Protein AF-0000000070388920 (afdb_homodimer)

Organism: Cryptococcus deneoformans (strain JEC21 / ATCC MYA-565) (NCBI:txid214684)

Sequence (692 aa):
MSTTITIDLLIIGGGPAGLSAAITFSRLRRSCFIYDSGDYRNAPASHSHTILGFEGQDPVDYRAKVRSELVRDYNATTTFRKGQIISLVKDGEYFEAKDAEGNTLKARKVILATGLKDHLPDIAGVSEQWGKRIIHCIFCHGTETANQPFAFLFTPNNAKMNPFLVAGMLKLWGAMNHQPIYILTHGSDVSTEEGRREAGLETYWKIIQNKGYQVISSPIQSIKEDDSKSSLIIKFADHPSISVPYMLLFPEKFTPSDHGAPIVNEKLLGGPLGPMGTIPAPTESSGAPKMPPRMGDDPRTPVDGLFWAGNSGSMPANVTISAAQGCAAAIVAADELGTEDLVKLAMSTTITIDLLIIGGGPAGLSAAITFSRLRRSCFIYDSGDYRNAPASHSHTILGFEGQDPVDYRAKVRSELVRDYNATTTFRKGQIISLVKDGEYFEAKDAEGNTLKARKVILATGLKDHLPDIAGVSEQWGKRIIHCIFCHGTETANQPFAFLFTPNNAKMNPFLVAGMLKLWGAMNHQPIYILTHGSDVSTEEGRREAGLETYWKIIQNKGYQVISSPIQSIKEDDSKSSLIIKFADHPSISVPYMLLFPEKFTPSDHGAPIVNEKLLGGPLGPMGTIPAPTESSGAPKMPPRMGDDPRTPVDGLFWAGNSGSMPANVTISAAQGCAAAIVAADELGTEDLVKLA

Foldseek 3Di:
DQDAAEFAEEEEALALLSLLLLVLLLVVVGAYEYEHQPDDQLVLAQFWAPPPPRHGHGSVVVSVVSVVCSCVPRVNHYHYHYFFFQEWADDVQWIWTATPVGHIYTYNFYAYAQAKHFAADPAAACVVCESPQADADCRICVLVQAPEAEEEEQELLCLVVQLVVVVVCVPPNVRSHHPAYEYEYQQQDCVDCRSCSSNSNNVPVVVCVVVPHHYDNFHWRHWDQDPVSQWIWTHGDPDHIDITRHYYDGGSAMAGDPSCNSYLQCVRQVDHDDPRHAADDADCVVPAQPDHPPPDDPQDGVDPSYGYFDCNHPVVDDSVRRSVRSSSRSVSSVVVSVVVVVVVVD/DQDAAEFAEEEEALALLSLLLLVLLLVVVGAYEYEHQPDDQLVLAQFWAPPPPRHGHGSVVVSVVSVVCSCVPRVNHYHYHYFFFQEWADDVQWIWTATPVGHIYIYNFYAYAQAKHFAADPAAPCVVCESPQADADCRICVLVQAPEAEEEEQELLCLVVQLVVVVCCVPPNVRSHHPAYEYEYQQQDCVDCRSCSSNSNNVPVVVCVVVPYHYDNFHWRHWDQDPVSQWIWTHGDPDHIDITRHYYDGGSAMAGDPSCNSYLQCVRQVDHDDPRHAADDADCVVPAQPPHCPPDDPQDGVDPSYGYFDCNHPVVDDSVNRSSRSSSRSVSSVVVSVVVVVVVVD

Structure (mmCIF, N/CA/C/O backbone):
data_AF-0000000070388920-model_v1
#
loop_
_entity.id
_entity.type
_entity.pdbx_description
1 polymer 'FAD/NAD(P)-binding domain-containing protein'
#
loop_
_atom_site.group_PDB
_atom_site.id
_atom_site.type_symbol
_atom_site.label_atom_id
_atom_site.label_alt_id
_atom_site.label_comp_id
_atom_site.label_asym_id
_atom_site.label_entity_id
_atom_site.label_seq_id
_atom_site.pdbx_PDB_ins_code
_atom_site.Cartn_x
_atom_site.Cartn_y
_atom_site.Cartn_z
_atom_site.occupancy
_atom_site.B_iso_or_equiv
_atom_site.auth_seq_id
_atom_site.auth_comp_id
_atom_site.auth_asym_id
_atom_site.auth_atom_id
_atom_site.pdbx_PDB_model_num
ATOM 1 N N . MET A 1 1 ? 37.594 20.328 -5.742 1 40.75 1 MET A N 1
ATOM 2 C CA . MET A 1 1 ? 37.094 20.031 -4.402 1 40.75 1 MET A CA 1
ATOM 3 C C . MET A 1 1 ? 35.688 19.438 -4.469 1 40.75 1 MET A C 1
ATOM 5 O O . MET A 1 1 ? 34.781 20.078 -5.004 1 40.75 1 MET A O 1
ATOM 9 N N . SER A 1 2 ? 35.438 18.109 -4.535 1 56.69 2 SER A N 1
ATOM 10 C CA . SER A 1 2 ? 34.156 17.484 -4.906 1 56.69 2 SER A CA 1
ATOM 11 C C . SER A 1 2 ? 33.031 17.922 -3.986 1 56.69 2 SER A C 1
ATOM 13 O O . SER A 1 2 ? 33.156 17.859 -2.762 1 56.69 2 SER A O 1
ATOM 15 N N . THR A 1 3 ? 32.219 18.906 -4.312 1 70.31 3 THR A N 1
ATOM 16 C CA . THR A 1 3 ? 31.156 19.547 -3.541 1 70.31 3 THR A CA 1
ATOM 17 C C . THR A 1 3 ? 30.203 18.516 -2.961 1 70.31 3 THR A C 1
ATOM 19 O O . THR A 1 3 ? 29.703 17.641 -3.682 1 70.31 3 THR A O 1
ATOM 22 N N . THR A 1 4 ? 30.359 18.344 -1.601 1 87.25 4 THR A N 1
ATOM 23 C CA . THR A 1 4 ? 29.453 17.484 -0.851 1 87.25 4 THR A CA 1
ATOM 24 C C . THR A 1 4 ? 28.109 18.188 -0.611 1 87.25 4 THR A C 1
ATOM 26 O O . THR A 1 4 ? 28.078 19.312 -0.106 1 87.25 4 THR A O 1
ATOM 29 N N . ILE A 1 5 ? 27.125 17.641 -1.179 1 92.88 5 ILE A N 1
ATOM 30 C CA . ILE A 1 5 ? 25.781 18.172 -1.013 1 92.88 5 ILE A CA 1
ATOM 31 C C . ILE A 1 5 ? 25.109 17.516 0.191 1 92.88 5 ILE A C 1
ATOM 33 O O . ILE A 1 5 ? 25.125 16.281 0.328 1 92.88 5 ILE A O 1
ATOM 37 N N . THR A 1 6 ? 24.609 18.297 1.169 1 96.62 6 THR A N 1
ATOM 38 C CA . THR A 1 6 ? 23.875 17.797 2.316 1 96.62 6 THR A CA 1
ATOM 39 C C . THR A 1 6 ? 22.375 17.891 2.076 1 96.62 6 THR A C 1
ATOM 41 O O . THR A 1 6 ? 21.859 18.938 1.671 1 96.62 6 THR A O 1
ATOM 44 N N . ILE A 1 7 ? 21.656 16.797 2.266 1 98.25 7 ILE A N 1
ATOM 45 C CA . ILE A 1 7 ? 20.219 16.766 1.987 1 98.25 7 ILE A CA 1
ATOM 46 C C . ILE A 1 7 ? 19.484 16.078 3.131 1 98.25 7 ILE A C 1
ATOM 48 O O . ILE A 1 7 ? 20.109 15.414 3.963 1 98.25 7 ILE A O 1
ATOM 52 N N . ASP A 1 8 ? 18.188 16.266 3.158 1 98.75 8 ASP A N 1
ATOM 53 C CA . ASP A 1 8 ? 17.375 15.641 4.199 1 98.75 8 ASP A CA 1
ATOM 54 C C . ASP A 1 8 ? 17.156 14.156 3.92 1 98.75 8 ASP A C 1
ATOM 56 O O . ASP A 1 8 ? 17.281 13.328 4.82 1 98.75 8 ASP A O 1
ATOM 60 N N . LEU A 1 9 ? 16.875 13.773 2.652 1 98.94 9 LEU A N 1
ATOM 61 C CA . LEU A 1 9 ? 16.531 12.391 2.359 1 98.94 9 LEU A CA 1
ATOM 62 C C . LEU A 1 9 ? 17.172 11.938 1.05 1 98.94 9 LEU A C 1
ATOM 64 O O . LEU A 1 9 ? 17.062 12.617 0.029 1 98.94 9 LEU A O 1
ATOM 68 N N . LEU A 1 10 ? 17.859 10.852 1.082 1 98.94 10 LEU A N 1
ATOM 69 C CA . LEU A 1 10 ? 18.344 10.141 -0.1 1 98.94 10 LEU A CA 1
ATOM 70 C C . LEU A 1 10 ? 17.531 8.867 -0.332 1 98.94 10 LEU A C 1
ATOM 72 O O . LEU A 1 10 ? 17.344 8.07 0.587 1 98.94 10 LEU A O 1
ATOM 76 N N . ILE A 1 11 ? 17.016 8.75 -1.494 1 98.94 11 ILE A N 1
ATOM 77 C CA . ILE A 1 11 ? 16.312 7.535 -1.899 1 98.94 11 ILE A CA 1
ATOM 78 C C . ILE A 1 11 ? 17.156 6.789 -2.941 1 98.94 11 ILE A C 1
ATOM 80 O O . ILE A 1 11 ? 17.547 7.363 -3.959 1 98.94 11 ILE A O 1
ATOM 84 N N . ILE A 1 12 ? 17.453 5.539 -2.67 1 98.94 12 ILE A N 1
ATOM 85 C CA . ILE A 1 12 ? 18.234 4.723 -3.586 1 98.94 12 ILE A CA 1
ATOM 86 C C . ILE A 1 12 ? 17.344 3.689 -4.262 1 98.94 12 ILE A C 1
ATOM 88 O O . ILE A 1 12 ? 16.953 2.699 -3.639 1 98.94 12 ILE A O 1
ATOM 92 N N . GLY A 1 13 ? 17.109 3.873 -5.555 1 98.75 13 GLY A N 1
ATOM 93 C CA . GLY A 1 13 ? 16.172 3.078 -6.34 1 98.75 13 GLY A CA 1
ATOM 94 C C . GLY A 1 13 ? 15.023 3.889 -6.902 1 98.75 13 GLY A C 1
ATOM 95 O O . GLY A 1 13 ? 14.266 4.508 -6.152 1 98.75 13 GLY A O 1
ATOM 96 N N . GLY A 1 14 ? 14.875 3.852 -8.18 1 98.5 14 GLY A N 1
ATOM 97 C CA . GLY A 1 14 ? 13.859 4.656 -8.836 1 98.5 14 GLY A CA 1
ATOM 98 C C . GLY A 1 14 ? 12.703 3.838 -9.375 1 98.5 14 GLY A C 1
ATOM 99 O O . GLY A 1 14 ? 12.094 4.199 -10.383 1 98.5 14 GLY A O 1
ATOM 100 N N . GLY A 1 15 ? 12.445 2.615 -8.82 1 98.38 15 GLY A N 1
ATOM 101 C CA . GLY A 1 15 ? 11.227 1.87 -9.102 1 98.38 15 GLY A CA 1
ATOM 102 C C . GLY A 1 15 ? 10 2.447 -8.422 1 98.38 15 GLY A C 1
ATOM 103 O O . GLY A 1 15 ? 10.062 3.537 -7.848 1 98.38 15 GLY A O 1
ATOM 104 N N . PRO A 1 16 ? 8.891 1.717 -8.461 1 97.81 16 PRO A N 1
ATOM 105 C CA . PRO A 1 16 ? 7.641 2.238 -7.906 1 97.81 16 PRO A CA 1
ATOM 106 C C . PRO A 1 16 ? 7.762 2.629 -6.438 1 97.81 16 PRO A C 1
ATOM 108 O O . PRO A 1 16 ? 7.238 3.668 -6.023 1 97.81 16 PRO A O 1
ATOM 111 N N . ALA A 1 17 ? 8.445 1.857 -5.656 1 97.12 17 ALA A N 1
ATOM 112 C CA . ALA A 1 17 ? 8.609 2.162 -4.238 1 97.12 17 ALA A CA 1
ATOM 113 C C . ALA A 1 17 ? 9.375 3.465 -4.039 1 97.12 17 ALA A C 1
ATOM 115 O O . ALA A 1 17 ? 8.953 4.336 -3.275 1 97.12 17 ALA A O 1
ATOM 116 N N . GLY A 1 18 ? 10.492 3.598 -4.715 1 98.81 18 GLY A N 1
ATOM 117 C CA . GLY A 1 18 ? 11.297 4.805 -4.602 1 98.81 18 GLY A CA 1
ATOM 118 C C . GLY A 1 18 ? 10.586 6.043 -5.109 1 98.81 18 GLY A C 1
ATOM 119 O O . GLY A 1 18 ? 10.656 7.105 -4.484 1 98.81 18 GLY A O 1
ATOM 120 N N . LEU A 1 19 ? 9.938 5.918 -6.219 1 98.94 19 LEU A N 1
ATOM 121 C CA . LEU A 1 19 ? 9.203 7.043 -6.777 1 98.94 19 LEU A CA 1
ATOM 122 C C . LEU A 1 19 ? 8.078 7.48 -5.844 1 98.94 19 LEU A C 1
ATOM 124 O O . LEU A 1 19 ? 7.824 8.68 -5.684 1 98.94 19 LEU A O 1
ATOM 128 N N . SER A 1 20 ? 7.406 6.52 -5.27 1 98.31 20 SER A N 1
ATOM 129 C CA . SER A 1 20 ? 6.355 6.832 -4.305 1 98.31 20 SER A CA 1
ATOM 130 C C . SER A 1 20 ? 6.922 7.574 -3.098 1 98.31 20 SER A C 1
ATOM 132 O O . SER A 1 20 ? 6.34 8.562 -2.641 1 98.31 20 SER A O 1
ATOM 134 N N . ALA A 1 21 ? 8.055 7.098 -2.598 1 98.5 21 ALA A N 1
ATOM 135 C CA . ALA A 1 21 ? 8.711 7.766 -1.478 1 98.5 21 ALA A CA 1
ATOM 136 C C . ALA A 1 21 ? 9.086 9.203 -1.839 1 98.5 21 ALA A C 1
ATOM 138 O O . ALA A 1 21 ? 8.852 10.125 -1.058 1 98.5 21 ALA A O 1
ATOM 139 N N . ALA A 1 22 ? 9.617 9.352 -3.031 1 98.94 22 ALA A N 1
ATOM 140 C CA . ALA A 1 22 ? 10.07 10.672 -3.475 1 98.94 22 ALA A CA 1
ATOM 141 C C . ALA A 1 22 ? 8.898 11.641 -3.588 1 98.94 22 ALA A C 1
ATOM 143 O O . ALA A 1 22 ? 8.961 12.758 -3.07 1 98.94 22 ALA A O 1
ATOM 144 N N . ILE A 1 23 ? 7.848 11.203 -4.246 1 98.88 23 ILE A N 1
ATOM 145 C CA . ILE A 1 23 ? 6.691 12.078 -4.434 1 98.88 23 ILE A CA 1
ATOM 146 C C . ILE A 1 23 ? 6.094 12.438 -3.078 1 98.88 23 ILE A C 1
ATOM 148 O O . ILE A 1 23 ? 5.824 13.609 -2.805 1 98.88 23 ILE A O 1
ATOM 152 N N . THR A 1 24 ? 5.945 11.477 -2.199 1 98.25 24 THR A N 1
ATOM 153 C CA . THR A 1 24 ? 5.367 11.703 -0.879 1 98.25 24 THR A CA 1
ATOM 154 C C . THR A 1 24 ? 6.223 12.68 -0.079 1 98.25 24 THR A C 1
ATOM 156 O O . THR A 1 24 ? 5.703 13.656 0.476 1 98.25 24 THR A O 1
ATOM 159 N N . PHE A 1 25 ? 7.52 12.43 -0.041 1 98.75 25 PHE A N 1
ATOM 160 C CA . PHE A 1 25 ? 8.414 13.273 0.745 1 98.75 25 PHE A CA 1
ATOM 161 C C . PHE A 1 25 ? 8.469 14.688 0.168 1 98.75 25 PHE A C 1
ATOM 163 O O . PHE A 1 25 ? 8.562 15.664 0.913 1 98.75 25 PHE A O 1
ATOM 170 N N . SER A 1 26 ? 8.391 14.766 -1.156 1 98.69 26 SER A N 1
ATOM 171 C CA . SER A 1 26 ? 8.5 16.047 -1.835 1 98.69 26 SER A CA 1
ATOM 172 C C . SER A 1 26 ? 7.355 16.984 -1.437 1 98.69 26 SER A C 1
ATOM 174 O O . SER A 1 26 ? 7.488 18.203 -1.519 1 98.69 26 SER A O 1
ATOM 176 N N . ARG A 1 27 ? 6.281 16.391 -1.003 1 98.56 27 ARG A N 1
ATOM 177 C CA . ARG A 1 27 ? 5.137 17.188 -0.574 1 98.56 27 ARG A CA 1
ATOM 178 C C . ARG A 1 27 ? 5.496 18.062 0.62 1 98.56 27 ARG A C 1
ATOM 180 O O . ARG A 1 27 ? 4.793 19.031 0.918 1 98.56 27 ARG A O 1
ATOM 187 N N . LEU A 1 28 ? 6.59 17.766 1.321 1 98.44 28 LEU A N 1
ATOM 188 C CA . LEU A 1 28 ? 7.008 18.484 2.518 1 98.44 28 LEU A CA 1
ATOM 189 C C . LEU A 1 28 ? 7.949 19.625 2.16 1 98.44 28 LEU A C 1
ATOM 191 O O . LEU A 1 28 ? 8.367 20.391 3.033 1 98.44 28 LEU A O 1
ATOM 195 N N . ARG A 1 29 ? 8.359 19.719 0.859 1 98.44 29 ARG A N 1
ATOM 196 C CA . ARG A 1 29 ? 9.242 20.766 0.352 1 98.44 29 ARG A CA 1
ATOM 197 C C . ARG A 1 29 ? 10.586 20.734 1.071 1 98.44 29 ARG A C 1
ATOM 199 O O . ARG A 1 29 ? 11.133 21.781 1.417 1 98.44 29 ARG A O 1
ATOM 206 N N . ARG A 1 30 ? 11.062 19.562 1.386 1 98.56 30 ARG A N 1
ATOM 207 C CA . ARG A 1 30 ? 12.391 19.328 1.943 1 98.56 30 ARG A CA 1
ATOM 208 C C . ARG A 1 30 ? 13.336 18.75 0.894 1 98.56 30 ARG A C 1
ATOM 210 O O . ARG A 1 30 ? 12.883 18.156 -0.094 1 98.56 30 ARG A O 1
ATOM 217 N N . SER A 1 31 ? 14.555 18.875 1.075 1 98.75 31 SER A N 1
ATOM 218 C CA . SER A 1 31 ? 15.531 18.438 0.082 1 98.75 31 SER A CA 1
ATOM 219 C C . SER A 1 31 ? 15.578 16.922 -0.025 1 98.75 31 SER A C 1
ATOM 221 O O . SER A 1 31 ? 15.664 16.219 0.989 1 98.75 31 SER A O 1
ATOM 223 N N . CYS A 1 32 ? 15.539 16.453 -1.236 1 98.75 32 CYS A N 1
ATOM 224 C CA . CYS A 1 32 ? 15.5 15.023 -1.515 1 98.75 32 CYS A CA 1
ATOM 225 C C . CYS A 1 32 ? 16.234 14.695 -2.811 1 98.75 32 CYS A C 1
ATOM 227 O O . CYS A 1 32 ? 16.156 15.461 -3.779 1 98.75 32 CYS A O 1
ATOM 229 N N . PHE A 1 33 ? 17.016 13.664 -2.818 1 98.75 33 PHE A N 1
ATOM 230 C CA . PHE A 1 33 ? 17.594 13.062 -4.023 1 98.75 33 PHE A CA 1
ATOM 231 C C . PHE A 1 33 ? 17.078 11.641 -4.211 1 98.75 33 PHE A C 1
ATOM 233 O O . PHE A 1 33 ? 17 10.875 -3.252 1 98.75 33 PHE A O 1
ATOM 240 N N . ILE A 1 34 ? 16.766 11.305 -5.371 1 98.88 34 ILE A N 1
ATOM 241 C CA . ILE A 1 34 ? 16.453 9.922 -5.727 1 98.88 34 ILE A CA 1
ATOM 242 C C . ILE A 1 34 ? 17.359 9.461 -6.859 1 98.88 34 ILE A C 1
ATOM 244 O O . ILE A 1 34 ? 17.469 10.133 -7.887 1 98.88 34 ILE A O 1
ATOM 248 N N . TYR A 1 35 ? 18.062 8.367 -6.637 1 98.75 35 TYR A N 1
ATOM 249 C CA . TYR A 1 35 ? 18.938 7.766 -7.637 1 98.75 35 TYR A CA 1
ATOM 250 C C . TYR A 1 35 ? 18.266 6.57 -8.305 1 98.75 35 TYR A C 1
ATOM 252 O O . TYR A 1 35 ? 17.703 5.715 -7.625 1 98.75 35 TYR A O 1
ATOM 260 N N . ASP A 1 36 ? 18.312 6.496 -9.562 1 98.56 36 ASP A N 1
ATOM 261 C CA . ASP A 1 36 ? 17.766 5.402 -10.359 1 98.56 36 ASP A CA 1
ATOM 262 C C . ASP A 1 36 ? 18.859 4.754 -11.219 1 98.56 36 ASP A C 1
ATOM 264 O O . ASP A 1 36 ? 19.344 5.363 -12.172 1 98.56 36 ASP A O 1
ATOM 268 N N . SER A 1 37 ? 19.172 3.545 -10.93 1 97.69 37 SER A N 1
ATOM 269 C CA . SER A 1 37 ? 20.203 2.824 -11.672 1 97.69 37 SER A CA 1
ATOM 270 C C . SER A 1 37 ? 19.688 2.365 -13.031 1 97.69 37 SER A C 1
ATOM 272 O O . SER A 1 37 ? 20.469 2.016 -13.906 1 97.69 37 SER A O 1
ATOM 274 N N . GLY A 1 38 ? 18.344 2.246 -13.172 1 96.94 38 GLY A N 1
ATOM 275 C CA . GLY A 1 38 ? 17.734 1.724 -14.391 1 96.94 38 GLY A CA 1
ATOM 276 C C . GLY A 1 38 ? 17.547 0.219 -14.367 1 96.94 38 GLY A C 1
ATOM 277 O O . GLY A 1 38 ? 17.031 -0.365 -15.328 1 96.94 38 GLY A O 1
ATOM 278 N N . ASP A 1 39 ? 17.938 -0.425 -13.297 1 95 39 ASP A N 1
ATOM 279 C CA . ASP A 1 39 ? 17.766 -1.863 -13.117 1 95 39 ASP A CA 1
ATOM 280 C C . ASP A 1 39 ? 16.516 -2.174 -12.312 1 95 39 ASP A C 1
ATOM 282 O O . ASP A 1 39 ? 16.422 -1.829 -11.133 1 95 39 ASP A O 1
ATOM 286 N N . TYR A 1 40 ? 15.555 -2.797 -13.008 1 96.5 40 TYR A N 1
ATOM 287 C CA . TYR A 1 40 ? 14.281 -3.082 -12.359 1 96.5 40 TYR A CA 1
ATOM 288 C C . TYR A 1 40 ? 14.008 -4.582 -12.328 1 96.5 40 TYR A C 1
ATOM 290 O O . TYR A 1 40 ? 14.258 -5.285 -13.312 1 96.5 40 TYR A O 1
ATOM 298 N N . ARG A 1 41 ? 13.484 -5.043 -11.211 1 95.62 41 ARG A N 1
ATOM 299 C CA . ARG A 1 41 ? 13.164 -6.457 -11.047 1 95.62 41 ARG A CA 1
ATOM 300 C C . ARG A 1 41 ? 12.172 -6.926 -12.102 1 95.62 41 ARG A C 1
ATOM 302 O O . ARG A 1 41 ? 12.273 -8.055 -12.594 1 95.62 41 ARG A O 1
ATOM 309 N N . ASN A 1 42 ? 11.211 -6.027 -12.477 1 93.5 42 ASN A N 1
ATOM 310 C CA . ASN A 1 42 ? 10.156 -6.426 -13.398 1 93.5 42 ASN A CA 1
ATOM 311 C C . ASN A 1 42 ? 10.445 -5.957 -14.82 1 93.5 42 ASN A C 1
ATOM 313 O O . ASN A 1 42 ? 9.539 -5.871 -15.656 1 93.5 42 ASN A O 1
ATOM 317 N N . ALA A 1 43 ? 11.688 -5.656 -15.141 1 93.75 43 ALA A N 1
ATOM 318 C CA . ALA A 1 43 ? 12.109 -5.137 -16.438 1 93.75 43 ALA A CA 1
ATOM 319 C C . ALA A 1 43 ? 11.672 -6.066 -17.562 1 93.75 43 ALA A C 1
ATOM 321 O O . ALA A 1 43 ? 11.281 -5.609 -18.641 1 93.75 43 ALA A O 1
ATOM 322 N N . PRO A 1 44 ? 11.609 -7.387 -17.375 1 93.31 44 PRO A N 1
ATOM 323 C CA . PRO A 1 44 ? 11.273 -8.273 -18.484 1 93.31 44 PRO A CA 1
ATOM 324 C C . PRO A 1 44 ? 9.781 -8.234 -18.828 1 93.31 44 PRO A C 1
ATOM 326 O O . PRO A 1 44 ? 9.391 -8.703 -19.906 1 93.31 44 PRO A O 1
ATOM 329 N N . ALA A 1 45 ? 8.945 -7.762 -17.938 1 94 45 ALA A N 1
ATOM 330 C CA . ALA A 1 45 ? 7.5 -7.777 -18.141 1 94 45 ALA A CA 1
ATOM 331 C C . ALA A 1 45 ? 7.078 -6.676 -19.109 1 94 45 ALA A C 1
ATOM 333 O O . ALA A 1 45 ? 7.582 -5.551 -19.047 1 94 45 ALA A O 1
ATOM 334 N N . SER A 1 46 ? 6.152 -7.023 -20 1 95 46 SER A N 1
ATOM 335 C CA . SER A 1 46 ? 5.652 -6.039 -20.953 1 95 46 SER A CA 1
ATOM 336 C C . SER A 1 46 ? 4.297 -5.496 -20.531 1 95 46 SER A C 1
ATOM 338 O O . SER A 1 46 ? 3.795 -4.531 -21.109 1 95 46 SER A O 1
ATOM 340 N N . HIS A 1 47 ? 3.664 -6.117 -19.609 1 95.75 47 HIS A N 1
ATOM 341 C CA . HIS A 1 47 ? 2.385 -5.703 -19.047 1 95.75 47 HIS A CA 1
ATOM 342 C C . HIS A 1 47 ? 2.377 -5.863 -17.531 1 95.75 47 HIS A C 1
ATOM 344 O O . HIS A 1 47 ? 3.094 -6.707 -16.984 1 95.75 47 HIS A O 1
ATOM 350 N N . SER A 1 48 ? 1.658 -5.062 -16.922 1 95.62 48 SER A N 1
ATOM 351 C CA . SER A 1 48 ? 1.49 -5.148 -15.469 1 95.62 48 SER A CA 1
ATOM 352 C C . SER A 1 48 ? 0.023 -5.016 -15.07 1 95.62 48 SER A C 1
ATOM 354 O O . SER A 1 48 ? -0.748 -4.328 -15.742 1 95.62 48 SER A O 1
ATOM 356 N N . HIS A 1 49 ? -0.277 -5.652 -14.039 1 97.69 49 HIS A N 1
ATOM 357 C CA . HIS A 1 49 ? -1.649 -5.652 -13.547 1 97.69 49 HIS A CA 1
ATOM 358 C C . HIS A 1 49 ? -1.702 -5.305 -12.062 1 97.69 49 HIS A C 1
ATOM 360 O O . HIS A 1 49 ? -0.665 -5.242 -11.398 1 97.69 49 HIS A O 1
ATOM 366 N N . THR A 1 50 ? -2.885 -4.969 -11.531 1 97.19 50 THR A N 1
ATOM 367 C CA . THR A 1 50 ? -3.17 -4.613 -10.141 1 97.19 50 THR A CA 1
ATOM 368 C C . THR A 1 50 ? -2.607 -3.232 -9.812 1 97.19 50 THR A C 1
ATOM 370 O O . THR A 1 50 ? -2.373 -2.914 -8.648 1 97.19 50 THR A O 1
ATOM 373 N N . ILE A 1 51 ? -2.219 -2.459 -10.852 1 98.25 51 ILE A N 1
ATOM 374 C CA . ILE A 1 51 ? -1.874 -1.047 -10.711 1 98.25 51 ILE A CA 1
ATOM 375 C C . ILE A 1 51 ? -3.068 -0.183 -11.109 1 98.25 51 ILE A C 1
ATOM 377 O O . ILE A 1 51 ? -3.365 -0.033 -12.297 1 98.25 51 ILE A O 1
ATOM 381 N N . LEU A 1 52 ? -3.756 0.376 -10.133 1 98.44 52 LEU A N 1
ATOM 382 C CA . LEU A 1 52 ? -5.016 1.07 -10.375 1 98.44 52 LEU A CA 1
ATOM 383 C C . LEU A 1 52 ? -4.836 2.184 -11.406 1 98.44 52 LEU A C 1
ATOM 385 O O . LEU A 1 52 ? -3.994 3.068 -11.227 1 98.44 52 LEU A O 1
ATOM 389 N N . GLY A 1 53 ? -5.629 2.166 -12.398 1 98.31 53 GLY A N 1
ATOM 390 C CA . GLY A 1 53 ? -5.559 3.156 -13.461 1 98.31 53 GLY A CA 1
ATOM 391 C C . GLY A 1 53 ? -4.574 2.785 -14.555 1 98.31 53 GLY A C 1
ATOM 392 O O . GLY A 1 53 ? -4.453 3.498 -15.555 1 98.31 53 GLY A O 1
ATOM 393 N N . PHE A 1 54 ? -3.875 1.677 -14.398 1 98.38 54 PHE A N 1
ATOM 394 C CA . PHE A 1 54 ? -2.863 1.26 -15.367 1 98.38 54 PHE A CA 1
ATOM 395 C C . PHE A 1 54 ? -2.955 -0.238 -15.633 1 98.38 54 PHE A C 1
ATOM 397 O O . PHE A 1 54 ? -1.937 -0.899 -15.844 1 98.38 54 PHE A O 1
ATOM 404 N N . GLU A 1 55 ? -4.137 -0.818 -15.484 1 97.88 55 GLU A N 1
ATOM 405 C CA . GLU A 1 55 ? -4.359 -2.244 -15.711 1 97.88 55 GLU A CA 1
ATOM 406 C C . GLU A 1 55 ? -3.92 -2.658 -17.109 1 97.88 55 GLU A C 1
ATOM 408 O O . GLU A 1 55 ? -4.441 -2.148 -18.109 1 97.88 55 GLU A O 1
ATOM 413 N N . GLY A 1 56 ? -2.932 -3.59 -17.172 1 97.25 56 GLY A N 1
ATOM 414 C CA . GLY A 1 56 ? -2.496 -4.156 -18.438 1 97.25 56 GLY A CA 1
ATOM 415 C C . GLY A 1 56 ? -1.476 -3.293 -19.156 1 97.25 56 GLY A C 1
ATOM 416 O O . GLY A 1 56 ? -1.089 -3.592 -20.281 1 97.25 56 GLY A O 1
ATOM 417 N N . GLN A 1 57 ? -1.005 -2.283 -18.484 1 97.12 57 GLN A N 1
ATOM 418 C CA . GLN A 1 57 ? -0.096 -1.361 -19.156 1 97.12 57 GLN A CA 1
ATOM 419 C C . GLN A 1 57 ? 1.357 -1.789 -18.969 1 97.12 57 GLN A C 1
ATOM 421 O O . GLN A 1 57 ? 1.67 -2.574 -18.078 1 97.12 57 GLN A O 1
ATOM 426 N N . ASP A 1 58 ? 2.225 -1.286 -19.844 1 97.5 58 ASP A N 1
ATOM 427 C CA . ASP A 1 58 ? 3.662 -1.527 -19.766 1 97.5 58 ASP A CA 1
ATOM 428 C C . ASP A 1 58 ? 4.277 -0.838 -18.562 1 97.5 58 ASP A C 1
ATOM 430 O O . ASP A 1 58 ? 4.105 0.369 -18.375 1 97.5 58 ASP A O 1
ATOM 434 N N . PRO A 1 59 ? 4.992 -1.612 -17.719 1 96.56 59 PRO A N 1
ATOM 435 C CA . PRO A 1 59 ? 5.594 -1.011 -16.531 1 96.56 59 PRO A CA 1
ATOM 436 C C . PRO A 1 59 ? 6.574 0.11 -16.859 1 96.56 59 PRO A C 1
ATOM 438 O O . PRO A 1 59 ? 6.758 1.036 -16.078 1 96.56 59 PRO A O 1
ATOM 441 N N . VAL A 1 60 ? 7.207 0.069 -18 1 97.31 60 VAL A N 1
ATOM 442 C CA . VAL A 1 60 ? 8.141 1.108 -18.438 1 97.31 60 VAL A CA 1
ATOM 443 C C . VAL A 1 60 ? 7.391 2.426 -18.625 1 97.31 60 VAL A C 1
ATOM 445 O O . VAL A 1 60 ? 7.832 3.473 -18.141 1 97.31 60 VAL A O 1
ATOM 448 N N . ASP A 1 61 ? 6.262 2.334 -19.266 1 97.75 61 ASP A N 1
ATOM 449 C CA . ASP A 1 61 ? 5.457 3.529 -19.5 1 97.75 61 ASP A CA 1
ATOM 450 C C . ASP A 1 61 ? 4.902 4.082 -18.188 1 97.75 61 ASP A C 1
ATOM 452 O O . ASP A 1 61 ? 4.875 5.301 -17.984 1 97.75 61 ASP A O 1
ATOM 456 N N . TYR A 1 62 ? 4.457 3.191 -17.391 1 98.12 62 TYR A N 1
ATOM 457 C CA . TYR A 1 62 ? 3.961 3.588 -16.078 1 98.12 62 TYR A CA 1
ATOM 458 C C . TYR A 1 62 ? 5.035 4.328 -15.289 1 98.12 62 TYR A C 1
ATOM 460 O O . TYR A 1 62 ? 4.797 5.434 -14.797 1 98.12 62 TYR A O 1
ATOM 468 N N . ARG A 1 63 ? 6.215 3.779 -15.164 1 98.06 63 ARG A N 1
ATOM 469 C CA . ARG A 1 63 ? 7.316 4.387 -14.422 1 98.06 63 ARG A CA 1
ATOM 470 C C . ARG A 1 63 ? 7.707 5.73 -15.023 1 98.06 63 ARG A C 1
ATOM 472 O O . ARG A 1 63 ? 7.988 6.684 -14.297 1 98.06 63 ARG A O 1
ATOM 479 N N . ALA A 1 64 ? 7.723 5.777 -16.328 1 98.25 64 ALA A N 1
ATOM 480 C CA . ALA A 1 64 ? 8.062 7.02 -17.031 1 98.25 64 ALA A CA 1
ATOM 481 C C . ALA A 1 64 ? 7.062 8.125 -16.688 1 98.25 64 ALA A C 1
ATOM 483 O O . ALA A 1 64 ? 7.453 9.273 -16.453 1 98.25 64 ALA A O 1
ATOM 484 N N . LYS A 1 65 ? 5.812 7.773 -16.656 1 98.56 65 LYS A N 1
ATOM 485 C CA . LYS A 1 65 ? 4.785 8.758 -16.312 1 98.56 65 LYS A CA 1
ATOM 486 C C . LYS A 1 65 ? 4.973 9.273 -14.891 1 98.56 65 LYS A C 1
ATOM 488 O O . LYS A 1 65 ? 4.93 10.484 -14.656 1 98.56 65 LYS A O 1
ATOM 493 N N . VAL A 1 66 ? 5.188 8.398 -13.977 1 98.75 66 VAL A N 1
ATOM 494 C CA . VAL A 1 66 ? 5.344 8.781 -12.578 1 98.75 66 VAL A CA 1
ATOM 495 C C . VAL A 1 66 ? 6.582 9.656 -12.414 1 98.75 66 VAL A C 1
ATOM 497 O O . VAL A 1 66 ? 6.539 10.68 -11.727 1 98.75 66 VAL A O 1
ATOM 500 N N . ARG A 1 67 ? 7.668 9.25 -13.039 1 98.62 67 ARG A N 1
ATOM 501 C CA . ARG A 1 67 ? 8.891 10.047 -12.992 1 98.62 67 ARG A CA 1
ATOM 502 C C . ARG A 1 67 ? 8.648 11.445 -13.539 1 98.62 67 ARG A C 1
ATOM 504 O O . ARG A 1 67 ? 9.117 12.43 -12.961 1 98.62 67 ARG A O 1
ATOM 511 N N . SER A 1 68 ? 7.941 11.523 -14.648 1 98.62 68 SER A N 1
ATOM 512 C CA . SER A 1 68 ? 7.664 12.828 -15.25 1 98.62 68 SER A CA 1
ATOM 513 C C . SER A 1 68 ? 6.871 13.719 -14.305 1 98.62 68 SER A C 1
ATOM 515 O O . SER A 1 68 ? 7.086 14.93 -14.258 1 98.62 68 SER A O 1
ATOM 517 N N . GLU A 1 69 ? 5.965 13.148 -13.57 1 98.44 69 GLU A N 1
ATOM 518 C CA . GLU A 1 69 ? 5.195 13.883 -12.57 1 98.44 69 GLU A CA 1
ATOM 519 C C . GLU A 1 69 ? 6.094 14.422 -11.461 1 98.44 69 GLU A C 1
ATOM 521 O O . GLU A 1 69 ? 5.965 15.57 -11.055 1 98.44 69 GLU A O 1
ATOM 526 N N . LEU A 1 70 ? 7.008 13.586 -11 1 98.69 70 LEU A N 1
ATOM 527 C CA . LEU A 1 70 ? 7.949 13.977 -9.953 1 98.69 70 LEU A CA 1
ATOM 528 C C . LEU A 1 70 ? 8.797 15.164 -10.406 1 98.69 70 LEU A C 1
ATOM 530 O O . LEU A 1 70 ? 8.883 16.172 -9.695 1 98.69 70 LEU A O 1
ATOM 534 N N . VAL A 1 71 ? 9.352 15.039 -11.594 1 98.44 71 VAL A N 1
ATOM 535 C CA . VAL A 1 71 ? 10.273 16.047 -12.102 1 98.44 71 VAL A CA 1
ATOM 536 C C . VAL A 1 71 ? 9.516 17.344 -12.406 1 98.44 71 VAL A C 1
ATOM 538 O O . VAL A 1 71 ? 10.008 18.438 -12.141 1 98.44 71 VAL A O 1
ATOM 541 N N . ARG A 1 72 ? 8.32 17.203 -12.898 1 97.81 72 ARG A N 1
ATOM 542 C CA . ARG A 1 72 ? 7.52 18.375 -13.266 1 97.81 72 ARG A CA 1
ATOM 543 C C . ARG A 1 72 ? 7.062 19.141 -12.031 1 97.81 72 ARG A C 1
ATOM 545 O O . ARG A 1 72 ? 7.219 20.359 -11.953 1 97.81 72 ARG A O 1
ATOM 552 N N . ASP A 1 73 ? 6.617 18.469 -11.062 1 97.69 73 ASP A N 1
ATOM 553 C CA . ASP A 1 73 ? 5.852 19.109 -10 1 97.69 73 ASP A CA 1
ATOM 554 C C . ASP A 1 73 ? 6.734 19.406 -8.797 1 97.69 73 ASP A C 1
ATOM 556 O O . ASP A 1 73 ? 6.395 20.266 -7.969 1 97.69 73 ASP A O 1
ATOM 560 N N . TYR A 1 74 ? 7.926 18.75 -8.672 1 98.31 74 TYR A N 1
ATOM 561 C CA . TYR A 1 74 ? 8.617 18.828 -7.383 1 98.31 74 TYR A CA 1
ATOM 562 C C . TYR A 1 74 ? 10.102 19.109 -7.578 1 98.31 74 TYR A C 1
ATOM 564 O O . TYR A 1 74 ? 10.906 18.859 -6.684 1 98.31 74 TYR A O 1
ATOM 572 N N . ASN A 1 75 ? 10.477 19.672 -8.656 1 97.69 75 ASN A N 1
ATOM 573 C CA . ASN A 1 75 ? 11.883 19.875 -8.984 1 97.69 75 ASN A CA 1
ATOM 574 C C . ASN A 1 75 ? 12.492 21 -8.148 1 97.69 75 ASN A C 1
ATOM 576 O O . ASN A 1 75 ? 13.711 21.203 -8.156 1 97.69 75 ASN A O 1
ATOM 580 N N . ALA A 1 76 ? 11.703 21.703 -7.355 1 97 76 ALA A N 1
ATOM 581 C CA . ALA A 1 76 ? 12.227 22.766 -6.5 1 97 76 ALA A CA 1
ATOM 582 C C . ALA A 1 76 ? 13.039 22.188 -5.344 1 97 76 ALA A C 1
ATOM 584 O O . ALA A 1 76 ? 13.992 22.812 -4.871 1 97 76 ALA A O 1
ATOM 585 N N . THR A 1 77 ? 12.664 20.953 -4.91 1 98.06 77 THR A N 1
ATOM 586 C CA . THR A 1 77 ? 13.32 20.438 -3.719 1 98.06 77 THR A CA 1
ATOM 587 C C . THR A 1 77 ? 13.805 19 -3.949 1 98.06 77 THR A C 1
ATOM 589 O O . THR A 1 77 ? 14.57 18.469 -3.152 1 98.06 77 THR A O 1
ATOM 592 N N . THR A 1 78 ? 13.359 18.391 -5.004 1 98.62 78 THR A N 1
ATOM 593 C CA . THR A 1 78 ? 13.703 17 -5.246 1 98.62 78 THR A CA 1
ATOM 594 C C . THR A 1 78 ? 14.453 16.844 -6.566 1 98.62 78 THR A C 1
ATOM 596 O O . THR A 1 78 ? 14.016 17.359 -7.598 1 98.62 78 THR A O 1
ATOM 599 N N . THR A 1 79 ? 15.578 16.188 -6.48 1 98.5 79 THR A N 1
ATOM 600 C CA . THR A 1 79 ? 16.391 15.922 -7.664 1 98.5 79 THR A CA 1
ATOM 601 C C . THR A 1 79 ? 16.328 14.438 -8.039 1 98.5 79 THR A C 1
ATOM 603 O O . THR A 1 79 ? 16.609 13.57 -7.203 1 98.5 79 THR A O 1
ATOM 606 N N . PHE A 1 80 ? 15.914 14.18 -9.211 1 98.69 80 PHE A N 1
ATOM 607 C CA . PHE A 1 80 ? 16 12.844 -9.789 1 98.69 80 PHE A CA 1
ATOM 608 C C . PHE A 1 80 ? 17.312 12.664 -10.539 1 98.69 80 PHE A C 1
ATOM 610 O O . PHE A 1 80 ? 17.641 13.453 -11.43 1 98.69 80 PHE A O 1
ATOM 617 N N . ARG A 1 81 ? 18.062 11.609 -10.211 1 98 81 ARG A N 1
ATOM 618 C CA . ARG A 1 81 ? 19.359 11.359 -10.836 1 98 81 ARG A CA 1
ATOM 619 C C . ARG A 1 81 ? 19.422 9.945 -11.406 1 98 81 ARG A C 1
ATOM 621 O O . ARG A 1 81 ? 19.188 8.969 -10.688 1 98 81 ARG A O 1
ATOM 628 N N . LYS A 1 82 ? 19.688 9.875 -12.703 1 98 82 LYS A N 1
ATOM 629 C CA . LYS A 1 82 ? 20.062 8.586 -13.273 1 98 82 LYS A CA 1
ATOM 630 C C . LYS A 1 82 ? 21.484 8.188 -12.859 1 98 82 LYS A C 1
ATOM 632 O O . LYS A 1 82 ? 22.438 8.906 -13.141 1 98 82 LYS A O 1
ATOM 637 N N . GLY A 1 83 ? 21.609 7.188 -12.117 1 97.69 83 GLY A N 1
ATOM 638 C CA . GLY A 1 83 ? 22.906 6.746 -11.625 1 97.69 83 GLY A CA 1
ATOM 639 C C . GLY A 1 83 ? 22.797 5.719 -10.516 1 97.69 83 GLY A C 1
ATOM 640 O O . GLY A 1 83 ? 21.703 5.316 -10.133 1 97.69 83 GLY A O 1
ATOM 641 N N . GLN A 1 84 ? 23.969 5.27 -10.102 1 97.88 84 GLN A N 1
ATOM 642 C CA . GLN A 1 84 ? 24.047 4.215 -9.094 1 97.88 84 GLN A CA 1
ATOM 643 C C . GLN A 1 84 ? 24.844 4.68 -7.871 1 97.88 84 GLN A C 1
ATOM 645 O O . GLN A 1 84 ? 25.922 5.266 -8.008 1 97.88 84 GLN A O 1
ATOM 650 N N . ILE A 1 85 ? 24.234 4.562 -6.699 1 98.44 85 ILE A N 1
ATOM 651 C CA . ILE A 1 85 ? 25 4.703 -5.465 1 98.44 85 ILE A CA 1
ATOM 652 C C . ILE A 1 85 ? 25.828 3.443 -5.227 1 98.44 85 ILE A C 1
ATOM 654 O O . ILE A 1 85 ? 25.297 2.332 -5.203 1 98.44 85 ILE A O 1
ATOM 658 N N . ILE A 1 86 ? 27.141 3.549 -5.035 1 97.88 86 ILE A N 1
ATOM 659 C CA . ILE A 1 86 ? 28 2.371 -4.977 1 97.88 86 ILE A CA 1
ATOM 660 C C . ILE A 1 86 ? 28.562 2.209 -3.562 1 97.88 86 ILE A C 1
ATOM 662 O O . ILE A 1 86 ? 29.141 1.174 -3.234 1 97.88 86 ILE A O 1
ATOM 666 N N . SER A 1 87 ? 28.391 3.234 -2.754 1 97.88 87 SER A N 1
ATOM 667 C CA . SER A 1 87 ? 28.844 3.184 -1.365 1 97.88 87 SER A CA 1
ATOM 668 C C . SER A 1 87 ? 27.922 3.99 -0.458 1 97.88 87 SER A C 1
ATOM 670 O O . SER A 1 87 ? 27.453 5.07 -0.833 1 97.88 87 SER A O 1
ATOM 672 N N . LEU A 1 88 ? 27.594 3.48 0.694 1 98.56 88 LEU A N 1
ATOM 673 C CA . LEU A 1 88 ? 26.781 4.125 1.723 1 98.56 88 LEU A CA 1
ATOM 674 C C . LEU A 1 88 ? 27.297 3.791 3.115 1 98.56 88 LEU A C 1
ATOM 676 O O . LEU A 1 88 ? 27.359 2.621 3.498 1 98.56 88 LEU A O 1
ATOM 680 N N . VAL A 1 89 ? 27.703 4.793 3.844 1 97.19 89 VAL A N 1
ATOM 681 C CA . VAL A 1 89 ? 28.266 4.594 5.176 1 97.19 89 VAL A CA 1
ATOM 682 C C . VAL A 1 89 ? 27.609 5.551 6.168 1 97.19 89 VAL A C 1
ATOM 684 O O . VAL A 1 89 ? 27.391 6.723 5.855 1 97.19 89 VAL A O 1
ATOM 687 N N . LYS A 1 90 ? 27.203 5 7.277 1 96.44 90 LYS A N 1
ATOM 688 C CA . LYS A 1 90 ? 26.734 5.879 8.344 1 96.44 90 LYS A CA 1
ATOM 689 C C . LYS A 1 90 ? 27.875 6.699 8.93 1 96.44 90 LYS A C 1
ATOM 691 O O . LYS A 1 90 ? 28.953 6.168 9.211 1 96.44 90 LYS A O 1
ATOM 696 N N . ASP A 1 91 ? 27.703 7.93 9 1 94.31 91 ASP A N 1
ATOM 697 C CA . ASP A 1 91 ? 28.656 8.875 9.562 1 94.31 91 ASP A CA 1
ATOM 698 C C . ASP A 1 91 ? 27.984 9.805 10.57 1 94.31 91 ASP A C 1
ATOM 700 O O . ASP A 1 91 ? 27.516 10.891 10.211 1 94.31 91 ASP A O 1
ATOM 704 N N . GLY A 1 92 ? 28.031 9.422 11.891 1 93.31 92 GLY A N 1
ATOM 705 C CA . GLY A 1 92 ? 27.328 10.188 12.898 1 93.31 92 GLY A CA 1
ATOM 706 C C . GLY A 1 92 ? 25.828 10.211 12.672 1 93.31 92 GLY A C 1
ATOM 707 O O . GLY A 1 92 ? 25.188 9.164 12.57 1 93.31 92 GLY A O 1
ATOM 708 N N . GLU A 1 93 ? 25.344 11.406 12.477 1 92.44 93 GLU A N 1
ATOM 709 C CA . GLU A 1 93 ? 23.906 11.586 12.297 1 92.44 93 GLU A CA 1
ATOM 710 C C . GLU A 1 93 ? 23.531 11.562 10.82 1 92.44 93 GLU A C 1
ATOM 712 O O . GLU A 1 93 ? 22.344 11.664 10.477 1 92.44 93 GLU A O 1
ATOM 717 N N . TYR A 1 94 ? 24.578 11.367 10.023 1 97.38 94 TYR A N 1
ATOM 718 C CA . TYR A 1 94 ? 24.344 11.391 8.578 1 97.38 94 TYR A CA 1
ATOM 719 C C . TYR A 1 94 ? 24.766 10.07 7.941 1 97.38 94 TYR A C 1
ATOM 721 O O . TYR A 1 94 ? 25.312 9.195 8.609 1 97.38 94 TYR A O 1
ATOM 729 N N . PHE A 1 95 ? 24.375 9.938 6.707 1 98.5 95 PHE A N 1
ATOM 730 C CA . PHE A 1 95 ? 24.906 8.922 5.797 1 98.5 95 PHE A CA 1
ATOM 731 C C . PHE A 1 95 ? 25.719 9.578 4.684 1 98.5 95 PHE A C 1
ATOM 733 O O . PHE A 1 95 ? 25.281 10.562 4.086 1 98.5 95 PHE A O 1
ATOM 740 N N . GLU A 1 96 ? 26.859 9.062 4.465 1 98.12 96 GLU A N 1
ATOM 741 C CA . GLU A 1 96 ? 27.641 9.461 3.295 1 98.12 96 GLU A CA 1
ATOM 742 C C . GLU A 1 96 ? 27.469 8.469 2.15 1 98.12 96 GLU A C 1
ATOM 744 O O . GLU A 1 96 ? 27.719 7.27 2.316 1 98.12 96 GLU A O 1
ATOM 749 N N . ALA A 1 97 ? 27.016 8.969 1.038 1 98.31 97 ALA A N 1
ATOM 750 C CA . ALA A 1 97 ? 26.797 8.148 -0.149 1 98.31 97 ALA A CA 1
ATOM 751 C C . ALA A 1 97 ? 27.688 8.594 -1.302 1 98.31 97 ALA A C 1
ATOM 753 O O . ALA A 1 97 ? 27.875 9.789 -1.527 1 98.31 97 ALA A O 1
ATOM 754 N N . LYS A 1 98 ? 28.25 7.633 -1.996 1 97.56 98 LYS A N 1
ATOM 755 C CA . LYS A 1 98 ? 29.016 7.898 -3.207 1 97.56 98 LYS A CA 1
ATOM 756 C C . LYS A 1 98 ? 28.375 7.242 -4.426 1 97.56 98 LYS A C 1
ATOM 758 O O . LYS A 1 98 ? 27.938 6.094 -4.355 1 97.56 98 LYS A O 1
ATOM 763 N N . ASP A 1 99 ? 28.25 8.016 -5.48 1 96.81 99 ASP A N 1
ATOM 764 C CA . ASP A 1 99 ? 27.719 7.422 -6.699 1 96.81 99 ASP A CA 1
ATOM 765 C C . ASP A 1 99 ? 28.828 6.953 -7.625 1 96.81 99 ASP A C 1
ATOM 767 O O . ASP A 1 99 ? 30.016 7.152 -7.332 1 96.81 99 ASP A O 1
ATOM 771 N N . ALA A 1 100 ? 28.5 6.281 -8.688 1 96.31 100 ALA A N 1
ATOM 772 C CA . ALA A 1 100 ? 29.469 5.66 -9.602 1 96.31 100 ALA A CA 1
ATOM 773 C C . ALA A 1 100 ? 30.281 6.715 -10.336 1 96.31 100 ALA A C 1
ATOM 775 O O . ALA A 1 100 ? 31.328 6.406 -10.906 1 96.31 100 ALA A O 1
ATOM 776 N N . GLU A 1 101 ? 29.859 7.984 -10.367 1 95.12 101 GLU A N 1
ATOM 777 C CA . GLU A 1 101 ? 30.562 9.055 -11.047 1 95.12 101 GLU A CA 1
ATOM 778 C C . GLU A 1 101 ? 31.516 9.781 -10.102 1 95.12 101 GLU A C 1
ATOM 780 O O . GLU A 1 101 ? 32.219 10.703 -10.508 1 95.12 101 GLU A O 1
ATOM 785 N N . GLY A 1 102 ? 31.484 9.469 -8.891 1 93.5 102 GLY A N 1
ATOM 786 C CA . GLY A 1 102 ? 32.438 10.031 -7.941 1 93.5 102 GLY A CA 1
ATOM 787 C C . GLY A 1 102 ? 31.844 11.148 -7.098 1 93.5 102 GLY A C 1
ATOM 788 O O . GLY A 1 102 ? 32.531 11.711 -6.234 1 93.5 102 GLY A O 1
ATOM 789 N N . ASN A 1 103 ? 30.547 11.438 -7.281 1 94.75 103 ASN A N 1
ATOM 790 C CA . ASN A 1 103 ? 29.891 12.445 -6.453 1 94.75 103 ASN A CA 1
ATOM 791 C C . ASN A 1 103 ? 29.594 11.906 -5.059 1 94.75 103 ASN A C 1
ATOM 793 O O . ASN A 1 103 ? 29.297 10.719 -4.895 1 94.75 103 ASN A O 1
ATOM 797 N N . THR A 1 104 ? 29.672 12.789 -4.098 1 96 104 THR A N 1
ATOM 798 C CA . THR A 1 104 ? 29.375 12.43 -2.713 1 96 104 THR A CA 1
ATOM 799 C C . THR A 1 104 ? 28.172 13.219 -2.191 1 96 104 THR A C 1
ATOM 801 O O . THR A 1 104 ? 28.062 14.414 -2.447 1 96 104 THR A O 1
ATOM 804 N N . LEU A 1 105 ? 27.266 12.539 -1.516 1 97 105 LEU A N 1
ATOM 805 C CA . LEU A 1 105 ? 26.109 13.133 -0.841 1 97 105 LEU A CA 1
ATOM 806 C C . LEU A 1 105 ? 26.125 12.812 0.648 1 97 105 LEU A C 1
ATOM 808 O O . LEU A 1 105 ? 26.516 11.711 1.043 1 97 105 LEU A O 1
ATOM 812 N N . LYS A 1 106 ? 25.797 13.75 1.421 1 98.12 106 LYS A N 1
ATOM 813 C CA . LYS A 1 106 ? 25.5 13.547 2.836 1 98.12 106 LYS A CA 1
ATOM 814 C C . LYS A 1 106 ? 24.016 13.688 3.117 1 98.12 106 LYS A C 1
ATOM 816 O O . LYS A 1 106 ? 23.422 14.742 2.855 1 98.12 106 LYS A O 1
ATOM 821 N N . ALA A 1 107 ? 23.422 12.656 3.602 1 98.75 107 ALA A N 1
ATOM 822 C CA . ALA A 1 107 ? 21.984 12.656 3.822 1 98.75 107 ALA A CA 1
ATOM 823 C C . ALA A 1 107 ? 21.656 12.398 5.289 1 98.75 107 ALA A C 1
ATOM 825 O O . ALA A 1 107 ? 22.297 11.57 5.941 1 98.75 107 ALA A O 1
ATOM 826 N N . ARG A 1 108 ? 20.656 13.078 5.82 1 98.69 108 ARG A N 1
ATOM 827 C CA . ARG A 1 108 ? 20.203 12.836 7.188 1 98.69 108 ARG A CA 1
ATOM 828 C C . ARG A 1 108 ? 19.484 11.5 7.297 1 98.69 108 ARG A C 1
ATOM 830 O O . ARG A 1 108 ? 19.609 10.789 8.297 1 98.69 108 ARG A O 1
ATOM 837 N N . LYS A 1 109 ? 18.672 11.141 6.305 1 98.75 109 LYS A N 1
ATOM 838 C CA . LYS A 1 109 ? 17.938 9.883 6.215 1 98.75 109 LYS A CA 1
ATOM 839 C C . LYS A 1 109 ? 18.125 9.227 4.852 1 98.75 109 LYS A C 1
ATOM 841 O O . LYS A 1 109 ? 18.406 9.914 3.861 1 98.75 109 LYS A O 1
ATOM 846 N N . VAL A 1 110 ? 18 7.914 4.781 1 98.94 110 VAL A N 1
ATOM 847 C CA . VAL A 1 110 ? 18.109 7.172 3.529 1 98.94 110 VAL A CA 1
ATOM 848 C C . VAL A 1 110 ? 17 6.133 3.436 1 98.94 110 VAL A C 1
ATOM 850 O O . VAL A 1 110 ? 16.688 5.457 4.418 1 98.94 110 VAL A O 1
ATOM 853 N N . ILE A 1 111 ? 16.391 6.035 2.299 1 98.75 111 ILE A N 1
ATOM 854 C CA . ILE A 1 111 ? 15.461 4.941 1.995 1 98.75 111 ILE A CA 1
ATOM 855 C C . ILE A 1 111 ? 16.094 4.016 0.954 1 98.75 111 ILE A C 1
ATOM 857 O O . ILE A 1 111 ? 16.422 4.453 -0.151 1 98.75 111 ILE A O 1
ATOM 861 N N . LEU A 1 112 ? 16.234 2.809 1.341 1 98.75 112 LEU A N 1
ATOM 862 C CA . LEU A 1 112 ? 16.719 1.768 0.437 1 98.75 112 LEU A CA 1
ATOM 863 C C . LEU A 1 112 ? 15.555 1.135 -0.326 1 98.75 112 LEU A C 1
ATOM 865 O O . LEU A 1 112 ? 14.898 0.223 0.18 1 98.75 112 LEU A O 1
ATOM 869 N N . ALA A 1 113 ? 15.305 1.574 -1.509 1 98.56 113 ALA A N 1
ATOM 870 C CA . ALA A 1 113 ? 14.32 1.024 -2.434 1 98.56 113 ALA A CA 1
ATOM 871 C C . ALA A 1 113 ? 14.992 0.294 -3.59 1 98.56 113 ALA A C 1
ATOM 873 O O . ALA A 1 113 ? 14.648 0.505 -4.754 1 98.56 113 ALA A O 1
ATOM 874 N N . THR A 1 114 ? 15.898 -0.589 -3.289 1 98.38 114 THR A N 1
ATOM 875 C CA . THR A 1 114 ? 16.859 -1.124 -4.246 1 98.38 114 THR A CA 1
ATOM 876 C C . THR A 1 114 ? 16.328 -2.395 -4.898 1 98.38 114 THR A C 1
ATOM 878 O O . THR A 1 114 ? 16.875 -2.875 -5.887 1 98.38 114 THR A O 1
ATOM 881 N N . GLY A 1 115 ? 15.234 -2.965 -4.359 1 97.19 115 GLY A N 1
ATOM 882 C CA . GLY A 1 115 ? 14.656 -4.164 -4.941 1 97.19 115 GLY A CA 1
ATOM 883 C C . GLY A 1 115 ? 15.453 -5.418 -4.637 1 97.19 115 GLY A C 1
ATOM 884 O O . GLY A 1 115 ? 16.188 -5.469 -3.648 1 97.19 115 GLY A O 1
ATOM 885 N N . LEU A 1 116 ? 15.164 -6.496 -5.414 1 97.25 116 LEU A N 1
ATOM 886 C CA . LEU A 1 116 ? 15.781 -7.809 -5.262 1 97.25 116 LEU A CA 1
ATOM 887 C C . LEU A 1 116 ? 16.203 -8.375 -6.613 1 97.25 116 LEU A C 1
ATOM 889 O O . LEU A 1 116 ? 15.789 -7.867 -7.66 1 97.25 116 LEU A O 1
ATOM 893 N N . LYS A 1 117 ? 17.047 -9.273 -6.5 1 97.56 117 LYS A N 1
ATOM 894 C CA . LYS A 1 117 ? 17.422 -10.07 -7.668 1 97.56 117 LYS A CA 1
ATOM 895 C C . LYS A 1 117 ? 16.922 -11.508 -7.531 1 97.56 117 LYS A C 1
ATOM 897 O O . LYS A 1 117 ? 17.109 -12.141 -6.488 1 97.56 117 LYS A O 1
ATOM 902 N N . ASP A 1 118 ? 16.297 -12 -8.594 1 97.62 118 ASP A N 1
ATOM 903 C CA . ASP A 1 118 ? 15.844 -13.391 -8.664 1 97.62 118 ASP A CA 1
ATOM 904 C C . ASP A 1 118 ? 16.953 -14.297 -9.203 1 97.62 118 ASP A C 1
ATOM 906 O O . ASP A 1 118 ? 17.531 -14.016 -10.25 1 97.62 118 ASP A O 1
ATOM 910 N N . HIS A 1 119 ? 17.25 -15.328 -8.484 1 98.06 119 HIS A N 1
ATOM 911 C CA . HIS A 1 119 ? 18.125 -16.359 -9 1 98.06 119 HIS A CA 1
ATOM 912 C C . HIS A 1 119 ? 17.344 -17.562 -9.508 1 98.06 119 HIS A C 1
ATOM 914 O O . HIS A 1 119 ? 16.656 -18.234 -8.727 1 98.06 119 HIS A O 1
ATOM 920 N N . LEU A 1 120 ? 17.469 -17.781 -10.781 1 98.44 120 LEU A N 1
ATOM 921 C CA . LEU A 1 120 ? 16.688 -18.781 -11.484 1 98.44 120 LEU A CA 1
ATOM 922 C C . LEU A 1 120 ? 17.453 -20.094 -11.625 1 98.44 120 LEU A C 1
ATOM 924 O O . LEU A 1 120 ? 18.672 -20.109 -11.508 1 98.44 120 LEU A O 1
ATOM 928 N N . PRO A 1 121 ? 16.719 -21.203 -11.812 1 98.38 121 PRO A N 1
ATOM 929 C CA . PRO A 1 121 ? 17.422 -22.453 -12.086 1 98.38 121 PRO A CA 1
ATOM 930 C C . PRO A 1 121 ? 18.281 -22.375 -13.352 1 98.38 121 PRO A C 1
ATOM 932 O O . PRO A 1 121 ? 17.922 -21.703 -14.312 1 98.38 121 PRO A O 1
ATOM 935 N N . ASP A 1 122 ? 19.422 -23.125 -13.25 1 97.88 122 ASP A N 1
ATOM 936 C CA . ASP A 1 122 ? 20.328 -23.188 -14.398 1 97.88 122 ASP A CA 1
ATOM 937 C C . ASP A 1 122 ? 19.812 -24.172 -15.445 1 97.88 122 ASP A C 1
ATOM 939 O O . ASP A 1 122 ? 20.406 -25.234 -15.656 1 97.88 122 ASP A O 1
ATOM 943 N N . ILE A 1 123 ? 18.703 -23.891 -16.031 1 98.62 123 ILE A N 1
ATOM 944 C CA . ILE A 1 123 ? 18.078 -24.625 -17.125 1 98.62 123 ILE A CA 1
ATOM 945 C C . ILE A 1 123 ? 18.109 -23.781 -18.406 1 98.62 123 ILE A C 1
ATOM 947 O O . ILE A 1 123 ? 17.688 -22.625 -18.391 1 98.62 123 ILE A O 1
ATOM 951 N N . ALA A 1 124 ? 18.641 -24.375 -19.469 1 98.62 124 ALA A N 1
ATOM 952 C CA . ALA A 1 124 ? 18.766 -23.656 -20.734 1 98.62 124 ALA A CA 1
ATOM 953 C C . ALA A 1 124 ? 17.422 -23.062 -21.156 1 98.62 124 ALA A C 1
ATOM 955 O O . ALA A 1 124 ? 16.422 -23.797 -21.25 1 98.62 124 ALA A O 1
ATOM 956 N N . GLY A 1 125 ? 17.359 -21.719 -21.312 1 98.44 125 GLY A N 1
ATOM 957 C CA . GLY A 1 125 ? 16.156 -21.062 -21.828 1 98.44 125 GLY A CA 1
ATOM 958 C C . GLY A 1 125 ? 15.344 -20.375 -20.734 1 98.44 125 GLY A C 1
ATOM 959 O O . GLY A 1 125 ? 14.492 -19.547 -21.031 1 98.44 125 GLY A O 1
ATOM 960 N N . VAL A 1 126 ? 15.508 -20.734 -19.453 1 98.69 126 VAL A N 1
ATOM 961 C CA . VAL A 1 126 ? 14.703 -20.188 -18.359 1 98.69 126 VAL A CA 1
ATOM 962 C C . VAL A 1 126 ? 14.938 -18.688 -18.266 1 98.69 126 VAL A C 1
ATOM 964 O O . VAL A 1 126 ? 13.984 -17.906 -18.203 1 98.69 126 VAL A O 1
ATOM 967 N N . SER A 1 127 ? 16.203 -18.266 -18.266 1 97.94 127 SER A N 1
ATOM 968 C CA . SER A 1 127 ? 16.516 -16.844 -18.125 1 97.94 127 SER A CA 1
ATOM 969 C C . SER A 1 127 ? 15.922 -16.031 -19.266 1 97.94 127 SER A C 1
ATOM 971 O O . SER A 1 127 ? 15.398 -14.938 -19.047 1 97.94 127 SER A O 1
ATOM 973 N N . GLU A 1 128 ? 15.922 -16.562 -20.469 1 97 128 GLU A N 1
ATOM 974 C CA . GLU A 1 128 ? 15.438 -15.859 -21.656 1 97 128 GLU A CA 1
ATOM 975 C C . GLU A 1 128 ? 13.922 -15.664 -21.594 1 97 128 GLU A C 1
ATOM 977 O O . GLU A 1 128 ? 13.398 -14.695 -22.141 1 97 128 GLU A O 1
ATOM 982 N N . GLN A 1 129 ? 13.227 -16.578 -20.938 1 97.69 129 GLN A N 1
ATOM 983 C CA . GLN A 1 129 ? 11.766 -16.547 -20.969 1 97.69 129 GLN A CA 1
ATOM 984 C C . GLN A 1 129 ? 11.203 -15.992 -19.656 1 97.69 129 GLN A C 1
ATOM 986 O O . GLN A 1 129 ? 9.992 -15.82 -19.531 1 97.69 129 GLN A O 1
ATOM 991 N N . TRP A 1 130 ? 12.133 -15.711 -18.719 1 97.94 130 TRP A N 1
ATOM 992 C CA . TRP A 1 130 ? 11.727 -15.18 -17.422 1 97.94 130 TRP A CA 1
ATOM 993 C C . TRP A 1 130 ? 11.008 -13.844 -17.578 1 97.94 130 TRP A C 1
ATOM 995 O O . TRP A 1 130 ? 11.523 -12.93 -18.234 1 97.94 130 TRP A O 1
ATOM 1005 N N . GLY A 1 131 ? 9.773 -13.711 -17.016 1 95.94 131 GLY A N 1
ATOM 1006 C CA . GLY A 1 131 ? 8.992 -12.484 -17.094 1 95.94 131 GLY A CA 1
ATOM 1007 C C . GLY A 1 131 ? 8.203 -12.359 -18.375 1 95.94 131 GLY A C 1
ATOM 1008 O O . GLY A 1 131 ? 7.465 -11.391 -18.578 1 95.94 131 GLY A O 1
ATOM 1009 N N . LYS A 1 132 ? 8.391 -13.32 -19.281 1 95.38 132 LYS A N 1
ATOM 1010 C CA . LYS A 1 132 ? 7.629 -13.422 -20.516 1 95.38 132 LYS A CA 1
ATOM 1011 C C . LYS A 1 132 ? 6.656 -14.594 -20.469 1 95.38 132 LYS A C 1
ATOM 1013 O O . LYS A 1 132 ? 5.551 -14.469 -19.938 1 95.38 132 LYS A O 1
ATOM 1018 N N . ARG A 1 133 ? 7.121 -15.781 -20.75 1 97.69 133 ARG A N 1
ATOM 1019 C CA . ARG A 1 133 ? 6.219 -16.938 -20.719 1 97.69 133 ARG A CA 1
ATOM 1020 C C . ARG A 1 133 ? 6.484 -17.797 -19.484 1 97.69 133 ARG A C 1
ATOM 1022 O O . ARG A 1 133 ? 5.703 -18.688 -19.172 1 97.69 133 ARG A O 1
ATOM 1029 N N . ILE A 1 134 ? 7.598 -17.578 -18.828 1 98.38 134 ILE A N 1
ATOM 1030 C CA . ILE A 1 134 ? 7.828 -18.125 -17.484 1 98.38 134 ILE A CA 1
ATOM 1031 C C . ILE A 1 134 ? 7.496 -17.078 -16.438 1 98.38 134 ILE A C 1
ATOM 1033 O O . ILE A 1 134 ? 8.156 -16.047 -16.359 1 98.38 134 ILE A O 1
ATOM 1037 N N . ILE A 1 135 ? 6.477 -17.359 -15.672 1 97.56 135 ILE A N 1
ATOM 1038 C CA . ILE A 1 135 ? 5.926 -16.375 -14.75 1 97.56 135 ILE A CA 1
ATOM 1039 C C . ILE A 1 135 ? 5.965 -16.922 -13.32 1 97.56 135 ILE A C 1
ATOM 1041 O O . ILE A 1 135 ? 6.254 -18.094 -13.109 1 97.56 135 ILE A O 1
ATOM 1045 N N . HIS A 1 136 ? 5.656 -16.031 -12.305 1 96.12 136 HIS A N 1
ATOM 1046 C CA . HIS A 1 136 ? 5.805 -16.5 -10.93 1 96.12 136 HIS A CA 1
ATOM 1047 C C . HIS A 1 136 ? 4.641 -16.031 -10.055 1 96.12 136 HIS A C 1
ATOM 1049 O O . HIS A 1 136 ? 4.566 -16.359 -8.875 1 96.12 136 HIS A O 1
ATOM 1055 N N . CYS A 1 137 ? 3.752 -15.242 -10.602 1 95.25 137 CYS A N 1
ATOM 1056 C CA . CYS A 1 137 ? 2.721 -14.648 -9.758 1 95.25 137 CYS A CA 1
ATOM 1057 C C . CYS A 1 137 ? 1.358 -14.703 -10.438 1 95.25 137 CYS A C 1
ATOM 1059 O O . CYS A 1 137 ? 1.158 -14.094 -11.492 1 95.25 137 CYS A O 1
ATOM 1061 N N . ILE A 1 138 ? 0.418 -15.352 -9.828 1 96.94 138 ILE A N 1
ATOM 1062 C CA . ILE A 1 138 ? -0.915 -15.555 -10.383 1 96.94 138 ILE A CA 1
ATOM 1063 C C . ILE A 1 138 ? -1.651 -14.219 -10.453 1 96.94 138 ILE A C 1
ATOM 1065 O O . ILE A 1 138 ? -2.41 -13.969 -11.398 1 96.94 138 ILE A O 1
ATOM 1069 N N . PHE A 1 139 ? -1.427 -13.281 -9.578 1 96.75 139 PHE A N 1
ATOM 1070 C CA . PHE A 1 139 ? -2.133 -12.008 -9.531 1 96.75 139 PHE A CA 1
ATOM 1071 C C . PHE A 1 139 ? -1.599 -11.055 -10.594 1 96.75 139 PHE A C 1
ATOM 1073 O O . PHE A 1 139 ? -2.297 -10.133 -11.016 1 96.75 139 PHE A O 1
ATOM 1080 N N . CYS A 1 140 ? -0.427 -11.289 -10.992 1 95.56 140 CYS A N 1
ATOM 1081 C CA . CYS A 1 140 ? 0.214 -10.383 -11.945 1 95.56 140 CYS A CA 1
ATOM 1082 C C . CYS A 1 140 ? 0.018 -10.867 -13.375 1 95.56 140 CYS A C 1
ATOM 1084 O O . CYS A 1 140 ? -0.172 -10.055 -14.281 1 95.56 140 CYS A O 1
ATOM 1086 N N . HIS A 1 141 ? -0.006 -12.242 -13.555 1 95.62 141 HIS A N 1
ATOM 1087 C CA . HIS A 1 141 ? 0.001 -12.734 -14.93 1 95.62 141 HIS A CA 1
ATOM 1088 C C . HIS A 1 141 ? -0.833 -14.008 -15.062 1 95.62 141 HIS A C 1
ATOM 1090 O O . HIS A 1 141 ? -0.832 -14.641 -16.109 1 95.62 141 HIS A O 1
ATOM 1096 N N . GLY A 1 142 ? -1.507 -14.398 -14.141 1 96.75 142 GLY A N 1
ATOM 1097 C CA . GLY A 1 142 ? -2.244 -15.648 -14.156 1 96.75 142 GLY A CA 1
ATOM 1098 C C . GLY A 1 142 ? -3.443 -15.633 -15.086 1 96.75 142 GLY A C 1
ATOM 1099 O O . GLY A 1 142 ? -3.648 -16.562 -15.859 1 96.75 142 GLY A O 1
ATOM 1100 N N . THR A 1 143 ? -4.215 -14.547 -15.117 1 97.44 143 THR A N 1
ATOM 1101 C CA . THR A 1 143 ? -5.469 -14.43 -15.859 1 97.44 143 THR A CA 1
ATOM 1102 C C . THR A 1 143 ? -5.246 -14.703 -17.344 1 97.44 143 THR A C 1
ATOM 1104 O O . THR A 1 143 ? -6.055 -15.391 -17.984 1 97.44 143 THR A O 1
ATOM 1107 N N . GLU A 1 144 ? -4.164 -14.328 -17.906 1 96.44 144 GLU A N 1
ATOM 1108 C CA . GLU A 1 144 ? -3.844 -14.43 -19.312 1 96.44 144 GLU A CA 1
ATOM 1109 C C . GLU A 1 144 ? -3.568 -15.883 -19.719 1 96.44 144 GLU A C 1
ATOM 1111 O O . GLU A 1 144 ? -3.547 -16.203 -20.906 1 96.44 144 GLU A O 1
ATOM 1116 N N . THR A 1 145 ? -3.385 -16.766 -18.719 1 98 145 THR A N 1
ATOM 1117 C CA . THR A 1 145 ? -3.018 -18.141 -19.016 1 98 145 THR A CA 1
ATOM 1118 C C . THR A 1 145 ? -4.246 -19.047 -18.984 1 98 145 THR A C 1
ATOM 1120 O O . THR A 1 145 ? -4.152 -20.25 -19.266 1 98 145 THR A O 1
ATOM 1123 N N . ALA A 1 146 ? -5.387 -18.5 -18.719 1 98.19 146 ALA A N 1
ATOM 1124 C CA . ALA A 1 146 ? -6.594 -19.281 -18.469 1 98.19 146 ALA A CA 1
ATOM 1125 C C . ALA A 1 146 ? -7.008 -20.078 -19.703 1 98.19 146 ALA A C 1
ATOM 1127 O O . ALA A 1 146 ? -6.785 -19.641 -20.828 1 98.19 146 ALA A O 1
ATOM 1128 N N . ASN A 1 147 ? -7.535 -21.234 -19.469 1 98.19 147 ASN A N 1
ATOM 1129 C CA . ASN A 1 147 ? -8.164 -22.094 -20.453 1 98.19 147 ASN A CA 1
ATOM 1130 C C . ASN A 1 147 ? -7.16 -22.562 -21.516 1 98.19 147 ASN A C 1
ATOM 1132 O O . ASN A 1 147 ? -7.48 -22.609 -22.703 1 98.19 147 ASN A O 1
ATOM 1136 N N . GLN A 1 148 ? -5.918 -22.719 -21.078 1 98.12 148 GLN A N 1
ATOM 1137 C CA . GLN A 1 148 ? -4.828 -23.234 -21.906 1 98.12 148 GLN A CA 1
ATOM 1138 C C . GLN A 1 148 ? -3.953 -24.203 -21.109 1 98.12 148 GLN A C 1
ATOM 1140 O O . GLN A 1 148 ? -3.98 -24.203 -19.875 1 98.12 148 GLN A O 1
ATOM 1145 N N . PRO A 1 149 ? -3.215 -25.094 -21.859 1 98.56 149 PRO A N 1
ATOM 1146 C CA . PRO A 1 149 ? -2.252 -25.922 -21.125 1 98.56 149 PRO A CA 1
ATOM 1147 C C . PRO A 1 149 ? -1.273 -25.094 -20.297 1 98.56 149 PRO A C 1
ATOM 1149 O O . PRO A 1 149 ? -0.939 -23.953 -20.672 1 98.56 149 PRO A O 1
ATOM 1152 N N . PHE A 1 150 ? -0.881 -25.594 -19.203 1 98.81 150 PHE A N 1
ATOM 1153 C CA . PHE A 1 150 ? -0.018 -24.875 -18.281 1 98.81 150 PHE A CA 1
ATOM 1154 C C . PHE A 1 150 ? 0.915 -25.828 -17.531 1 98.81 150 PHE A C 1
ATOM 1156 O O . PHE A 1 150 ? 0.539 -26.953 -17.234 1 98.81 150 PHE A O 1
ATOM 1163 N N . ALA A 1 151 ? 2.145 -25.422 -17.25 1 98.94 151 ALA A N 1
ATOM 1164 C CA . ALA A 1 151 ? 3.096 -26.234 -16.5 1 98.94 151 ALA A CA 1
ATOM 1165 C C . ALA A 1 151 ? 3.539 -25.516 -15.227 1 98.94 151 ALA A C 1
ATOM 1167 O O . ALA A 1 151 ? 3.736 -24.297 -15.227 1 98.94 151 ALA A O 1
ATOM 1168 N N . PHE A 1 152 ? 3.623 -26.25 -14.172 1 98.88 152 PHE A N 1
ATOM 1169 C CA . PHE A 1 152 ? 4.266 -25.828 -12.93 1 98.88 152 PHE A CA 1
ATOM 1170 C C . PHE A 1 152 ? 5.613 -26.531 -12.758 1 98.88 152 PHE A C 1
ATOM 1172 O O . PHE A 1 152 ? 5.703 -27.75 -12.844 1 98.88 152 PHE A O 1
ATOM 1179 N N . LEU A 1 153 ? 6.645 -25.734 -12.531 1 98.88 153 LEU A N 1
ATOM 1180 C CA . LEU A 1 153 ? 7.973 -26.312 -12.336 1 98.88 153 LEU A CA 1
ATOM 1181 C C . LEU A 1 153 ? 8.398 -26.203 -10.875 1 98.88 153 LEU A C 1
ATOM 1183 O O . LEU A 1 153 ? 8.492 -25.109 -10.32 1 98.88 153 LEU A O 1
ATOM 1187 N N . PHE A 1 154 ? 8.617 -27.328 -10.242 1 98.75 154 PHE A N 1
ATOM 1188 C CA . PHE A 1 154 ? 9.133 -27.438 -8.883 1 98.75 154 PHE A CA 1
ATOM 1189 C C . PHE A 1 154 ? 10.523 -28.062 -8.883 1 98.75 154 PHE A C 1
ATOM 1191 O O . PHE A 1 154 ? 10.656 -29.297 -8.953 1 98.75 154 PHE A O 1
ATOM 1198 N N . THR A 1 155 ? 11.555 -27.25 -8.727 1 98.5 155 THR A N 1
ATOM 1199 C CA . THR A 1 155 ? 12.93 -27.719 -8.852 1 98.5 155 THR A CA 1
ATOM 1200 C C . THR A 1 155 ? 13.43 -28.266 -7.516 1 98.5 155 THR A C 1
ATOM 1202 O O . THR A 1 155 ? 12.992 -27.828 -6.453 1 98.5 155 THR A O 1
ATOM 1205 N N . PRO A 1 156 ? 14.438 -29.203 -7.559 1 97.88 156 PRO A N 1
ATOM 1206 C CA . PRO A 1 156 ? 15.016 -29.75 -6.324 1 97.88 156 PRO A CA 1
ATOM 1207 C C . PRO A 1 156 ? 15.648 -28.672 -5.449 1 97.88 156 PRO A C 1
ATOM 1209 O O . PRO A 1 156 ? 15.625 -28.766 -4.223 1 97.88 156 PRO A O 1
ATOM 1212 N N . ASN A 1 157 ? 16.172 -27.672 -6.031 1 97.56 157 ASN A N 1
ATOM 1213 C CA . ASN A 1 157 ? 16.828 -26.609 -5.277 1 97.56 157 ASN A CA 1
ATOM 1214 C C . ASN A 1 157 ? 15.82 -25.828 -4.438 1 97.56 157 ASN A C 1
ATOM 1216 O O . ASN A 1 157 ? 16.203 -25.125 -3.502 1 97.56 157 ASN A O 1
ATOM 1220 N N . ASN A 1 158 ? 14.508 -25.953 -4.742 1 97.69 158 ASN A N 1
ATOM 1221 C CA . ASN A 1 158 ? 13.438 -25.297 -4 1 97.69 158 ASN A CA 1
ATOM 1222 C C . ASN A 1 158 ? 12.727 -26.266 -3.066 1 97.69 158 ASN A C 1
ATOM 1224 O O . ASN A 1 158 ? 11.586 -26.016 -2.654 1 97.69 158 ASN A O 1
ATOM 1228 N N . ALA A 1 159 ? 13.391 -27.328 -2.73 1 98 159 ALA A N 1
ATOM 1229 C CA . ALA A 1 159 ? 12.75 -28.422 -1.997 1 98 159 ALA A CA 1
ATOM 1230 C C . ALA A 1 159 ? 12.055 -27.906 -0.741 1 98 159 ALA A C 1
ATOM 1232 O O . ALA A 1 159 ? 10.953 -28.344 -0.407 1 98 159 ALA A O 1
ATOM 1233 N N . LYS A 1 160 ? 12.664 -27 -0.038 1 95.56 160 LYS A N 1
ATOM 1234 C CA . LYS A 1 160 ? 12.094 -26.469 1.202 1 95.56 160 LYS A CA 1
ATOM 1235 C C . LYS A 1 160 ? 10.867 -25.609 0.923 1 95.56 160 LYS A C 1
ATOM 1237 O O . LYS A 1 160 ? 9.953 -25.531 1.745 1 95.56 160 LYS A O 1
ATOM 1242 N N . MET A 1 161 ? 10.797 -24.938 -0.231 1 96.06 161 MET A N 1
ATOM 1243 C CA . MET A 1 161 ? 9.719 -24.031 -0.597 1 96.06 161 MET A CA 1
ATOM 1244 C C . MET A 1 161 ? 8.617 -24.75 -1.36 1 96.06 161 MET A C 1
ATOM 1246 O O . MET A 1 161 ? 7.457 -24.344 -1.32 1 96.06 161 MET A O 1
ATOM 1250 N N . ASN A 1 162 ? 8.93 -25.875 -2.021 1 98.31 162 ASN A N 1
ATOM 1251 C CA . ASN A 1 162 ? 8.039 -26.562 -2.959 1 98.31 162 ASN A CA 1
ATOM 1252 C C . ASN A 1 162 ? 6.711 -26.922 -2.307 1 98.31 162 ASN A C 1
ATOM 1254 O O . ASN A 1 162 ? 5.648 -26.75 -2.906 1 98.31 162 ASN A O 1
ATOM 1258 N N . PRO A 1 163 ? 6.727 -27.438 -1.019 1 97.5 163 PRO A N 1
ATOM 1259 C CA . PRO A 1 163 ? 5.43 -27.766 -0.417 1 97.5 163 PRO A CA 1
ATOM 1260 C C . PRO A 1 163 ? 4.488 -26.562 -0.363 1 97.5 163 PRO A C 1
ATOM 1262 O O . PRO A 1 163 ? 3.287 -26.703 -0.604 1 97.5 163 PRO A O 1
ATOM 1265 N N . PHE A 1 164 ? 5.02 -25.391 -0.105 1 94.88 164 PHE A N 1
ATOM 1266 C CA . PHE A 1 164 ? 4.215 -24.172 -0.055 1 94.88 164 PHE A CA 1
ATOM 1267 C C . PHE A 1 164 ? 3.771 -23.766 -1.452 1 94.88 164 PHE A C 1
ATOM 1269 O O . PHE A 1 164 ? 2.646 -23.297 -1.639 1 94.88 164 PHE A O 1
ATOM 1276 N N . LEU A 1 165 ? 4.633 -23.938 -2.383 1 97.12 165 LEU A N 1
ATOM 1277 C CA . LEU A 1 165 ? 4.324 -23.578 -3.764 1 97.12 165 LEU A CA 1
ATOM 1278 C C . LEU A 1 165 ? 3.232 -24.484 -4.324 1 97.12 165 LEU A C 1
ATOM 1280 O O . LEU A 1 165 ? 2.326 -24.016 -5.016 1 97.12 165 LEU A O 1
ATOM 1284 N N . VAL A 1 166 ? 3.316 -25.766 -4.008 1 98.12 166 VAL A N 1
ATOM 1285 C CA . VAL A 1 166 ? 2.303 -26.719 -4.441 1 98.12 166 VAL A CA 1
ATOM 1286 C C . VAL A 1 166 ? 0.962 -26.391 -3.795 1 98.12 166 VAL A C 1
ATOM 1288 O O . VAL A 1 166 ? -0.077 -26.391 -4.461 1 98.12 166 VAL A O 1
ATOM 1291 N N . ALA A 1 167 ? 0.993 -26.109 -2.529 1 96.31 167 ALA A N 1
ATOM 1292 C CA . ALA A 1 167 ? -0.231 -25.672 -1.858 1 96.31 167 ALA A CA 1
ATOM 1293 C C . ALA A 1 167 ? -0.835 -24.453 -2.549 1 96.31 167 ALA A C 1
ATOM 1295 O O . ALA A 1 167 ? -2.045 -24.406 -2.783 1 96.31 167 ALA A O 1
ATOM 1296 N N . GLY A 1 168 ? 0.028 -23.484 -2.869 1 96.31 168 GLY A N 1
ATOM 1297 C CA . GLY A 1 168 ? -0.431 -22.297 -3.572 1 96.31 168 GLY A CA 1
ATOM 1298 C C . GLY A 1 168 ? -1.039 -22.594 -4.926 1 96.31 168 GLY A C 1
ATOM 1299 O O . GLY A 1 168 ? -2.051 -22 -5.309 1 96.31 168 GLY A O 1
ATOM 1300 N N . MET A 1 169 ? -0.394 -23.516 -5.621 1 97.75 169 MET A N 1
ATOM 1301 C CA . MET A 1 169 ? -0.922 -23.953 -6.906 1 97.75 169 MET A CA 1
ATOM 1302 C C . MET A 1 169 ? -2.342 -24.5 -6.75 1 97.75 169 MET A C 1
ATOM 1304 O O . MET A 1 169 ? -3.252 -24.062 -7.465 1 97.75 169 MET A O 1
ATOM 1308 N N . LEU A 1 170 ? -2.539 -25.359 -5.789 1 97.62 170 LEU A N 1
ATOM 1309 C CA . LEU A 1 170 ? -3.828 -26.016 -5.598 1 97.62 170 LEU A CA 1
ATOM 1310 C C . LEU A 1 170 ? -4.867 -25.031 -5.074 1 97.62 170 LEU A C 1
ATOM 1312 O O . LEU A 1 170 ? -6.047 -25.125 -5.43 1 97.62 170 LEU A O 1
ATOM 1316 N N . LYS A 1 171 ? -4.457 -24.062 -4.359 1 96.69 171 LYS A N 1
ATOM 1317 C CA . LYS A 1 171 ? -5.375 -23.141 -3.715 1 96.69 171 LYS A CA 1
ATOM 1318 C C . LYS A 1 171 ? -5.852 -22.062 -4.695 1 96.69 171 LYS A C 1
ATOM 1320 O O . LYS A 1 171 ? -7.016 -21.656 -4.668 1 96.69 171 LYS A O 1
ATOM 1325 N N . LEU A 1 172 ? -5.004 -21.625 -5.582 1 97.75 172 LEU A N 1
ATOM 1326 C CA . LEU A 1 172 ? -5.262 -20.328 -6.215 1 97.75 172 LEU A CA 1
ATOM 1327 C C . LEU A 1 172 ? -5.512 -20.5 -7.711 1 97.75 172 LEU A C 1
ATOM 1329 O O . LEU A 1 172 ? -6.121 -19.641 -8.344 1 97.75 172 LEU A O 1
ATOM 1333 N N . TRP A 1 173 ? -5.09 -21.594 -8.289 1 97.94 173 TRP A N 1
ATOM 1334 C CA . TRP A 1 173 ? -5.008 -21.641 -9.75 1 97.94 173 TRP A CA 1
ATOM 1335 C C . TRP A 1 173 ? -6.176 -22.422 -10.336 1 97.94 173 TRP A C 1
ATOM 1337 O O . TRP A 1 173 ? -6.324 -22.5 -11.562 1 97.94 173 TRP A O 1
ATOM 1347 N N . GLY A 1 174 ? -7.016 -22.969 -9.492 1 96.62 174 GLY A N 1
ATOM 1348 C CA . GLY A 1 174 ? -8.062 -23.859 -9.945 1 96.62 174 GLY A CA 1
ATOM 1349 C C . GLY A 1 174 ? -8.984 -23.234 -10.969 1 96.62 174 GLY A C 1
ATOM 1350 O O . GLY A 1 174 ? -9.336 -23.859 -11.969 1 96.62 174 GLY A O 1
ATOM 1351 N N . ALA A 1 175 ? -9.312 -21.984 -10.797 1 97.44 175 ALA A N 1
ATOM 1352 C CA . ALA A 1 175 ? -10.32 -21.328 -11.617 1 97.44 175 ALA A CA 1
ATOM 1353 C C . ALA A 1 175 ? -9.758 -20.953 -12.984 1 97.44 175 ALA A C 1
ATOM 1355 O O . ALA A 1 175 ? -10.5 -20.547 -13.883 1 97.44 175 ALA A O 1
ATOM 1356 N N . MET A 1 176 ? -8.5 -21.109 -13.188 1 98 176 MET A N 1
ATOM 1357 C CA . MET A 1 176 ? -7.895 -20.812 -14.492 1 98 176 MET A CA 1
ATOM 1358 C C . MET A 1 176 ? -8.266 -21.891 -15.508 1 98 176 MET A C 1
ATOM 1360 O O . MET A 1 176 ? -8.141 -21.672 -16.719 1 98 176 MET A O 1
ATOM 1364 N N . ASN A 1 177 ? -8.633 -23.047 -15.086 1 97.5 177 ASN A N 1
ATOM 1365 C CA . ASN A 1 177 ? -9.125 -24.125 -15.93 1 97.5 177 ASN A CA 1
ATOM 1366 C C . ASN A 1 177 ? -8.102 -24.531 -16.984 1 97.5 177 ASN A C 1
ATOM 1368 O O . ASN A 1 177 ? -8.414 -24.578 -18.172 1 97.5 177 ASN A O 1
ATOM 1372 N N . HIS A 1 178 ? -6.891 -24.719 -16.516 1 98.44 178 HIS A N 1
ATOM 1373 C CA . HIS A 1 178 ? -5.836 -25.203 -17.406 1 98.44 178 HIS A CA 1
ATOM 1374 C C . HIS A 1 178 ? -6.055 -26.672 -17.766 1 98.44 178 HIS A C 1
ATOM 1376 O O . HIS A 1 178 ? -6.395 -27.484 -16.891 1 98.44 178 HIS A O 1
ATOM 1382 N N . GLN A 1 179 ? -5.859 -27.016 -19.062 1 97.5 179 GLN A N 1
ATOM 1383 C CA . GLN A 1 179 ? -5.945 -28.391 -19.531 1 97.5 179 GLN A CA 1
ATOM 1384 C C . GLN A 1 179 ? -5.012 -28.641 -20.703 1 97.5 179 GLN A C 1
ATOM 1386 O O . GLN A 1 179 ? -5.164 -28.031 -21.766 1 97.5 179 GLN A O 1
ATOM 1391 N N . PRO A 1 180 ? -4.113 -29.562 -20.547 1 98.38 180 PRO A N 1
ATOM 1392 C CA . PRO A 1 180 ? -3.744 -30.266 -19.312 1 98.38 180 PRO A CA 1
ATOM 1393 C C . PRO A 1 180 ? -2.906 -29.406 -18.375 1 98.38 180 PRO A C 1
ATOM 1395 O O . PRO A 1 180 ? -2.424 -28.344 -18.766 1 98.38 180 PRO A O 1
ATOM 1398 N N . ILE A 1 181 ? -2.807 -29.812 -17.156 1 98.75 181 ILE A N 1
ATOM 1399 C CA . ILE A 1 181 ? -1.842 -29.266 -16.219 1 98.75 181 ILE A CA 1
ATOM 1400 C C . ILE A 1 181 ? -0.653 -30.203 -16.078 1 98.75 181 ILE A C 1
ATOM 1402 O O . ILE A 1 181 ? -0.83 -31.406 -15.828 1 98.75 181 ILE A O 1
ATOM 1406 N N . TYR A 1 182 ? 0.53 -29.656 -16.297 1 98.88 182 TYR A N 1
ATOM 1407 C CA . TYR A 1 182 ? 1.763 -30.422 -16.094 1 98.88 182 TYR A CA 1
ATOM 1408 C C . TYR A 1 182 ? 2.457 -29.984 -14.797 1 98.88 182 TYR A C 1
ATOM 1410 O O . TYR A 1 182 ? 2.543 -28.797 -14.5 1 98.88 182 TYR A O 1
ATOM 1418 N N . ILE A 1 183 ? 2.854 -30.984 -14.023 1 98.94 183 ILE A N 1
ATOM 1419 C CA . ILE A 1 183 ? 3.768 -30.75 -12.914 1 98.94 183 ILE A CA 1
ATOM 1420 C C . ILE A 1 183 ? 5.148 -31.312 -13.258 1 98.94 183 ILE A C 1
ATOM 1422 O O . ILE A 1 183 ? 5.312 -32.5 -13.43 1 98.94 183 ILE A O 1
ATOM 1426 N N . LEU A 1 184 ? 6.109 -30.438 -13.43 1 98.94 184 LEU A N 1
ATOM 1427 C CA . LEU A 1 184 ? 7.48 -30.812 -13.766 1 98.94 184 LEU A CA 1
ATOM 1428 C C . LEU A 1 184 ? 8.375 -30.766 -12.531 1 98.94 184 LEU A C 1
ATOM 1430 O O . LEU A 1 184 ? 8.406 -29.766 -11.82 1 98.94 184 LEU A O 1
ATOM 1434 N N . THR A 1 185 ? 9.188 -31.906 -12.297 1 98.81 185 THR A N 1
ATOM 1435 C CA . THR A 1 185 ? 9.938 -31.953 -11.039 1 98.81 185 THR A CA 1
ATOM 1436 C C . THR A 1 185 ? 11.438 -31.891 -11.305 1 98.81 185 THR A C 1
ATOM 1438 O O . THR A 1 185 ? 12.242 -31.922 -10.367 1 98.81 185 THR A O 1
ATOM 1441 N N . HIS A 1 186 ? 11.797 -31.859 -12.586 1 98.69 186 HIS A N 1
ATOM 1442 C CA . HIS A 1 186 ? 13.172 -31.656 -13.031 1 98.69 186 HIS A CA 1
ATOM 1443 C C . HIS A 1 186 ? 14.109 -32.656 -12.352 1 98.69 186 HIS A C 1
ATOM 1445 O O . HIS A 1 186 ? 15.117 -32.25 -11.766 1 98.69 186 HIS A O 1
ATOM 1451 N N . GLY A 1 187 ? 13.734 -33.906 -12.328 1 98.38 187 GLY A N 1
ATOM 1452 C CA . GLY A 1 187 ? 14.641 -34.969 -11.875 1 98.38 187 GLY A CA 1
ATOM 1453 C C . GLY A 1 187 ? 14.203 -35.625 -10.578 1 98.38 187 GLY A C 1
ATOM 1454 O O . GLY A 1 187 ? 14.703 -36.688 -10.227 1 98.38 187 GLY A O 1
ATOM 1455 N N . SER A 1 188 ? 13.352 -34.938 -9.766 1 98.5 188 SER A N 1
ATOM 1456 C CA . SER A 1 188 ? 12.828 -35.625 -8.578 1 98.5 188 SER A CA 1
ATOM 1457 C C . SER A 1 188 ? 11.898 -36.75 -8.961 1 98.5 188 SER A C 1
ATOM 1459 O O . SER A 1 188 ? 10.82 -36.531 -9.508 1 98.5 188 SER A O 1
ATOM 1461 N N . ASP A 1 189 ? 12.258 -37.969 -8.625 1 98.12 189 ASP A N 1
ATOM 1462 C CA . ASP A 1 189 ? 11.516 -39.156 -9.008 1 98.12 189 ASP A CA 1
ATOM 1463 C C . ASP A 1 189 ? 10.281 -39.344 -8.125 1 98.12 189 ASP A C 1
ATOM 1465 O O . ASP A 1 189 ? 10.367 -39.938 -7.043 1 98.12 189 ASP A O 1
ATOM 1469 N N . VAL A 1 190 ? 9.156 -39 -8.664 1 97.88 190 VAL A N 1
ATOM 1470 C CA . VAL A 1 190 ? 7.957 -38.938 -7.844 1 97.88 190 VAL A CA 1
ATOM 1471 C C . VAL A 1 190 ? 7.414 -40.344 -7.602 1 97.88 190 VAL A C 1
ATOM 1473 O O . VAL A 1 190 ? 6.434 -40.5 -6.875 1 97.88 190 VAL A O 1
ATOM 1476 N N . SER A 1 191 ? 7.996 -41.344 -8.203 1 96.88 191 SER A N 1
ATOM 1477 C CA . SER A 1 191 ? 7.613 -42.719 -7.879 1 96.88 191 SER A CA 1
ATOM 1478 C C . SER A 1 191 ? 8.094 -43.125 -6.488 1 96.88 191 SER A C 1
ATOM 1480 O O . SER A 1 191 ? 7.637 -44.125 -5.926 1 96.88 191 SER A O 1
ATOM 1482 N N . THR A 1 192 ? 9.047 -42.312 -5.945 1 97.62 192 THR A N 1
ATOM 1483 C CA . THR A 1 192 ? 9.57 -42.562 -4.602 1 97.62 192 THR A CA 1
ATOM 1484 C C . THR A 1 192 ? 9.023 -41.531 -3.615 1 97.62 192 THR A C 1
ATOM 1486 O O . THR A 1 192 ? 8.672 -40.438 -4.004 1 97.62 192 THR A O 1
ATOM 1489 N N . GLU A 1 193 ? 9.023 -41.906 -2.396 1 96.81 193 GLU A N 1
ATOM 1490 C CA . GLU A 1 193 ? 8.602 -41 -1.346 1 96.81 193 GLU A CA 1
ATOM 1491 C C . GLU A 1 193 ? 9.547 -39.812 -1.243 1 96.81 193 GLU A C 1
ATOM 1493 O O . GLU A 1 193 ? 9.102 -38.656 -1.071 1 96.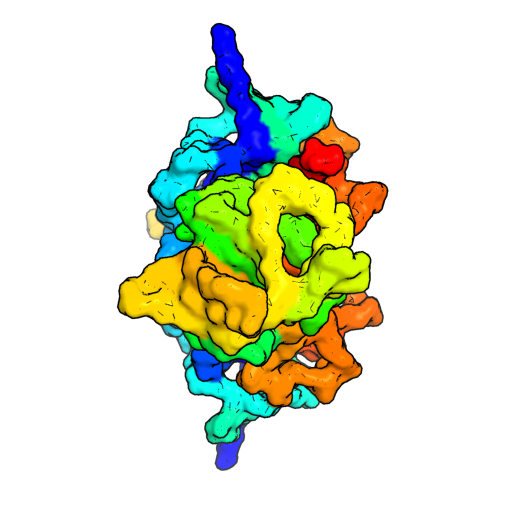81 193 GLU A O 1
ATOM 1498 N N . GLU A 1 194 ? 10.789 -40.094 -1.319 1 97.31 194 GLU A N 1
ATOM 1499 C CA . GLU A 1 194 ? 11.805 -39.062 -1.243 1 97.31 194 GLU A CA 1
ATOM 1500 C C . GLU A 1 194 ? 11.648 -38.062 -2.381 1 97.31 194 GLU A C 1
ATOM 1502 O O . GLU A 1 194 ? 11.75 -36.844 -2.166 1 97.31 194 GLU A O 1
ATOM 1507 N N . GLY A 1 195 ? 11.438 -38.562 -3.543 1 98.06 195 GLY A N 1
ATOM 1508 C CA . GLY A 1 195 ? 11.234 -37.688 -4.691 1 98.06 195 GLY A CA 1
ATOM 1509 C C . GLY A 1 195 ? 10 -36.812 -4.57 1 98.06 195 GLY A C 1
ATOM 1510 O O . GLY A 1 195 ? 10.023 -35.656 -4.941 1 98.06 195 GLY A O 1
ATOM 1511 N N . ARG A 1 196 ? 8.914 -37.375 -4.066 1 98.5 196 ARG A N 1
ATOM 1512 C CA . ARG A 1 196 ? 7.684 -36.594 -3.848 1 98.5 196 ARG A CA 1
ATOM 1513 C C . ARG A 1 196 ? 7.891 -35.5 -2.803 1 98.5 196 ARG A C 1
ATOM 1515 O O . ARG A 1 196 ? 7.363 -34.406 -2.938 1 98.5 196 ARG A O 1
ATOM 1522 N N . ARG A 1 197 ? 8.68 -35.844 -1.821 1 97.94 197 ARG A N 1
ATOM 1523 C CA . ARG A 1 197 ? 9 -34.875 -0.785 1 97.94 197 ARG A CA 1
ATOM 1524 C C . ARG A 1 197 ? 9.836 -33.719 -1.349 1 97.94 197 ARG A C 1
ATOM 1526 O O . ARG A 1 197 ? 9.555 -32.562 -1.081 1 97.94 197 ARG A O 1
ATOM 1533 N N . GLU A 1 198 ? 10.797 -34.062 -2.096 1 98.25 198 GLU A N 1
ATOM 1534 C CA . GLU A 1 198 ? 11.672 -33.062 -2.703 1 98.25 198 GLU A CA 1
ATOM 1535 C C . GLU A 1 198 ? 10.891 -32.125 -3.619 1 98.25 198 GLU A C 1
ATOM 1537 O O . GLU A 1 198 ? 11.148 -30.922 -3.645 1 98.25 198 GLU A O 1
ATOM 1542 N N . ALA A 1 199 ? 9.914 -32.688 -4.297 1 98.56 199 ALA A N 1
ATOM 1543 C CA . ALA A 1 199 ? 9.102 -31.922 -5.223 1 98.56 199 ALA A CA 1
ATOM 1544 C C . ALA A 1 199 ? 7.965 -31.219 -4.492 1 98.56 199 ALA A C 1
ATOM 1546 O O . ALA A 1 199 ? 7.227 -30.422 -5.094 1 98.56 199 ALA A O 1
ATOM 1547 N N . GLY A 1 200 ? 7.781 -31.484 -3.225 1 98.56 200 GLY A N 1
ATOM 1548 C CA . GLY A 1 200 ? 6.738 -30.859 -2.428 1 98.56 200 GLY A CA 1
ATOM 1549 C C . GLY A 1 200 ? 5.363 -31.469 -2.67 1 98.56 200 GLY A C 1
ATOM 1550 O O . GLY A 1 200 ? 4.348 -30.828 -2.375 1 98.56 200 GLY A O 1
ATOM 1551 N N . LEU A 1 201 ? 5.328 -32.688 -3.201 1 98.5 201 LEU A N 1
ATOM 1552 C CA . LEU A 1 201 ? 4.062 -33.25 -3.658 1 98.5 201 LEU A CA 1
ATOM 1553 C C . LEU A 1 201 ? 3.51 -34.219 -2.635 1 98.5 201 LEU A C 1
ATOM 1555 O O . LEU A 1 201 ? 2.355 -34.656 -2.734 1 98.5 201 LEU A O 1
ATOM 1559 N N . GLU A 1 202 ? 4.289 -34.594 -1.662 1 97.62 202 GLU A N 1
ATOM 1560 C CA . GLU A 1 202 ? 3.951 -35.688 -0.755 1 97.62 202 GLU A CA 1
ATOM 1561 C C . GLU A 1 202 ? 2.586 -35.469 -0.111 1 97.62 202 GLU A C 1
ATOM 1563 O O . GLU A 1 202 ? 1.706 -36.312 -0.197 1 97.62 202 GLU A O 1
ATOM 1568 N N . THR A 1 203 ? 2.375 -34.312 0.474 1 96.06 203 THR A N 1
ATOM 1569 C CA . THR A 1 203 ? 1.17 -33.969 1.231 1 96.06 203 THR A CA 1
ATOM 1570 C C . THR A 1 203 ? -0.063 -34.031 0.334 1 96.06 203 THR A C 1
ATOM 1572 O O . THR A 1 203 ? -1.148 -34.406 0.783 1 96.06 203 THR A O 1
ATOM 1575 N N . TYR A 1 204 ? 0.127 -33.719 -0.945 1 96.69 204 TYR A N 1
ATOM 1576 C CA . TYR A 1 204 ? -1.028 -33.531 -1.813 1 96.69 204 TYR A CA 1
ATOM 1577 C C . TYR A 1 204 ? -1.039 -34.531 -2.945 1 96.69 204 TYR A C 1
ATOM 1579 O O . TYR A 1 204 ? -1.684 -34.344 -3.977 1 96.69 204 TYR A O 1
ATOM 1587 N N . TRP A 1 205 ? -0.32 -35.594 -2.799 1 97.31 205 TRP A N 1
ATOM 1588 C CA . TRP A 1 205 ? -0.105 -36.562 -3.879 1 97.31 205 TRP A CA 1
ATOM 1589 C C . TRP A 1 205 ? -1.429 -37.125 -4.367 1 97.31 205 TRP A C 1
ATOM 1591 O O . TRP A 1 205 ? -1.688 -37.188 -5.57 1 97.31 205 TRP A O 1
ATOM 1601 N N . LYS A 1 206 ? -2.295 -37.531 -3.49 1 96.25 206 LYS A N 1
ATOM 1602 C CA . LYS A 1 206 ? -3.578 -38.125 -3.857 1 96.25 206 LYS A CA 1
ATOM 1603 C C . LYS A 1 206 ? -4.457 -37.125 -4.602 1 96.25 206 LYS A C 1
ATOM 1605 O O . LYS A 1 206 ? -5.117 -37.469 -5.582 1 96.25 206 LYS A O 1
ATOM 1610 N N . ILE A 1 207 ? -4.469 -35.906 -4.117 1 96.94 207 ILE A N 1
ATOM 1611 C CA . ILE A 1 207 ? -5.242 -34.844 -4.762 1 96.94 207 ILE A CA 1
ATOM 1612 C C . ILE A 1 207 ? -4.738 -34.625 -6.188 1 96.94 207 ILE A C 1
ATOM 1614 O O . ILE A 1 207 ? -5.535 -34.5 -7.121 1 96.94 207 ILE A O 1
ATOM 1618 N N . ILE A 1 208 ? -3.447 -34.625 -6.355 1 97.38 208 ILE A N 1
ATOM 1619 C CA . ILE A 1 208 ? -2.812 -34.406 -7.652 1 97.38 208 ILE A CA 1
ATOM 1620 C C . ILE A 1 208 ? -3.189 -35.531 -8.609 1 97.38 208 ILE A C 1
ATOM 1622 O O . ILE A 1 208 ? -3.553 -35.281 -9.766 1 97.38 208 ILE A O 1
ATOM 1626 N N . GLN A 1 209 ? -3.152 -36.719 -8.117 1 96.5 209 GLN A N 1
ATOM 1627 C CA . GLN A 1 209 ? -3.533 -37.875 -8.922 1 96.5 209 GLN A CA 1
ATOM 1628 C C . GLN A 1 209 ? -5.008 -37.812 -9.305 1 96.5 209 GLN A C 1
ATOM 1630 O O . GLN A 1 209 ? -5.363 -38.031 -10.469 1 96.5 209 GLN A O 1
ATOM 1635 N N . ASN A 1 210 ? -5.809 -37.469 -8.359 1 96.19 210 ASN A N 1
ATOM 1636 C CA . ASN A 1 210 ? -7.25 -37.406 -8.578 1 96.19 210 ASN A CA 1
ATOM 1637 C C . ASN A 1 210 ? -7.633 -36.312 -9.57 1 96.19 210 ASN A C 1
ATOM 1639 O O . ASN A 1 210 ? -8.602 -36.469 -10.32 1 96.19 210 ASN A O 1
ATOM 1643 N N . LYS A 1 211 ? -6.902 -35.312 -9.625 1 96.38 211 LYS A N 1
ATOM 1644 C CA . LYS A 1 211 ? -7.188 -34.188 -10.508 1 96.38 211 LYS A CA 1
ATOM 1645 C C . LYS A 1 211 ? -6.684 -34.438 -11.922 1 96.38 211 LYS A C 1
ATOM 1647 O O . LYS A 1 211 ? -6.992 -33.688 -12.852 1 96.38 211 LYS A O 1
ATOM 1652 N N . GLY A 1 212 ? -5.879 -35.438 -12.047 1 96.81 212 GLY A N 1
ATOM 1653 C CA . GLY A 1 212 ? -5.402 -35.844 -13.367 1 96.81 212 GLY A CA 1
ATOM 1654 C C . GLY A 1 212 ? -4.234 -35 -13.852 1 96.81 212 GLY A C 1
ATOM 1655 O O . GLY A 1 212 ? -4.02 -34.875 -15.055 1 96.81 212 GLY A O 1
ATOM 1656 N N . TYR A 1 213 ? -3.566 -34.344 -12.969 1 98.12 213 TYR A N 1
ATOM 1657 C CA . TYR A 1 213 ? -2.363 -33.594 -13.352 1 98.12 213 TYR A CA 1
ATOM 1658 C C . TYR A 1 213 ? -1.298 -34.562 -13.891 1 98.12 213 TYR A C 1
ATOM 1660 O O . TYR A 1 213 ? -1.127 -35.656 -13.375 1 98.12 213 TYR A O 1
ATOM 1668 N N . GLN A 1 214 ? -0.682 -34.156 -14.93 1 98.56 214 GLN A N 1
ATOM 1669 C CA . GLN A 1 214 ? 0.395 -34.969 -15.5 1 98.56 214 GLN A CA 1
ATOM 1670 C C . GLN A 1 214 ? 1.738 -34.594 -14.867 1 98.56 214 GLN A C 1
ATOM 1672 O O . GLN A 1 214 ? 2.258 -33.5 -15.07 1 98.56 214 GLN A O 1
ATOM 1677 N N . VAL A 1 215 ? 2.299 -35.562 -14.141 1 98.75 215 VAL A N 1
ATOM 1678 C CA . VAL A 1 215 ? 3.566 -35.312 -13.461 1 98.75 215 VAL A CA 1
ATOM 1679 C C . VAL A 1 215 ? 4.715 -35.906 -14.281 1 98.75 215 VAL A C 1
ATOM 1681 O O . VAL A 1 215 ? 4.688 -37.062 -14.672 1 98.75 215 VAL A O 1
ATOM 1684 N N . ILE A 1 216 ? 5.668 -35.094 -14.633 1 98.81 216 ILE A N 1
ATOM 1685 C CA . ILE A 1 216 ? 6.848 -35.5 -15.383 1 98.81 216 ILE A CA 1
ATOM 1686 C C . ILE A 1 216 ? 8.102 -35.281 -14.531 1 98.81 216 ILE A C 1
ATOM 1688 O O . ILE A 1 216 ? 8.461 -34.156 -14.211 1 98.81 216 ILE A O 1
ATOM 1692 N N . SER A 1 217 ? 8.82 -36.344 -14.203 1 98.69 217 SER A N 1
ATOM 1693 C CA . SER A 1 217 ? 9.969 -36.281 -13.312 1 98.69 217 SER A CA 1
ATOM 1694 C C . SER A 1 217 ? 11.266 -36.094 -14.094 1 98.69 217 SER A C 1
ATOM 1696 O O . SER A 1 217 ? 12.305 -35.75 -13.523 1 98.69 217 SER A O 1
ATOM 1698 N N . SER A 1 218 ? 11.211 -36.375 -15.438 1 98.69 218 SER A N 1
ATOM 1699 C CA . SER A 1 218 ? 12.406 -36.312 -16.25 1 98.69 218 SER A CA 1
ATOM 1700 C C . SER A 1 218 ? 13.078 -34.938 -16.141 1 98.69 218 SER A C 1
ATOM 1702 O O . SER A 1 218 ? 12.398 -33.906 -16.156 1 98.69 218 SER A O 1
ATOM 1704 N N . PRO A 1 219 ? 14.43 -34.906 -15.984 1 98.69 219 PRO A N 1
ATOM 1705 C CA . PRO A 1 219 ? 15.133 -33.625 -15.992 1 98.69 219 PRO A CA 1
ATOM 1706 C C . PRO A 1 219 ? 14.883 -32.844 -17.266 1 98.69 219 PRO A C 1
ATOM 1708 O O . PRO A 1 219 ? 14.805 -33.406 -18.359 1 98.69 219 PRO A O 1
ATOM 1711 N N . ILE A 1 220 ? 14.711 -31.578 -17.094 1 98.88 220 ILE A N 1
ATOM 1712 C CA . ILE A 1 220 ? 14.523 -30.703 -18.234 1 98.88 220 ILE A CA 1
ATOM 1713 C C . ILE A 1 220 ? 15.883 -30.359 -18.859 1 98.88 220 ILE A C 1
ATOM 1715 O O . ILE A 1 220 ? 16.812 -29.953 -18.156 1 98.88 220 ILE A O 1
ATOM 1719 N N . GLN A 1 221 ? 15.961 -30.516 -20.141 1 98.75 221 GLN A N 1
ATOM 1720 C CA . GLN A 1 221 ? 17.188 -30.203 -20.859 1 98.75 221 GLN A CA 1
ATOM 1721 C C . GLN A 1 221 ? 17.172 -28.75 -21.344 1 98.75 221 GLN A C 1
ATOM 1723 O O . GLN A 1 221 ? 18.188 -28.062 -21.281 1 98.75 221 GLN A O 1
ATOM 1728 N N . SER A 1 222 ? 16.031 -28.344 -21.844 1 98.75 222 SER A N 1
ATOM 1729 C CA . SER A 1 222 ? 15.922 -26.984 -22.344 1 98.75 222 SER A CA 1
ATOM 1730 C C . SER A 1 222 ? 14.469 -26.547 -22.484 1 98.75 222 SER A C 1
ATOM 1732 O O . SER A 1 222 ? 13.57 -27.375 -22.562 1 98.75 222 SER A O 1
ATOM 1734 N N . ILE A 1 223 ? 14.258 -25.266 -22.391 1 98.75 223 ILE A N 1
ATOM 1735 C CA . ILE A 1 223 ? 12.984 -24.594 -22.641 1 98.75 223 ILE A CA 1
ATOM 1736 C C . ILE A 1 223 ? 13.172 -23.516 -23.703 1 98.75 223 ILE A C 1
ATOM 1738 O O . ILE A 1 223 ? 13.953 -22.578 -23.531 1 98.75 223 ILE A O 1
ATOM 1742 N N . LYS A 1 224 ? 12.477 -23.641 -24.828 1 97.19 224 LYS A N 1
ATOM 1743 C CA . LYS A 1 224 ? 12.633 -22.688 -25.906 1 97.19 224 LYS A CA 1
ATOM 1744 C C . LYS A 1 224 ? 11.273 -22.188 -26.406 1 97.19 224 LYS A C 1
ATOM 1746 O O . LYS A 1 224 ? 10.312 -22.969 -26.469 1 97.19 224 LYS A O 1
ATOM 1751 N N . GLU A 1 225 ? 11.25 -20.969 -26.703 1 96.81 225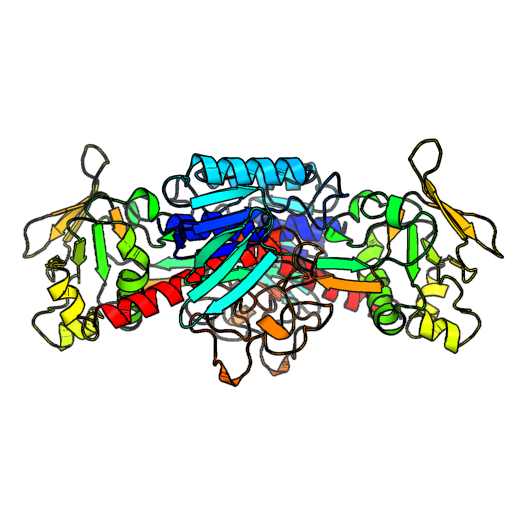 GLU A N 1
ATOM 1752 C CA . GLU A 1 225 ? 10.062 -20.453 -27.359 1 96.81 225 GLU A CA 1
ATOM 1753 C C . GLU A 1 225 ? 9.922 -21.016 -28.766 1 96.81 225 GLU A C 1
ATOM 1755 O O . GLU A 1 225 ? 10.914 -21.156 -29.5 1 96.81 225 GLU A O 1
ATOM 1760 N N . ASP A 1 226 ? 8.75 -21.312 -29.141 1 95.38 226 ASP A N 1
ATOM 1761 C CA . ASP A 1 226 ? 8.531 -21.844 -30.484 1 95.38 226 ASP A CA 1
ATOM 1762 C C . ASP A 1 226 ? 8.68 -20.75 -31.547 1 95.38 226 ASP A C 1
ATOM 1764 O O . ASP A 1 226 ? 8.789 -19.562 -31.219 1 95.38 226 ASP A O 1
ATOM 1768 N N . ASP A 1 227 ? 8.586 -21.094 -32.75 1 92.88 227 ASP A N 1
ATOM 1769 C CA . ASP A 1 227 ? 8.82 -20.156 -33.875 1 92.88 227 ASP A CA 1
ATOM 1770 C C . ASP A 1 227 ? 7.73 -19.094 -33.938 1 92.88 227 ASP A C 1
ATOM 1772 O O . ASP A 1 227 ? 7.992 -17.953 -34.312 1 92.88 227 ASP A O 1
ATOM 1776 N N . SER A 1 228 ? 6.566 -19.438 -33.594 1 93.44 228 SER A N 1
ATOM 1777 C CA . SER A 1 228 ? 5.438 -18.5 -33.625 1 93.44 228 SER A CA 1
ATOM 1778 C C . SER A 1 228 ? 5.398 -17.625 -32.375 1 93.44 228 SER A C 1
ATOM 1780 O O . SER A 1 228 ? 4.57 -16.719 -32.281 1 93.44 228 SER A O 1
ATOM 1782 N N . LYS A 1 229 ? 6.32 -17.906 -31.453 1 91.62 229 LYS A N 1
ATOM 1783 C CA . LYS A 1 229 ? 6.422 -17.156 -30.219 1 91.62 229 LYS A CA 1
ATOM 1784 C C . LYS A 1 229 ? 5.113 -17.219 -29.422 1 91.62 229 LYS A C 1
ATOM 1786 O O . LYS A 1 229 ? 4.668 -16.203 -28.875 1 91.62 229 LYS A O 1
ATOM 1791 N N . SER A 1 230 ? 4.484 -18.344 -29.469 1 94.81 230 SER A N 1
ATOM 1792 C CA . SER A 1 230 ? 3.188 -18.5 -28.828 1 94.81 230 SER A CA 1
ATOM 1793 C C . SER A 1 230 ? 3.24 -19.562 -27.734 1 94.81 230 SER A C 1
ATOM 1795 O O . SER A 1 230 ? 2.32 -19.672 -26.922 1 94.81 230 SER A O 1
ATOM 1797 N N . SER A 1 231 ? 4.344 -20.328 -27.734 1 97.88 231 SER A N 1
ATOM 1798 C CA . SER A 1 231 ? 4.441 -21.406 -26.766 1 97.88 231 SER A CA 1
ATOM 1799 C C . SER A 1 231 ? 5.898 -21.703 -26.406 1 97.88 231 SER A C 1
ATOM 1801 O O . SER A 1 231 ? 6.812 -21.234 -27.078 1 97.88 231 SER A O 1
ATOM 1803 N N . LEU A 1 232 ? 6.035 -22.375 -25.297 1 98.56 232 LEU A N 1
ATOM 1804 C CA . LEU A 1 232 ? 7.301 -22.953 -24.875 1 98.56 232 LEU A CA 1
ATOM 1805 C C . LEU A 1 232 ? 7.391 -24.422 -25.266 1 98.56 232 LEU A C 1
ATOM 1807 O O . LEU A 1 232 ? 6.434 -25.188 -25.094 1 98.56 232 LEU A O 1
ATOM 1811 N N . ILE A 1 233 ? 8.516 -24.766 -25.828 1 98.69 233 ILE A N 1
ATOM 1812 C CA . ILE A 1 233 ? 8.836 -26.172 -26.031 1 98.69 233 ILE A CA 1
ATOM 1813 C C . ILE A 1 233 ? 9.781 -26.641 -24.938 1 98.69 233 ILE A C 1
ATOM 1815 O O . ILE A 1 233 ? 10.898 -26.141 -24.797 1 98.69 233 ILE A O 1
ATOM 1819 N N . ILE A 1 234 ? 9.344 -27.578 -24.156 1 98.88 234 ILE A N 1
ATOM 1820 C CA . ILE A 1 234 ? 10.133 -28.125 -23.047 1 98.88 234 ILE A CA 1
ATOM 1821 C C . ILE A 1 234 ? 10.688 -29.484 -23.453 1 98.88 234 ILE A C 1
ATOM 1823 O O . ILE A 1 234 ? 9.922 -30.438 -23.672 1 98.88 234 ILE A O 1
ATOM 1827 N N . LYS A 1 235 ? 11.961 -29.531 -23.516 1 98.88 235 LYS A N 1
ATOM 1828 C CA . LYS A 1 235 ? 12.648 -30.781 -23.844 1 98.88 235 LYS A CA 1
ATOM 1829 C C . LYS A 1 235 ? 13.156 -31.469 -22.594 1 98.88 235 LYS A C 1
ATOM 1831 O O . LYS A 1 235 ? 13.75 -30.828 -21.719 1 98.88 235 LYS A O 1
ATOM 1836 N N . PHE A 1 236 ? 12.961 -32.781 -22.547 1 98.75 236 PHE A N 1
ATOM 1837 C CA . PHE A 1 236 ? 13.352 -33.562 -21.391 1 98.75 236 PHE A CA 1
ATOM 1838 C C . PHE A 1 236 ? 14.453 -34.562 -21.75 1 98.75 236 PHE A C 1
ATOM 1840 O O . PHE A 1 236 ? 14.688 -34.812 -22.922 1 98.75 236 PHE A O 1
ATOM 1847 N N . ALA A 1 237 ? 15.125 -35.062 -20.75 1 98.56 237 ALA A N 1
ATOM 1848 C CA . ALA A 1 237 ? 16.172 -36.062 -20.938 1 98.56 237 ALA A CA 1
ATOM 1849 C C . ALA A 1 237 ? 15.57 -37.438 -21.266 1 98.56 237 ALA A C 1
ATOM 1851 O O . ALA A 1 237 ? 16.109 -38.188 -22.078 1 98.56 237 ALA A O 1
ATOM 1852 N N . ASP A 1 238 ? 14.422 -37.781 -20.609 1 97.81 238 ASP A N 1
ATOM 1853 C CA . ASP A 1 238 ? 13.906 -39.156 -20.672 1 97.81 238 ASP A CA 1
ATOM 1854 C C . ASP A 1 238 ? 12.398 -39.156 -20.922 1 97.81 238 ASP A C 1
ATOM 1856 O O . ASP A 1 238 ? 11.695 -40.094 -20.516 1 97.81 238 ASP A O 1
ATOM 1860 N N . HIS A 1 239 ? 11.859 -38.094 -21.375 1 98.25 239 HIS A N 1
ATOM 1861 C CA . HIS A 1 239 ? 10.445 -37.938 -21.688 1 98.25 239 HIS A CA 1
ATOM 1862 C C . HIS A 1 239 ? 10.258 -37.156 -22.984 1 98.25 239 HIS A C 1
ATOM 1864 O O . HIS A 1 239 ? 11.07 -36.281 -23.312 1 98.25 239 HIS A O 1
ATOM 1870 N N . PRO A 1 240 ? 9.227 -37.469 -23.812 1 98.44 240 PRO A N 1
ATOM 1871 C CA . PRO A 1 240 ? 8.969 -36.625 -24.984 1 98.44 240 PRO A CA 1
ATOM 1872 C C . PRO A 1 240 ? 8.758 -35.156 -24.625 1 98.44 240 PRO A C 1
ATOM 1874 O O 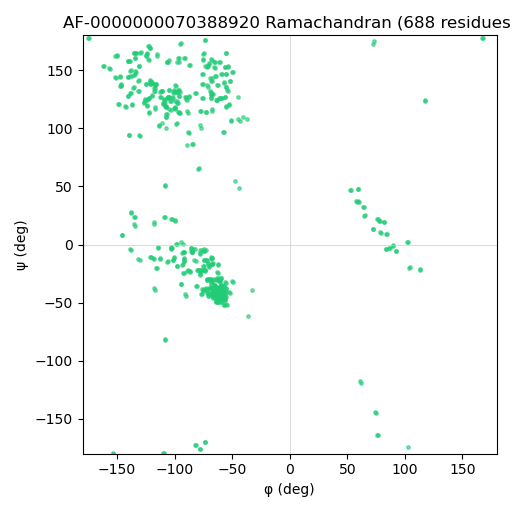. PRO A 1 240 ? 8.32 -34.844 -23.516 1 98.44 240 PRO A O 1
ATOM 1877 N N . SER A 1 241 ? 9.086 -34.344 -25.578 1 98.62 241 SER A N 1
ATOM 1878 C CA . SER A 1 241 ? 8.891 -32.906 -25.359 1 98.62 241 SER A CA 1
ATOM 1879 C C . SER A 1 241 ? 7.41 -32.562 -25.219 1 98.62 241 SER A C 1
ATOM 1881 O O . SER A 1 241 ? 6.547 -33.281 -25.719 1 98.62 241 SER A O 1
ATOM 1883 N N . ILE A 1 242 ? 7.117 -31.516 -24.5 1 98.62 242 ILE A N 1
ATOM 1884 C CA . ILE A 1 242 ? 5.766 -30.969 -24.438 1 98.62 242 ILE A CA 1
ATOM 1885 C C . ILE A 1 242 ? 5.785 -29.5 -24.828 1 98.62 242 ILE A C 1
ATOM 1887 O O . ILE A 1 242 ? 6.852 -28.891 -24.906 1 98.62 242 ILE A O 1
ATOM 1891 N N . SER A 1 243 ? 4.617 -28.984 -25.156 1 98.38 243 SER A N 1
ATOM 1892 C CA . SER A 1 243 ? 4.441 -27.578 -25.5 1 98.38 243 SER A CA 1
ATOM 1893 C C . SER A 1 243 ? 3.352 -26.938 -24.641 1 98.38 243 SER A C 1
ATOM 1895 O O . SER A 1 243 ? 2.25 -27.469 -24.531 1 98.38 243 SER A O 1
ATOM 1897 N N . VAL A 1 244 ? 3.65 -25.875 -23.969 1 98.69 244 VAL A N 1
ATOM 1898 C CA . VAL A 1 244 ? 2.684 -25.094 -23.188 1 98.69 244 VAL A CA 1
ATOM 1899 C C . VAL A 1 244 ? 2.893 -23.609 -23.453 1 98.69 244 VAL A C 1
ATOM 1901 O O . VAL A 1 244 ? 4.027 -23.156 -23.641 1 98.69 244 VAL A O 1
ATOM 1904 N N . PRO A 1 245 ? 1.842 -22.812 -23.453 1 98.5 245 PRO A N 1
ATOM 1905 C CA . PRO A 1 245 ? 2.004 -21.375 -23.688 1 98.5 245 PRO A CA 1
ATOM 1906 C C . PRO A 1 245 ? 2.758 -20.688 -22.562 1 98.5 245 PRO A C 1
ATOM 1908 O O . PRO A 1 245 ? 3.535 -19.75 -22.812 1 98.5 245 PRO A O 1
ATOM 1911 N N . TYR A 1 246 ? 2.508 -21.094 -21.297 1 98.38 246 TYR A N 1
ATOM 1912 C CA . TYR A 1 246 ? 3.127 -20.484 -20.125 1 98.38 246 TYR A CA 1
ATOM 1913 C C . TYR A 1 246 ? 3.496 -21.531 -19.078 1 98.38 246 TYR A C 1
ATOM 1915 O O . TYR A 1 246 ? 2.973 -22.656 -19.109 1 98.38 246 TYR A O 1
ATOM 1923 N N . MET A 1 247 ? 4.426 -21.141 -18.25 1 98.5 247 MET A N 1
ATOM 1924 C CA . MET A 1 247 ? 4.848 -21.984 -17.141 1 98.5 247 MET A CA 1
ATOM 1925 C C . MET A 1 247 ? 5.105 -21.141 -15.891 1 98.5 247 MET A C 1
ATOM 1927 O O . MET A 1 247 ? 5.508 -19.984 -15.992 1 98.5 247 MET A O 1
ATOM 1931 N N . LEU A 1 248 ? 4.785 -21.688 -14.727 1 98.69 248 LEU A N 1
ATOM 1932 C CA . LEU A 1 248 ? 5.094 -21.031 -13.461 1 98.69 248 LEU A CA 1
ATOM 1933 C C . LEU A 1 248 ? 6.395 -21.578 -12.875 1 98.69 248 LEU A C 1
ATOM 1935 O O . LEU A 1 248 ? 6.625 -22.781 -12.859 1 98.69 248 LEU A O 1
ATOM 1939 N N . LEU A 1 249 ? 7.254 -20.703 -12.492 1 98.44 249 LEU A N 1
ATOM 1940 C CA . LEU A 1 249 ? 8.523 -21 -11.844 1 98.44 249 LEU A CA 1
ATOM 1941 C C . LEU A 1 249 ? 8.789 -20.031 -10.695 1 98.44 249 LEU A C 1
ATOM 1943 O O . LEU A 1 249 ? 8.57 -18.828 -10.828 1 98.44 249 LEU A O 1
ATOM 1947 N N . PHE A 1 250 ? 9.141 -20.547 -9.523 1 97.88 250 PHE A N 1
ATOM 1948 C CA . PHE A 1 250 ? 9.586 -19.703 -8.414 1 97.88 250 PHE A CA 1
ATOM 1949 C C . PHE A 1 250 ? 11.109 -19.672 -8.352 1 97.88 250 PHE A C 1
ATOM 1951 O O . PHE A 1 250 ? 11.773 -20.703 -8.469 1 97.88 250 PHE A O 1
ATOM 1958 N N . PRO A 1 251 ? 11.656 -18.469 -8.258 1 97.81 251 PRO A N 1
ATOM 1959 C CA . PRO A 1 251 ? 13.109 -18.375 -8.156 1 97.81 251 PRO A CA 1
ATOM 1960 C C . PRO A 1 251 ? 13.672 -19.234 -7.016 1 97.81 251 PRO A C 1
ATOM 1962 O O . PRO A 1 251 ? 12.992 -19.469 -6.02 1 97.81 251 PRO A O 1
ATOM 1965 N N . GLU A 1 252 ? 14.922 -19.641 -7.156 1 97.44 252 GLU A N 1
ATOM 1966 C CA . GLU A 1 252 ? 15.539 -20.562 -6.199 1 97.44 252 GLU A CA 1
ATOM 1967 C C . GLU A 1 252 ? 16.203 -19.797 -5.062 1 97.44 252 GLU A C 1
ATOM 1969 O O . GLU A 1 252 ? 16.5 -20.359 -4.008 1 97.44 252 GLU A O 1
ATOM 1974 N N . LYS A 1 253 ? 16.516 -18.578 -5.34 1 96.19 253 LYS A N 1
ATOM 1975 C CA . LYS A 1 253 ? 17.188 -17.719 -4.375 1 96.19 253 LYS A CA 1
ATOM 1976 C C . LYS A 1 253 ? 16.922 -16.234 -4.68 1 96.19 253 LYS A C 1
ATOM 1978 O O . LYS A 1 253 ? 16.641 -15.883 -5.824 1 96.19 253 LYS A O 1
ATOM 1983 N N . PHE A 1 254 ? 16.953 -15.453 -3.625 1 96.81 254 PHE A N 1
ATOM 1984 C CA . PHE A 1 254 ? 16.859 -14 -3.76 1 96.81 254 PHE A CA 1
ATOM 1985 C C . PHE A 1 254 ? 18.047 -13.328 -3.076 1 96.81 254 PHE A C 1
ATOM 1987 O O . PHE A 1 254 ? 18.484 -13.75 -2 1 96.81 254 PHE A O 1
ATOM 1994 N N . THR A 1 255 ? 18.609 -12.391 -3.619 1 97.06 255 THR A N 1
ATOM 1995 C CA . THR A 1 255 ? 19.625 -11.516 -3.055 1 97.06 255 THR A CA 1
ATOM 1996 C C . THR A 1 255 ? 19.312 -10.055 -3.348 1 97.06 255 THR A C 1
ATOM 1998 O O . THR A 1 255 ? 18.406 -9.75 -4.129 1 97.06 255 THR A O 1
ATOM 2001 N N . PRO A 1 256 ? 19.953 -9.125 -2.66 1 97.44 256 PRO A N 1
ATOM 2002 C CA . PRO A 1 256 ? 19.828 -7.746 -3.15 1 97.44 256 PRO A CA 1
ATOM 2003 C C . PRO A 1 256 ? 20.109 -7.625 -4.645 1 97.44 256 PRO A C 1
ATOM 2005 O O . PRO A 1 256 ? 20.859 -8.43 -5.199 1 97.44 256 PRO A O 1
ATOM 2008 N N . SER A 1 257 ? 19.422 -6.68 -5.25 1 97.69 257 SER A N 1
ATOM 2009 C CA . SER A 1 257 ? 19.688 -6.418 -6.664 1 97.69 257 SER A CA 1
ATOM 2010 C C . SER A 1 257 ? 21.156 -6.117 -6.914 1 97.69 257 SER A C 1
ATOM 2012 O O . SER A 1 257 ? 21.906 -5.836 -5.977 1 97.69 257 SER A O 1
ATOM 2014 N N . ASP A 1 258 ? 21.578 -6.164 -8.195 1 96.31 258 ASP A N 1
ATOM 2015 C CA . ASP A 1 258 ? 22.984 -5.941 -8.547 1 96.31 258 ASP A CA 1
ATOM 2016 C C . ASP A 1 258 ? 23.438 -4.547 -8.117 1 96.31 258 ASP A C 1
ATOM 2018 O O . ASP A 1 258 ? 24.547 -4.379 -7.617 1 96.31 258 ASP A O 1
ATOM 2022 N N . HIS A 1 259 ? 22.594 -3.562 -8.273 1 96.56 259 HIS A N 1
ATOM 2023 C CA . HIS A 1 259 ? 22.953 -2.203 -7.895 1 96.56 259 HIS A CA 1
ATOM 2024 C C . HIS A 1 259 ? 22.828 -2 -6.391 1 96.56 259 HIS A C 1
ATOM 2026 O O . HIS A 1 259 ? 23.453 -1.089 -5.828 1 96.56 259 HIS A O 1
ATOM 2032 N N . GLY A 1 260 ? 22.031 -2.828 -5.719 1 97.5 260 GLY A N 1
ATOM 2033 C CA . GLY A 1 260 ? 21.844 -2.729 -4.277 1 97.5 260 GLY A CA 1
ATOM 2034 C C . GLY A 1 260 ? 22.891 -3.49 -3.488 1 97.5 260 GLY A C 1
ATOM 2035 O O . GLY A 1 260 ? 23.203 -3.133 -2.348 1 97.5 260 GLY A O 1
ATOM 2036 N N . ALA A 1 261 ? 23.531 -4.512 -4.09 1 96.38 261 ALA A N 1
ATOM 2037 C CA . ALA A 1 261 ? 24.406 -5.465 -3.41 1 96.38 261 ALA A CA 1
ATOM 2038 C C . ALA A 1 261 ? 25.578 -4.758 -2.748 1 96.38 261 ALA A C 1
ATOM 2040 O O . ALA A 1 261 ? 25.984 -5.105 -1.635 1 96.38 261 ALA A O 1
ATOM 2041 N N . PRO A 1 262 ? 26.109 -3.689 -3.32 1 96.12 262 PRO A N 1
ATOM 2042 C CA . PRO A 1 262 ? 27.25 -3.029 -2.695 1 96.12 262 PRO A CA 1
ATOM 2043 C C . PRO A 1 262 ? 26.891 -2.305 -1.402 1 96.12 262 PRO A C 1
ATOM 2045 O O . PRO A 1 262 ? 27.766 -2.006 -0.588 1 96.12 262 PRO A O 1
ATOM 2048 N N . ILE A 1 263 ? 25.625 -2.02 -1.181 1 97 263 ILE A N 1
ATOM 2049 C CA . ILE A 1 263 ? 25.266 -1.175 -0.048 1 97 263 ILE A CA 1
ATOM 2050 C C . ILE A 1 263 ? 24.391 -1.96 0.922 1 97 263 ILE A C 1
ATOM 2052 O O . ILE A 1 263 ? 24.484 -1.792 2.139 1 97 263 ILE A O 1
ATOM 2056 N N . VAL A 1 264 ? 23.516 -2.803 0.402 1 97.38 264 VAL A N 1
ATOM 2057 C CA . VAL A 1 264 ? 22.625 -3.594 1.249 1 97.38 264 VAL A CA 1
ATOM 2058 C C . VAL A 1 264 ? 23.344 -4.867 1.699 1 97.38 264 VAL A C 1
ATOM 2060 O O . VAL A 1 264 ? 23.188 -5.922 1.082 1 97.38 264 VAL A O 1
ATOM 2063 N N . ASN A 1 265 ? 24.062 -4.742 2.758 1 95.69 265 ASN A N 1
ATOM 2064 C CA . ASN A 1 265 ? 24.859 -5.871 3.236 1 95.69 265 ASN A CA 1
ATOM 2065 C C . ASN A 1 265 ? 25.094 -5.789 4.742 1 95.69 265 ASN A C 1
ATOM 2067 O O . ASN A 1 265 ? 24.625 -4.855 5.398 1 95.69 265 ASN A O 1
ATOM 2071 N N . GLU A 1 266 ? 25.797 -6.758 5.234 1 94.69 266 GLU A N 1
ATOM 2072 C CA . GLU A 1 266 ? 25.984 -6.898 6.676 1 94.69 266 GLU A CA 1
ATOM 2073 C C . GLU A 1 266 ? 26.781 -5.727 7.238 1 94.69 266 GLU A C 1
ATOM 2075 O O . GLU A 1 266 ? 26.562 -5.309 8.375 1 94.69 266 GLU A O 1
ATOM 2080 N N . LYS A 1 267 ? 27.703 -5.254 6.488 1 94.56 267 LYS A N 1
ATOM 2081 C CA . LYS A 1 267 ? 28.516 -4.141 6.953 1 94.56 267 LYS A CA 1
ATOM 2082 C C . LYS A 1 267 ? 27.672 -2.912 7.25 1 94.56 267 LYS A C 1
ATOM 2084 O O . LYS A 1 267 ? 27.828 -2.275 8.297 1 94.56 267 LYS A O 1
ATOM 2089 N N . LEU A 1 268 ? 26.734 -2.607 6.375 1 96.06 268 LEU A N 1
ATOM 2090 C CA . LEU A 1 268 ? 25.859 -1.453 6.562 1 96.06 268 LEU A CA 1
ATOM 2091 C C . LEU A 1 268 ? 24.797 -1.74 7.621 1 96.06 268 LEU A C 1
ATOM 2093 O O . LEU A 1 268 ? 24.547 -0.905 8.492 1 96.06 268 LEU A O 1
ATOM 2097 N N . LEU A 1 269 ? 24.266 -2.945 7.621 1 95.69 269 LEU A N 1
ATOM 2098 C CA . LEU A 1 269 ? 23.078 -3.246 8.406 1 95.69 269 LEU A CA 1
ATOM 2099 C C . LEU A 1 269 ? 23.453 -3.77 9.789 1 95.69 269 LEU A C 1
ATOM 2101 O O . LEU A 1 269 ? 22.594 -3.828 10.68 1 95.69 269 LEU A O 1
ATOM 2105 N N . GLY A 1 270 ? 24.656 -4.133 9.969 1 93.38 270 GLY A N 1
ATOM 2106 C CA . GLY A 1 270 ? 25.125 -4.621 11.258 1 93.38 270 GLY A CA 1
ATOM 2107 C C . GLY A 1 270 ? 24.734 -6.059 11.531 1 93.38 270 GLY A C 1
ATOM 2108 O O . GLY A 1 270 ? 24.812 -6.523 12.672 1 93.38 270 GLY A O 1
ATOM 2109 N N . GLY A 1 271 ? 24.234 -6.75 10.562 1 93.25 271 GLY A N 1
ATOM 2110 C CA . GLY A 1 271 ? 23.797 -8.133 10.68 1 93.25 271 GLY A CA 1
ATOM 2111 C C . GLY A 1 271 ? 23.375 -8.734 9.359 1 93.25 271 GLY A C 1
ATOM 2112 O O . GLY A 1 271 ? 23.406 -8.07 8.32 1 93.25 271 GLY A O 1
ATOM 2113 N N . PRO A 1 272 ? 23.031 -9.977 9.453 1 94.19 272 PRO A N 1
ATOM 2114 C CA . PRO A 1 272 ? 22.672 -10.664 8.211 1 94.19 272 PRO A CA 1
ATOM 2115 C C . PRO A 1 272 ? 21.344 -10.18 7.629 1 94.19 272 PRO A C 1
ATOM 2117 O O . PRO A 1 272 ? 20.516 -9.625 8.352 1 94.19 272 PRO A O 1
ATOM 2120 N N . LEU A 1 273 ? 21.219 -10.359 6.359 1 95 273 LEU A N 1
ATOM 2121 C CA . LEU A 1 273 ? 19.938 -10.109 5.715 1 95 273 LEU A CA 1
ATOM 2122 C C . LEU A 1 273 ? 18.875 -11.086 6.215 1 95 273 LEU A C 1
ATOM 2124 O O . LEU A 1 273 ? 19.203 -12.133 6.781 1 95 273 LEU A O 1
ATOM 2128 N N . GLY A 1 274 ? 17.672 -10.57 6.035 1 88.31 274 GLY A N 1
ATOM 2129 C CA . GLY A 1 274 ? 16.547 -11.414 6.422 1 88.31 274 GLY A CA 1
ATOM 2130 C C . GLY A 1 274 ? 16.234 -12.5 5.402 1 88.31 274 GLY A C 1
ATOM 2131 O O . GLY A 1 274 ? 17 -12.695 4.449 1 88.31 274 GLY A O 1
ATOM 2132 N N . PRO A 1 275 ? 15.156 -13.188 5.758 1 84.31 275 PRO A N 1
ATOM 2133 C CA . PRO A 1 275 ? 14.719 -14.211 4.805 1 84.31 275 PRO A CA 1
ATOM 2134 C C . PRO A 1 275 ? 14.562 -13.664 3.387 1 84.31 275 PRO A C 1
ATOM 2136 O O . PRO A 1 275 ? 14.148 -12.516 3.203 1 84.31 275 PRO A O 1
ATOM 2139 N N . MET A 1 276 ? 14.977 -14.477 2.455 1 88.62 276 MET A N 1
ATOM 2140 C CA . MET A 1 276 ? 14.82 -14.188 1.031 1 88.62 276 MET A CA 1
ATOM 2141 C C . MET A 1 276 ? 15.641 -12.969 0.63 1 88.62 276 MET A C 1
ATOM 2143 O O . MET A 1 276 ? 15.211 -12.172 -0.206 1 88.62 276 MET A O 1
ATOM 2147 N N . GLY A 1 277 ? 16.688 -12.703 1.364 1 91.44 277 GLY A N 1
ATOM 2148 C CA . GLY A 1 277 ? 17.641 -11.672 0.974 1 91.44 277 GLY A CA 1
ATOM 2149 C C . GLY A 1 277 ? 17.141 -10.266 1.224 1 91.44 277 GLY A C 1
ATOM 2150 O O . GLY A 1 277 ? 17.625 -9.312 0.618 1 91.44 277 GLY A O 1
ATOM 2151 N N . THR A 1 278 ? 16.156 -10.133 2.141 1 92.88 278 THR A N 1
ATOM 2152 C CA . THR A 1 278 ? 15.531 -8.836 2.371 1 92.88 278 THR A CA 1
ATOM 2153 C C . THR A 1 278 ? 16.172 -8.133 3.564 1 92.88 278 THR A C 1
ATOM 2155 O O . THR A 1 278 ? 16.844 -8.766 4.379 1 92.88 278 THR A O 1
ATOM 2158 N N . ILE A 1 279 ? 15.984 -6.863 3.609 1 94.44 279 ILE A N 1
ATOM 2159 C CA . ILE A 1 279 ? 16.453 -6.066 4.738 1 94.44 279 ILE A CA 1
ATOM 2160 C C . ILE A 1 279 ? 15.68 -6.453 5.996 1 94.44 279 ILE A C 1
ATOM 2162 O O . ILE A 1 279 ? 14.445 -6.504 5.984 1 94.44 279 ILE A O 1
ATOM 2166 N N . PRO A 1 280 ? 16.375 -6.734 7.074 1 90.31 280 PRO A N 1
ATOM 2167 C CA . PRO A 1 280 ? 15.703 -7.203 8.281 1 90.31 280 PRO A CA 1
ATOM 2168 C C . PRO A 1 280 ? 14.984 -6.078 9.031 1 90.31 280 PRO A C 1
ATOM 2170 O O . PRO A 1 280 ? 15.289 -4.902 8.82 1 90.31 280 PRO A O 1
ATOM 2173 N N . ALA A 1 281 ? 14.016 -6.465 9.867 1 84.5 281 ALA A N 1
ATOM 2174 C CA . ALA A 1 281 ? 13.328 -5.535 10.766 1 84.5 281 ALA A CA 1
ATOM 2175 C C . ALA A 1 281 ? 14.273 -5.016 11.844 1 84.5 281 ALA A C 1
ATOM 2177 O O . ALA A 1 281 ? 15.32 -5.613 12.102 1 84.5 281 ALA A O 1
ATOM 2178 N N . PRO A 1 282 ? 13.852 -3.854 12.406 1 85.69 282 PRO A N 1
ATOM 2179 C CA . PRO A 1 282 ? 14.664 -3.393 13.539 1 85.69 282 PRO A CA 1
ATOM 2180 C C . PRO A 1 282 ? 14.664 -4.383 14.703 1 85.69 282 PRO A C 1
ATOM 2182 O O . PRO A 1 282 ? 13.781 -5.238 14.797 1 85.69 282 PRO A O 1
ATOM 2185 N N . THR A 1 283 ? 15.672 -4.254 15.461 1 78.88 283 THR A N 1
ATOM 2186 C CA . THR A 1 283 ? 15.75 -5.109 16.641 1 78.88 283 THR A CA 1
ATOM 2187 C C . THR A 1 283 ? 14.727 -4.688 17.688 1 78.88 283 THR A C 1
ATOM 2189 O O . THR A 1 283 ? 14.242 -3.555 17.656 1 78.88 283 THR A O 1
ATOM 2192 N N . GLU A 1 284 ? 14.305 -5.551 1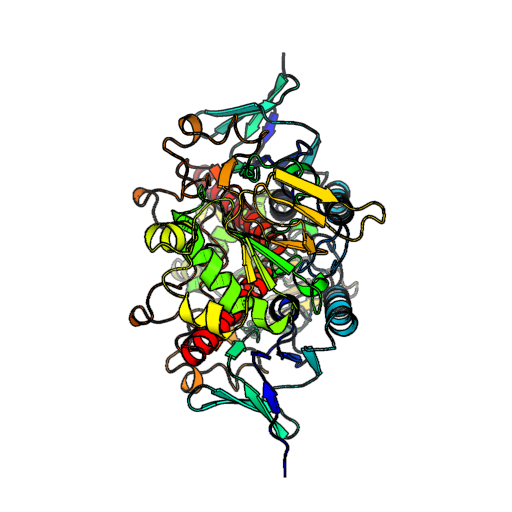8.469 1 71.81 284 GLU A N 1
ATOM 2193 C CA . GLU A 1 284 ? 13.359 -5.258 19.547 1 71.81 284 GLU A CA 1
ATOM 2194 C C . GLU A 1 284 ? 13.812 -4.062 20.375 1 71.81 284 GLU A C 1
ATOM 2196 O O . GLU A 1 284 ? 12.992 -3.285 20.859 1 71.81 284 GLU A O 1
ATOM 2201 N N . SER A 1 285 ? 15.039 -3.896 20.5 1 66.12 285 SER A N 1
ATOM 2202 C CA . SER A 1 285 ? 15.594 -2.828 21.328 1 66.12 285 SER A CA 1
ATOM 2203 C C . SER A 1 285 ? 15.305 -1.457 20.719 1 66.12 285 SER A C 1
ATOM 2205 O O . SER A 1 285 ? 15.367 -0.442 21.422 1 66.12 285 SER A O 1
ATOM 2207 N N . SER A 1 286 ? 14.836 -1.528 19.484 1 68.69 286 SER A N 1
ATOM 2208 C CA . SER A 1 286 ? 14.594 -0.265 18.797 1 68.69 286 SER A CA 1
ATOM 2209 C C . SER A 1 286 ? 13.219 0.292 19.125 1 68.69 286 SER A C 1
ATOM 2211 O O . SER A 1 286 ? 12.93 1.461 18.859 1 68.69 286 SER A O 1
ATOM 2213 N N . GLY A 1 287 ? 12.43 -0.516 19.891 1 65.19 287 GLY A N 1
ATOM 2214 C CA . GLY A 1 287 ? 11.102 -0.071 20.281 1 65.19 287 GLY A CA 1
ATOM 2215 C C . GLY A 1 287 ? 10.109 -0.075 19.141 1 65.19 287 GLY A C 1
ATOM 2216 O O . GLY A 1 287 ? 10.453 -0.425 18 1 65.19 287 GLY A O 1
ATOM 2217 N N . ALA A 1 288 ? 8.852 0.189 19.562 1 63.19 288 ALA A N 1
ATOM 2218 C CA . ALA A 1 288 ? 7.773 0.267 18.578 1 63.19 288 ALA A CA 1
ATOM 2219 C C . ALA A 1 288 ? 7.945 1.484 17.672 1 63.19 288 ALA A C 1
ATOM 2221 O O . ALA A 1 288 ? 8.508 2.5 18.078 1 63.19 288 ALA A O 1
ATOM 2222 N N . PRO A 1 289 ? 7.59 1.234 16.469 1 61.03 289 PRO A N 1
ATOM 2223 C CA . PRO A 1 289 ? 7.625 2.445 15.648 1 61.03 289 PRO A CA 1
ATOM 2224 C C . PRO A 1 289 ? 6.809 3.59 16.25 1 61.03 289 PRO A C 1
ATOM 2226 O O . PRO A 1 289 ? 5.793 3.352 16.906 1 61.03 289 PRO A O 1
ATOM 2229 N N . LYS A 1 290 ? 7.348 4.707 16.312 1 53.47 290 LYS A N 1
ATOM 2230 C CA . LYS A 1 290 ? 6.699 5.875 16.906 1 53.47 290 LYS A CA 1
ATOM 2231 C C . LYS A 1 290 ? 5.344 6.141 16.25 1 53.47 290 LYS A C 1
ATOM 2233 O O . LYS A 1 290 ? 4.43 6.656 16.891 1 53.47 290 LYS A O 1
ATOM 2238 N N . MET A 1 291 ? 5.273 5.953 15.062 1 49.84 291 MET A N 1
ATOM 2239 C CA . MET A 1 291 ? 3.977 6.012 14.398 1 49.84 291 MET A CA 1
ATOM 2240 C C . MET A 1 291 ? 3.543 4.629 13.922 1 49.84 291 MET A C 1
ATOM 2242 O O . MET A 1 291 ? 4.344 3.887 13.352 1 49.84 291 MET A O 1
ATOM 2246 N N . PRO A 1 292 ? 2.545 4.051 14.719 1 47.19 292 PRO A N 1
ATOM 2247 C CA . PRO A 1 292 ? 2.141 2.701 14.32 1 47.19 292 PRO A CA 1
ATOM 2248 C C . PRO A 1 292 ? 2.031 2.547 12.805 1 47.19 292 PRO A C 1
ATOM 2250 O O . PRO A 1 292 ? 1.431 3.393 12.133 1 47.19 292 PRO A O 1
ATOM 2253 N N . PRO A 1 293 ? 2.99 1.782 12.312 1 44.5 293 PRO A N 1
ATOM 2254 C CA . PRO A 1 293 ? 2.732 1.497 10.898 1 44.5 293 PRO A CA 1
ATOM 2255 C C . PRO A 1 293 ? 1.296 1.047 10.641 1 44.5 293 PRO A C 1
ATOM 2257 O O . PRO A 1 293 ? 0.885 -0.018 11.109 1 44.5 293 PRO A O 1
ATOM 2260 N N . ARG A 1 294 ? 0.204 1.688 10.977 1 42.72 294 ARG A N 1
ATOM 2261 C CA . ARG A 1 294 ? -1 0.942 10.625 1 42.72 294 ARG A CA 1
ATOM 2262 C C . ARG A 1 294 ? -0.811 0.19 9.312 1 42.72 294 ARG A C 1
ATOM 2264 O O . ARG A 1 294 ? -1.449 -0.84 9.086 1 42.72 294 ARG A O 1
ATOM 2271 N N . MET A 1 295 ? -0.562 0.896 8.188 1 49.91 295 MET A N 1
ATOM 2272 C CA . MET A 1 295 ? -0.747 0.373 6.836 1 49.91 295 MET A CA 1
ATOM 2273 C C . MET A 1 295 ? 0.353 -0.624 6.484 1 49.91 295 MET A C 1
ATOM 2275 O O . MET A 1 295 ? 0.125 -1.561 5.719 1 49.91 295 MET A O 1
ATOM 2279 N N . GLY A 1 296 ? 1.497 -0.48 7.211 1 53.78 296 GLY A N 1
ATOM 2280 C CA . GLY A 1 296 ? 2.594 -1.146 6.527 1 53.78 296 GLY A CA 1
ATOM 2281 C C . GLY A 1 296 ? 3.65 -1.683 7.477 1 53.78 296 GLY A C 1
ATOM 2282 O O . GLY A 1 296 ? 3.527 -1.54 8.695 1 53.78 296 GLY A O 1
ATOM 2283 N N . ASP A 1 297 ? 4.293 -2.439 6.922 1 69.94 297 ASP A N 1
ATOM 2284 C CA . ASP A 1 297 ? 5.527 -2.961 7.496 1 69.94 297 ASP A CA 1
ATOM 2285 C C . ASP A 1 297 ? 6.367 -1.841 8.102 1 69.94 297 ASP A C 1
ATOM 2287 O O . ASP A 1 297 ? 6.352 -0.709 7.613 1 69.94 297 ASP A O 1
ATOM 2291 N N . ASP A 1 298 ? 6.75 -1.966 9.281 1 82.44 298 ASP A N 1
ATOM 2292 C CA . ASP A 1 298 ? 7.742 -1.053 9.844 1 82.44 298 ASP A CA 1
ATOM 2293 C C . ASP A 1 298 ? 8.875 -0.8 8.852 1 82.44 298 ASP A C 1
ATOM 2295 O O . ASP A 1 298 ? 9.664 -1.702 8.555 1 82.44 298 ASP A O 1
ATOM 2299 N N . PRO A 1 299 ? 8.883 0.455 8.242 1 90.69 299 PRO A N 1
ATOM 2300 C CA . PRO A 1 299 ? 9.898 0.708 7.215 1 90.69 299 PRO A CA 1
ATOM 2301 C C . PRO A 1 299 ? 11.297 0.88 7.797 1 90.69 299 PRO A C 1
ATOM 2303 O O . PRO A 1 299 ? 12.273 1.022 7.051 1 90.69 299 PRO A O 1
ATOM 2306 N N . ARG A 1 300 ? 11.469 0.883 9.078 1 93 300 ARG A N 1
ATOM 2307 C CA . ARG A 1 300 ? 12.766 1.077 9.711 1 93 300 ARG A CA 1
ATOM 2308 C C . ARG A 1 300 ? 13.648 -0.152 9.531 1 93 300 ARG A C 1
ATOM 2310 O O . ARG A 1 300 ? 13.156 -1.247 9.258 1 93 300 ARG A O 1
ATOM 2317 N N . THR A 1 301 ? 14.961 0.059 9.547 1 92.94 301 THR A N 1
ATOM 2318 C CA . THR A 1 301 ? 15.969 -0.996 9.555 1 92.94 301 THR A CA 1
ATOM 2319 C C . THR A 1 301 ? 16.672 -1.058 10.906 1 92.94 301 THR A C 1
ATOM 2321 O O . THR A 1 301 ? 16.328 -0.319 11.828 1 92.94 301 THR A O 1
ATOM 2324 N N . PRO A 1 302 ? 17.641 -1.971 11.078 1 91.31 302 PRO A N 1
ATOM 2325 C CA . PRO A 1 302 ? 18.406 -1.989 12.328 1 91.31 302 PRO A CA 1
ATOM 2326 C C . PRO A 1 302 ? 19.297 -0.761 12.492 1 91.31 302 PRO A C 1
ATOM 2328 O O . PRO A 1 302 ? 19.844 -0.536 13.57 1 91.31 302 PRO A O 1
ATOM 2331 N N . VAL A 1 303 ? 19.422 -0.025 11.445 1 95 303 VAL A N 1
ATOM 2332 C CA . VAL A 1 303 ? 20.281 1.156 11.469 1 95 303 VAL A CA 1
ATOM 2333 C C . VAL A 1 303 ? 19.422 2.414 11.57 1 95 303 VAL A C 1
ATOM 2335 O O . VAL A 1 303 ? 18.562 2.66 10.727 1 95 303 VAL A O 1
ATOM 2338 N N . ASP A 1 304 ? 19.641 3.238 12.578 1 93.56 304 ASP A N 1
ATOM 2339 C CA . ASP A 1 304 ? 18.875 4.457 12.805 1 93.56 304 ASP A CA 1
ATOM 2340 C C . ASP A 1 304 ? 18.984 5.402 11.609 1 93.56 304 ASP A C 1
ATOM 2342 O O . ASP A 1 304 ? 20.078 5.684 11.133 1 93.56 304 ASP A O 1
ATOM 2346 N N . GLY A 1 305 ? 17.812 5.785 11.109 1 95.56 305 GLY A N 1
ATOM 2347 C CA . GLY A 1 305 ? 17.797 6.75 10.023 1 95.56 305 GLY A CA 1
ATOM 2348 C C . GLY A 1 305 ? 17.797 6.098 8.648 1 95.56 305 GLY A C 1
ATOM 2349 O O . GLY A 1 305 ? 17.734 6.789 7.629 1 95.56 305 GLY A O 1
ATOM 2350 N N . LEU A 1 306 ? 17.922 4.781 8.648 1 97.25 306 LEU A N 1
ATOM 2351 C CA . LEU A 1 306 ? 17.891 3.984 7.43 1 97.25 306 LEU A CA 1
ATOM 2352 C C . LEU A 1 306 ? 16.578 3.229 7.301 1 97.25 306 LEU A C 1
ATOM 2354 O O . LEU A 1 306 ? 16.156 2.551 8.234 1 97.25 306 LEU A O 1
ATOM 2358 N N . PHE A 1 307 ? 15.93 3.393 6.156 1 95.56 307 PHE A N 1
ATOM 2359 C CA . PHE A 1 307 ? 14.633 2.775 5.922 1 95.56 307 PHE A CA 1
ATOM 2360 C C . PHE A 1 307 ? 14.664 1.908 4.672 1 95.56 307 PHE A C 1
ATOM 2362 O O . PHE A 1 307 ? 15.594 2.004 3.865 1 95.56 307 PHE A O 1
ATOM 2369 N N . TRP A 1 308 ? 13.688 1.083 4.547 1 95.5 308 TRP A N 1
ATOM 2370 C CA . TRP A 1 308 ? 13.523 0.292 3.334 1 95.5 308 TRP A CA 1
ATOM 2371 C C . TRP A 1 308 ? 12.156 0.541 2.705 1 95.5 308 TRP A C 1
ATOM 2373 O O . TRP A 1 308 ? 11.242 1.044 3.367 1 95.5 308 TRP A O 1
ATOM 2383 N N . ALA A 1 309 ? 12.039 0.228 1.402 1 95.38 309 ALA A N 1
ATOM 2384 C CA . ALA A 1 309 ? 10.773 0.234 0.684 1 95.38 309 ALA A CA 1
ATOM 2385 C C . ALA A 1 309 ? 10.789 -0.769 -0.467 1 95.38 309 ALA A C 1
ATOM 2387 O O . ALA A 1 309 ? 11.82 -0.966 -1.112 1 95.38 309 ALA A O 1
ATOM 2388 N N . GLY A 1 310 ? 9.609 -1.385 -0.674 1 94.38 310 GLY A N 1
ATOM 2389 C CA . GLY A 1 310 ? 9.461 -2.312 -1.784 1 94.38 310 GLY A CA 1
ATOM 2390 C C . GLY A 1 310 ? 10.148 -3.643 -1.544 1 94.38 310 GLY A C 1
ATOM 2391 O O . GLY A 1 310 ? 10.211 -4.121 -0.409 1 94.38 310 GLY A O 1
ATOM 2392 N N . ASN A 1 311 ? 10.695 -4.211 -2.58 1 94.69 311 ASN A N 1
ATOM 2393 C CA . ASN A 1 311 ? 11.18 -5.586 -2.535 1 94.69 311 ASN A CA 1
ATOM 2394 C C . ASN A 1 311 ? 12.484 -5.699 -1.75 1 94.69 311 ASN A C 1
ATOM 2396 O O . ASN A 1 311 ? 12.875 -6.793 -1.342 1 94.69 311 ASN A O 1
ATOM 2400 N N . SER A 1 312 ? 13.148 -4.566 -1.46 1 95.69 312 SER A N 1
ATOM 2401 C CA . SER A 1 312 ? 14.344 -4.645 -0.632 1 95.69 312 SER A CA 1
ATOM 2402 C C . SER A 1 312 ? 14.016 -5.176 0.761 1 95.69 312 SER A C 1
ATOM 2404 O O . SER A 1 312 ? 14.875 -5.766 1.422 1 95.69 312 SER A O 1
ATOM 2406 N N . GLY A 1 313 ? 12.82 -4.93 1.194 1 92.19 313 GLY A N 1
ATOM 2407 C CA . GLY A 1 313 ? 12.414 -5.383 2.514 1 92.19 313 GLY A CA 1
ATOM 2408 C C . GLY A 1 313 ? 11.211 -6.309 2.477 1 92.19 313 GLY A C 1
ATOM 2409 O O . GLY A 1 313 ? 10.859 -6.918 3.488 1 92.19 313 GLY A O 1
ATOM 2410 N N . SER A 1 314 ? 10.555 -6.418 1.336 1 89.94 314 SER A N 1
ATOM 2411 C CA . SER A 1 314 ? 9.328 -7.199 1.175 1 89.94 314 SER A CA 1
ATOM 2412 C C . SER A 1 314 ? 9.328 -7.961 -0.146 1 89.94 314 SER A C 1
ATOM 2414 O O . SER A 1 314 ? 8.828 -7.465 -1.156 1 89.94 314 SER A O 1
ATOM 2416 N N . MET A 1 315 ? 9.758 -9.18 -0.078 1 88.12 315 MET A N 1
ATOM 2417 C CA . MET A 1 315 ? 9.977 -9.961 -1.289 1 88.12 315 MET A CA 1
ATOM 2418 C C . MET A 1 315 ? 8.688 -10.117 -2.082 1 88.12 315 MET A C 1
ATOM 2420 O O . MET A 1 315 ? 8.672 -9.93 -3.301 1 88.12 315 MET A O 1
ATOM 2424 N N . PRO A 1 316 ? 7.531 -10.359 -1.52 1 87.94 316 PRO A N 1
ATOM 2425 C CA . PRO A 1 316 ? 6.332 -10.656 -2.311 1 87.94 316 PRO A CA 1
ATOM 2426 C C . PRO A 1 316 ? 5.602 -9.398 -2.771 1 87.94 316 PRO A C 1
ATOM 2428 O O . PRO A 1 316 ? 4.598 -9.484 -3.482 1 87.94 316 PRO A O 1
ATOM 2431 N N . ALA A 1 317 ? 6.051 -8.242 -2.385 1 90.44 317 ALA A N 1
ATOM 2432 C CA . ALA A 1 317 ? 5.312 -7.016 -2.689 1 90.44 317 ALA A CA 1
ATOM 2433 C C . ALA A 1 317 ? 5.234 -6.785 -4.195 1 90.44 317 ALA A C 1
ATOM 2435 O O . ALA A 1 317 ? 6.254 -6.805 -4.891 1 90.44 317 ALA A O 1
ATOM 2436 N N . ASN A 1 318 ? 3.982 -6.648 -4.652 1 93.31 318 ASN A N 1
ATOM 2437 C CA . ASN A 1 318 ? 3.812 -6.191 -6.027 1 93.31 318 ASN A CA 1
ATOM 2438 C C . ASN A 1 318 ? 3.928 -4.672 -6.129 1 93.31 318 ASN A C 1
ATOM 2440 O O . ASN A 1 318 ? 4.312 -4.008 -5.168 1 93.31 318 ASN A O 1
ATOM 2444 N N . VAL A 1 319 ? 3.643 -4.09 -7.297 1 96.25 319 VAL A N 1
ATOM 2445 C CA . VAL A 1 319 ? 3.875 -2.672 -7.559 1 96.25 319 VAL A CA 1
ATOM 2446 C C . VAL A 1 319 ? 3.027 -1.826 -6.609 1 96.25 319 VAL A C 1
ATOM 2448 O O . VAL A 1 319 ? 3.525 -0.872 -6.008 1 96.25 319 VAL A O 1
ATOM 2451 N N . THR A 1 320 ? 1.752 -2.15 -6.418 1 95.19 320 THR A N 1
ATOM 2452 C CA . THR A 1 320 ? 0.82 -1.397 -5.59 1 95.19 320 THR A CA 1
ATOM 245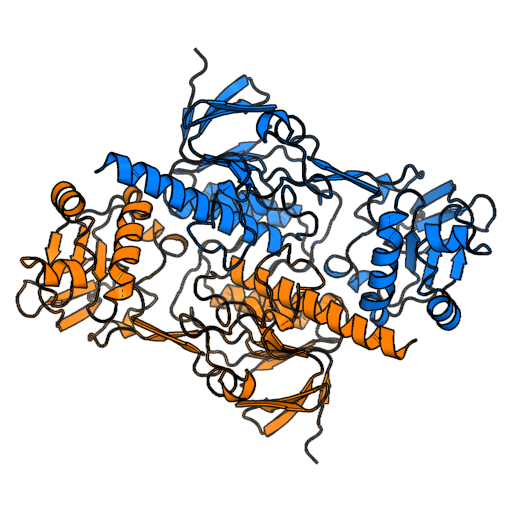3 C C . THR A 1 320 ? 1.25 -1.434 -4.125 1 95.19 320 THR A C 1
ATOM 2455 O O . THR A 1 320 ? 1.285 -0.398 -3.457 1 95.19 320 THR A O 1
ATOM 2458 N N . ILE A 1 321 ? 1.613 -2.57 -3.668 1 93.75 321 ILE A N 1
ATOM 2459 C CA . ILE A 1 321 ? 2.074 -2.721 -2.291 1 93.75 321 ILE A CA 1
ATOM 2460 C C . ILE A 1 321 ? 3.412 -2.008 -2.115 1 93.75 321 ILE A C 1
ATOM 2462 O O . ILE A 1 321 ? 3.625 -1.309 -1.121 1 93.75 321 ILE A O 1
ATOM 2466 N N . SER A 1 322 ? 4.301 -2.129 -3.055 1 94.44 322 SER A N 1
ATOM 2467 C CA . SER A 1 322 ? 5.598 -1.462 -3.008 1 94.44 322 SER A CA 1
ATOM 2468 C C . SER A 1 322 ? 5.438 0.053 -2.949 1 94.44 322 SER A C 1
ATOM 2470 O O . SER A 1 322 ? 6.156 0.729 -2.211 1 94.44 322 SER A O 1
ATOM 2472 N N . ALA A 1 323 ? 4.527 0.573 -3.742 1 95.69 323 ALA A N 1
ATOM 2473 C CA . ALA A 1 323 ? 4.277 2.012 -3.732 1 95.69 323 ALA A CA 1
ATOM 2474 C C . ALA A 1 323 ? 3.816 2.479 -2.354 1 95.69 323 ALA A C 1
ATOM 2476 O O . ALA A 1 323 ? 4.258 3.52 -1.865 1 95.69 323 ALA A O 1
ATOM 2477 N N . ALA A 1 324 ? 2.924 1.711 -1.767 1 94.75 324 ALA A N 1
ATOM 2478 C CA . ALA A 1 324 ? 2.443 2.049 -0.429 1 94.75 324 ALA A CA 1
ATOM 2479 C C . ALA A 1 324 ? 3.582 2.016 0.587 1 94.75 324 ALA A C 1
ATOM 2481 O O . ALA A 1 324 ? 3.635 2.848 1.496 1 94.75 324 ALA A O 1
ATOM 2482 N N . GLN A 1 325 ? 4.457 1.053 0.439 1 93.69 325 GLN A N 1
ATOM 2483 C CA . GLN A 1 325 ? 5.605 0.947 1.33 1 93.69 325 GLN A CA 1
ATOM 2484 C C . GLN A 1 325 ? 6.543 2.141 1.165 1 93.69 325 GLN A C 1
ATOM 2486 O O . GLN A 1 325 ? 7.109 2.635 2.143 1 93.69 325 GLN A O 1
ATOM 2491 N N . GLY A 1 326 ? 6.688 2.586 -0.056 1 95.75 326 GLY A N 1
ATOM 2492 C CA . GLY A 1 326 ? 7.434 3.811 -0.289 1 95.75 326 GLY A CA 1
ATOM 2493 C C . GLY A 1 326 ? 6.816 5.023 0.38 1 95.75 326 GLY A C 1
ATOM 2494 O O . GLY A 1 326 ? 7.516 5.812 1.016 1 95.75 326 GLY A O 1
ATOM 2495 N N . CYS A 1 327 ? 5.535 5.156 0.223 1 95.12 327 CYS A N 1
ATOM 2496 C CA . CYS A 1 327 ? 4.793 6.234 0.862 1 95.12 327 CYS A CA 1
ATOM 2497 C C . CYS A 1 327 ? 4.992 6.215 2.373 1 95.12 327 CYS A C 1
ATOM 2499 O O . CYS A 1 327 ? 5.32 7.238 2.973 1 95.12 327 CYS A O 1
ATOM 2501 N N . ALA A 1 328 ? 4.863 5.07 2.953 1 92.94 328 ALA A N 1
ATOM 2502 C CA . ALA A 1 328 ? 5.004 4.91 4.398 1 92.94 328 ALA A CA 1
ATOM 2503 C C . ALA A 1 328 ? 6.418 5.258 4.855 1 92.94 328 ALA A C 1
ATOM 2505 O O . ALA A 1 328 ? 6.598 5.934 5.867 1 92.94 328 ALA A O 1
ATOM 2506 N N . ALA A 1 329 ? 7.398 4.766 4.129 1 94.38 329 ALA A N 1
ATOM 2507 C CA . ALA A 1 329 ? 8.789 5.043 4.48 1 94.38 329 ALA A CA 1
ATOM 2508 C C . ALA A 1 329 ? 9.062 6.543 4.492 1 94.38 329 ALA A C 1
ATOM 2510 O O . ALA A 1 329 ? 9.742 7.051 5.387 1 94.38 329 ALA A O 1
ATOM 2511 N N . ALA A 1 330 ? 8.508 7.234 3.512 1 96.56 330 ALA A N 1
ATOM 2512 C CA . ALA A 1 330 ? 8.695 8.68 3.43 1 96.56 330 ALA A CA 1
ATOM 2513 C C . ALA A 1 330 ? 8.055 9.383 4.621 1 96.56 330 ALA A C 1
ATOM 2515 O O . ALA A 1 330 ? 8.641 10.305 5.195 1 96.56 330 ALA A O 1
ATOM 2516 N N . ILE A 1 331 ? 6.91 8.953 4.977 1 94.62 331 ILE A N 1
ATOM 2517 C CA . ILE A 1 331 ? 6.18 9.57 6.078 1 94.62 331 ILE A CA 1
ATOM 2518 C C . ILE A 1 331 ? 6.957 9.383 7.379 1 94.62 331 ILE A C 1
ATOM 2520 O O . ILE A 1 331 ? 7.133 10.328 8.148 1 94.62 331 ILE A O 1
ATOM 2524 N N . VAL A 1 332 ? 7.438 8.18 7.613 1 93.25 332 VAL A N 1
ATOM 2525 C CA . VAL A 1 332 ? 8.164 7.883 8.844 1 93.25 332 VAL A CA 1
ATOM 2526 C C . VAL A 1 332 ? 9.492 8.641 8.859 1 93.25 332 VAL A C 1
ATOM 2528 O O . VAL A 1 332 ? 9.875 9.203 9.883 1 93.25 332 VAL A O 1
ATOM 2531 N N . ALA A 1 333 ? 10.18 8.648 7.73 1 95.69 333 ALA A N 1
ATOM 2532 C CA . ALA A 1 333 ? 11.422 9.414 7.633 1 95.69 333 ALA A CA 1
ATOM 2533 C C . ALA A 1 333 ? 11.18 10.891 7.949 1 95.69 333 ALA A C 1
ATOM 2535 O O . ALA A 1 333 ? 11.961 11.508 8.68 1 95.69 333 ALA A O 1
ATOM 2536 N N . ALA A 1 334 ? 10.117 11.398 7.441 1 96.69 334 ALA A N 1
ATOM 2537 C CA . ALA A 1 334 ? 9.773 12.805 7.668 1 96.69 334 ALA A CA 1
ATOM 2538 C C . ALA A 1 334 ? 9.508 13.062 9.148 1 96.69 334 ALA A C 1
ATOM 2540 O O . ALA A 1 334 ? 9.953 14.078 9.695 1 96.69 334 ALA A O 1
ATOM 2541 N N . ASP A 1 335 ? 8.773 12.195 9.719 1 94.5 335 ASP A N 1
ATOM 2542 C CA . ASP A 1 335 ? 8.469 12.336 11.141 1 94.5 335 ASP A CA 1
ATOM 2543 C C . ASP A 1 335 ? 9.75 12.344 11.984 1 94.5 335 ASP A C 1
ATOM 2545 O O . ASP A 1 335 ? 9.891 13.148 12.898 1 94.5 335 ASP A O 1
ATOM 2549 N N . GLU A 1 336 ? 10.664 11.461 11.672 1 94.25 336 GLU A N 1
ATOM 2550 C CA . GLU A 1 336 ? 11.922 11.391 12.398 1 94.25 336 GLU A CA 1
ATOM 2551 C C . GLU A 1 336 ? 12.758 12.648 12.203 1 94.25 336 GLU A C 1
ATOM 2553 O O . GLU A 1 336 ? 13.328 13.18 13.156 1 94.25 336 GLU A O 1
ATOM 2558 N N . LEU A 1 337 ? 12.805 13.086 10.961 1 97.06 337 LEU A N 1
ATOM 2559 C CA . LEU A 1 337 ? 13.508 14.336 10.68 1 97.06 337 LEU A CA 1
ATOM 2560 C C . LEU A 1 337 ? 12.922 15.484 11.5 1 97.06 337 LEU A C 1
ATOM 2562 O O . LEU A 1 337 ? 13.656 16.266 12.094 1 97.06 337 LEU A O 1
ATOM 2566 N N . GLY A 1 338 ? 11.594 15.531 11.492 1 96.38 338 GLY A N 1
ATOM 2567 C CA . GLY A 1 338 ? 10.922 16.562 12.266 1 96.38 338 GLY A CA 1
ATOM 2568 C C . GLY A 1 338 ? 11.227 16.5 13.75 1 96.38 338 GLY A C 1
ATOM 2569 O O . GLY A 1 338 ? 11.383 17.531 14.406 1 96.38 338 GLY A O 1
ATOM 2570 N N . THR A 1 339 ? 11.273 15.305 14.266 1 94.75 339 THR A N 1
ATOM 2571 C CA . THR A 1 339 ? 11.594 15.109 15.672 1 94.75 339 THR A CA 1
ATOM 2572 C C . THR A 1 339 ? 12.992 15.617 15.992 1 94.75 339 THR A C 1
ATOM 2574 O O . THR A 1 339 ? 13.195 16.312 17 1 94.75 339 THR A O 1
ATOM 2577 N N . GLU A 1 340 ? 13.922 15.305 15.117 1 95.75 340 GLU A N 1
ATOM 2578 C CA . GLU A 1 340 ? 15.289 15.773 15.297 1 95.75 340 GLU A CA 1
ATOM 2579 C C . GLU A 1 340 ? 15.367 17.297 15.242 1 95.75 340 GLU A C 1
ATOM 2581 O O . GLU A 1 340 ? 16.078 17.906 16.031 1 95.75 340 GLU A O 1
ATOM 2586 N N . ASP A 1 341 ? 14.602 17.828 14.328 1 95.81 341 ASP A N 1
ATOM 2587 C CA . ASP A 1 341 ? 14.602 19.281 14.18 1 95.81 341 ASP A CA 1
ATOM 2588 C C . ASP A 1 341 ? 13.977 19.969 15.398 1 95.81 341 ASP A C 1
ATOM 2590 O O . ASP A 1 341 ? 14.422 21.047 15.805 1 95.81 341 ASP A O 1
ATOM 2594 N N . LEU A 1 342 ? 12.977 19.359 15.914 1 93.81 342 LEU A N 1
ATOM 2595 C CA . LEU A 1 342 ? 12.273 19.906 17.078 1 93.81 342 LEU A CA 1
ATOM 2596 C C . LEU A 1 342 ? 13.195 19.969 18.281 1 93.81 342 LEU A C 1
ATOM 2598 O O . LEU A 1 342 ? 13.133 20.906 19.078 1 93.81 342 LEU A O 1
ATOM 2602 N N . VAL A 1 343 ? 14.039 18.969 18.469 1 90.69 343 VAL A N 1
ATOM 2603 C CA . VAL A 1 343 ? 14.984 18.906 19.594 1 90.69 343 VAL A CA 1
ATOM 2604 C C . VAL A 1 343 ? 15.961 20.078 19.484 1 90.69 343 VAL A C 1
ATOM 2606 O O . VAL A 1 343 ? 16.359 20.656 20.5 1 90.69 343 VAL A O 1
ATOM 2609 N N . LYS A 1 344 ? 16.234 20.484 18.344 1 88.88 344 LYS A N 1
ATOM 2610 C CA . LYS A 1 344 ? 17.188 21.578 18.125 1 88.88 344 LYS A CA 1
ATOM 2611 C C . LYS A 1 344 ? 16.531 22.922 18.422 1 88.88 344 LYS A C 1
ATOM 2613 O O . LYS A 1 344 ? 17.234 23.922 18.656 1 88.88 344 LYS A O 1
ATOM 2618 N N . LEU A 1 345 ? 15.25 22.969 18.281 1 85.25 345 LEU A N 1
ATOM 2619 C CA . LEU A 1 345 ? 14.516 24.203 18.562 1 85.25 345 LEU A CA 1
ATOM 2620 C C . LEU A 1 345 ? 14.305 24.375 20.062 1 85.25 345 LEU A C 1
ATOM 2622 O O . LEU A 1 345 ? 14.023 25.484 20.516 1 85.25 345 LEU A O 1
ATOM 2626 N N . ALA A 1 346 ? 14.375 23.297 20.812 1 73.75 346 ALA A N 1
ATOM 2627 C CA . ALA A 1 346 ? 14.133 23.359 22.25 1 73.75 346 ALA A CA 1
ATOM 2628 C C . ALA A 1 346 ? 15.383 23.797 23 1 73.75 346 ALA A C 1
ATOM 2630 O O . ALA A 1 346 ? 16.5 23.516 22.562 1 73.75 346 ALA A O 1
ATOM 2631 N N . MET B 1 1 ? -39.719 -15.148 -6.043 1 40.84 1 MET B N 1
ATOM 2632 C CA . MET B 1 1 ? -38.719 -15.836 -5.203 1 40.84 1 MET B CA 1
ATOM 2633 C C . MET B 1 1 ? -37.375 -15.156 -5.301 1 40.84 1 MET B C 1
ATOM 2635 O O . MET B 1 1 ? -36.812 -15.031 -6.395 1 40.84 1 MET B O 1
ATOM 2639 N N . SER B 1 2 ? -36.969 -14.18 -4.461 1 56.72 2 SER B N 1
ATOM 2640 C CA . SER B 1 2 ? -35.812 -13.297 -4.656 1 56.72 2 SER B CA 1
ATOM 2641 C C . SER B 1 2 ? -34.531 -14.086 -4.82 1 56.72 2 SER B C 1
ATOM 2643 O O . SER B 1 2 ? -34.219 -14.969 -4.012 1 56.72 2 SER B O 1
ATOM 2645 N N . THR B 1 3 ? -34.031 -14.367 -6 1 70.31 3 THR B N 1
ATOM 2646 C CA . THR B 1 3 ? -32.875 -15.188 -6.379 1 70.31 3 THR B CA 1
ATOM 2647 C C . THR B 1 3 ? -31.641 -14.781 -5.59 1 70.31 3 THR B C 1
ATOM 2649 O O . THR B 1 3 ? -31.297 -13.594 -5.535 1 70.31 3 THR B O 1
ATOM 2652 N N . THR B 1 4 ? -31.297 -15.695 -4.625 1 87.56 4 THR B N 1
ATOM 2653 C CA . THR B 1 4 ? -30.062 -15.539 -3.852 1 87.56 4 THR B CA 1
ATOM 2654 C C . THR B 1 4 ? -28.859 -15.969 -4.668 1 87.56 4 THR B C 1
ATOM 2656 O O . THR B 1 4 ? -28.828 -17.078 -5.203 1 87.56 4 THR B O 1
ATOM 2659 N N . ILE B 1 5 ? -28.047 -15.031 -4.93 1 93 5 ILE B N 1
ATOM 2660 C CA . ILE B 1 5 ? -26.812 -15.297 -5.668 1 93 5 ILE B CA 1
ATOM 2661 C C . ILE B 1 5 ? -25.688 -15.648 -4.691 1 93 5 ILE B C 1
ATOM 2663 O O . ILE B 1 5 ? -25.469 -14.945 -3.703 1 93 5 ILE B O 1
ATOM 2667 N N . THR B 1 6 ? -25.031 -16.812 -4.859 1 96.62 6 THR B N 1
ATOM 2668 C CA . THR B 1 6 ? -23.875 -17.219 -4.051 1 96.62 6 THR B CA 1
ATOM 2669 C C . THR B 1 6 ? -22.578 -16.875 -4.762 1 96.62 6 THR B C 1
ATOM 2671 O O . THR B 1 6 ? -22.406 -17.188 -5.938 1 96.62 6 THR B O 1
ATOM 2674 N N . ILE B 1 7 ? -21.688 -16.188 -4.074 1 98.25 7 ILE B N 1
ATOM 2675 C CA . ILE B 1 7 ? -20.438 -15.742 -4.691 1 98.25 7 ILE B CA 1
ATOM 2676 C C . ILE B 1 7 ? -19.266 -16.016 -3.742 1 98.25 7 ILE B C 1
ATOM 2678 O O . ILE B 1 7 ? -19.469 -16.297 -2.557 1 98.25 7 ILE B O 1
ATOM 2682 N N . ASP B 1 8 ? -18.062 -15.961 -4.293 1 98.75 8 ASP B N 1
ATOM 2683 C CA . ASP B 1 8 ? -16.875 -16.203 -3.488 1 98.75 8 ASP B CA 1
ATOM 2684 C C . ASP B 1 8 ? -16.547 -14.984 -2.631 1 98.75 8 ASP B C 1
ATOM 2686 O O . ASP B 1 8 ? -16.219 -15.117 -1.446 1 98.75 8 ASP B O 1
ATOM 2690 N N . LEU B 1 9 ? -16.641 -13.75 -3.191 1 98.94 9 LEU B N 1
ATOM 2691 C CA . LEU B 1 9 ? -16.203 -12.57 -2.455 1 98.94 9 LEU B CA 1
ATOM 2692 C C . LEU B 1 9 ? -17.156 -11.398 -2.688 1 98.94 9 LEU B C 1
ATOM 2694 O O . LEU B 1 9 ? -17.484 -11.078 -3.832 1 98.94 9 LEU B O 1
ATOM 2698 N N . LEU B 1 10 ? -17.625 -10.812 -1.645 1 98.94 10 LEU B N 1
ATOM 2699 C CA . LEU B 1 10 ? -18.359 -9.547 -1.662 1 98.94 10 LEU B CA 1
ATOM 2700 C C . LEU B 1 10 ? -17.484 -8.414 -1.128 1 98.94 10 LEU B C 1
ATOM 2702 O O . LEU B 1 10 ? -16.891 -8.531 -0.052 1 98.94 10 LEU B O 1
ATOM 2706 N N . ILE B 1 11 ? -17.359 -7.398 -1.898 1 98.94 11 ILE B N 1
ATOM 2707 C CA . ILE B 1 11 ? -16.656 -6.195 -1.468 1 98.94 11 ILE B CA 1
ATOM 2708 C C . ILE B 1 11 ? -17.672 -5.062 -1.262 1 98.94 11 ILE B C 1
ATOM 2710 O O . ILE B 1 11 ? -18.453 -4.75 -2.158 1 98.94 11 ILE B O 1
ATOM 2714 N N . ILE B 1 12 ? -17.672 -4.48 -0.083 1 98.94 12 ILE B N 1
ATOM 2715 C CA . ILE B 1 12 ? -18.578 -3.387 0.238 1 98.94 12 ILE B CA 1
ATOM 2716 C C . ILE B 1 12 ? -17.797 -2.072 0.305 1 98.94 12 ILE B C 1
ATOM 2718 O O . ILE B 1 12 ? -17.094 -1.816 1.276 1 98.94 12 ILE B O 1
ATOM 2722 N N . GLY B 1 13 ? -18.031 -1.208 -0.675 1 98.75 13 GLY B N 1
ATOM 2723 C CA . GLY B 1 13 ? -17.312 0.038 -0.858 1 98.75 13 GLY B CA 1
ATOM 2724 C C . GLY B 1 13 ? -16.547 0.094 -2.166 1 98.75 13 GLY B C 1
ATOM 2725 O O . GLY B 1 13 ? -15.688 -0.758 -2.428 1 98.75 13 GLY B O 1
ATOM 2726 N N . GLY B 1 14 ? -16.812 1.088 -2.938 1 98.44 14 GLY B N 1
ATOM 2727 C CA . GLY B 1 14 ? -16.203 1.198 -4.254 1 98.44 14 GLY B CA 1
ATOM 2728 C C . GLY B 1 14 ? -15.18 2.309 -4.348 1 98.44 14 GLY B C 1
ATOM 2729 O O . GLY B 1 14 ? -14.992 2.906 -5.41 1 98.44 14 GLY B O 1
ATOM 2730 N N . GLY B 1 15 ? -14.57 2.746 -3.203 1 98.38 15 GLY B N 1
ATOM 2731 C CA . GLY B 1 15 ? -13.414 3.627 -3.219 1 98.38 15 GLY B CA 1
ATOM 2732 C C . GLY B 1 15 ? -12.133 2.924 -3.639 1 98.38 15 GLY B C 1
ATOM 2733 O O . GLY B 1 15 ? -12.172 1.776 -4.086 1 98.38 15 GLY B O 1
ATOM 2734 N N . PRO B 1 16 ? -11.008 3.6 -3.49 1 97.81 16 PRO B N 1
ATOM 2735 C CA . PRO B 1 16 ? -9.742 3.037 -3.959 1 97.81 16 PRO B CA 1
ATOM 2736 C C . PRO B 1 16 ? -9.43 1.678 -3.336 1 97.81 16 PRO B C 1
ATOM 2738 O O . PRO B 1 16 ? -8.961 0.771 -4.027 1 97.81 16 PRO B O 1
ATOM 2741 N N . ALA B 1 17 ? -9.688 1.506 -2.08 1 97.25 17 ALA B N 1
ATOM 2742 C CA . ALA B 1 17 ? -9.414 0.235 -1.413 1 97.25 17 ALA B CA 1
ATOM 2743 C C . ALA B 1 17 ? -10.273 -0.886 -2.002 1 97.25 17 ALA B C 1
ATOM 2745 O O . ALA B 1 17 ? -9.758 -1.958 -2.328 1 97.25 17 ALA B O 1
ATOM 2746 N N . GLY B 1 18 ? -11.547 -0.645 -2.131 1 98.81 18 GLY B N 1
ATOM 2747 C CA . GLY B 1 18 ? -12.445 -1.646 -2.688 1 98.81 18 GLY B CA 1
ATOM 2748 C C . GLY B 1 18 ? -12.141 -1.981 -4.133 1 98.81 18 GLY B C 1
ATOM 2749 O O . GLY B 1 18 ? -12.156 -3.15 -4.523 1 98.81 18 GLY B O 1
ATOM 2750 N N . LEU B 1 19 ? -11.883 -0.98 -4.918 1 98.94 19 LEU B N 1
ATOM 2751 C CA . LEU B 1 19 ? -11.555 -1.199 -6.32 1 98.94 19 LEU B CA 1
ATOM 2752 C C . LEU B 1 19 ? -10.266 -2.004 -6.457 1 98.94 19 LEU B C 1
ATOM 2754 O O . LEU B 1 19 ? -10.164 -2.873 -7.328 1 98.94 19 LEU B O 1
ATOM 2758 N N . SER B 1 20 ? -9.305 -1.688 -5.629 1 98.38 20 SER B N 1
ATOM 2759 C CA . SER B 1 20 ? -8.062 -2.447 -5.633 1 98.38 20 SER B CA 1
ATOM 2760 C C . SER B 1 20 ? -8.305 -3.91 -5.281 1 98.38 20 SER B C 1
ATOM 2762 O O . SER B 1 20 ? -7.762 -4.809 -5.926 1 98.38 20 SER B O 1
ATOM 2764 N N . ALA B 1 21 ? -9.117 -4.141 -4.262 1 98.56 21 ALA B N 1
ATOM 2765 C CA . ALA B 1 21 ? -9.469 -5.504 -3.881 1 98.56 21 ALA B CA 1
ATOM 2766 C C . ALA B 1 21 ? -10.148 -6.242 -5.031 1 98.56 21 ALA B C 1
ATOM 2768 O O . ALA B 1 21 ? -9.82 -7.391 -5.324 1 98.56 21 ALA B O 1
ATOM 2769 N N . ALA B 1 22 ? -11.062 -5.543 -5.672 1 98.94 22 ALA B N 1
ATOM 2770 C CA . ALA B 1 22 ? -11.828 -6.148 -6.754 1 98.94 22 ALA B CA 1
ATOM 2771 C C . ALA B 1 22 ? -10.922 -6.531 -7.922 1 98.94 22 ALA B C 1
ATOM 2773 O O . ALA B 1 22 ? -10.984 -7.66 -8.414 1 98.94 22 ALA B O 1
ATOM 2774 N N . ILE B 1 23 ? -10.094 -5.594 -8.336 1 98.88 23 ILE B N 1
ATOM 2775 C CA . ILE B 1 23 ? -9.211 -5.855 -9.461 1 98.88 23 ILE B CA 1
ATOM 2776 C C . ILE B 1 23 ? -8.258 -7 -9.125 1 98.88 23 ILE B C 1
ATOM 2778 O O . ILE B 1 23 ? -8.094 -7.934 -9.914 1 98.88 23 ILE B O 1
ATOM 2782 N N . THR B 1 24 ? -7.688 -7 -7.941 1 98.25 24 THR B N 1
ATOM 2783 C CA . THR B 1 24 ? -6.75 -8.031 -7.52 1 98.25 24 THR B CA 1
ATOM 2784 C C . THR B 1 24 ? -7.434 -9.398 -7.488 1 98.25 24 THR B C 1
ATOM 2786 O O . THR B 1 24 ? -6.918 -10.367 -8.047 1 98.25 24 THR B O 1
ATOM 2789 N N . PHE B 1 25 ? -8.594 -9.461 -6.852 1 98.69 25 PHE B N 1
ATOM 2790 C CA . PHE B 1 25 ? -9.289 -10.734 -6.719 1 98.69 25 PHE B CA 1
ATOM 2791 C C . PHE B 1 25 ? -9.75 -11.242 -8.078 1 98.69 25 PHE B C 1
ATOM 2793 O O . PHE B 1 25 ? -9.742 -12.453 -8.328 1 98.69 25 PHE B O 1
ATOM 2800 N N . SER B 1 26 ? -10.125 -10.305 -8.938 1 98.62 26 SER B N 1
ATOM 2801 C CA . SER B 1 26 ? -10.641 -10.672 -10.258 1 98.62 26 SER B CA 1
ATOM 2802 C C . SER B 1 26 ? -9.586 -11.406 -11.078 1 98.62 26 SER B C 1
ATOM 2804 O O . SER B 1 26 ? -9.922 -12.172 -11.984 1 98.62 26 SER B O 1
ATOM 2806 N N . ARG B 1 27 ? -8.352 -11.164 -10.742 1 98.56 27 ARG B N 1
ATOM 2807 C CA . ARG B 1 27 ? -7.262 -11.836 -11.453 1 98.56 27 ARG B CA 1
ATOM 2808 C C . ARG B 1 27 ? -7.336 -13.344 -11.273 1 98.56 27 ARG B C 1
ATOM 2810 O O . ARG B 1 27 ? -6.73 -14.102 -12.039 1 98.56 27 ARG B O 1
ATOM 2817 N N . LEU B 1 28 ? -8.086 -13.836 -10.281 1 98.44 28 LEU B N 1
ATOM 2818 C CA . LEU B 1 28 ? -8.195 -15.258 -9.969 1 98.44 28 LEU B CA 1
ATOM 2819 C C . LEU B 1 28 ? -9.367 -15.891 -10.719 1 98.44 28 LEU B C 1
ATOM 2821 O O . LEU B 1 28 ? -9.586 -17.094 -10.617 1 98.44 28 LEU B O 1
ATOM 2825 N N . ARG B 1 29 ? -10.18 -15.047 -11.422 1 98.5 29 ARG B N 1
ATOM 2826 C CA . ARG B 1 29 ? -11.336 -15.5 -12.195 1 98.5 29 ARG B CA 1
ATOM 2827 C C . ARG B 1 29 ? -12.344 -16.219 -11.312 1 98.5 29 ARG B C 1
ATOM 2829 O O . ARG B 1 29 ? -12.898 -17.25 -11.703 1 98.5 29 ARG B O 1
ATOM 2836 N N . ARG B 1 30 ? -12.516 -15.742 -10.102 1 98.56 30 ARG B N 1
ATOM 2837 C CA . ARG B 1 30 ? -13.531 -16.203 -9.156 1 98.56 30 ARG B CA 1
ATOM 2838 C C . ARG B 1 30 ? -14.664 -15.18 -9.039 1 98.56 30 ARG B C 1
ATOM 2840 O O . ARG B 1 30 ? -14.484 -14 -9.352 1 98.56 30 ARG B O 1
ATOM 2847 N N . SER B 1 31 ? -15.773 -15.594 -8.633 1 98.75 31 SER B N 1
ATOM 2848 C CA . SER B 1 31 ? -16.953 -14.727 -8.578 1 98.75 31 SER B CA 1
ATOM 2849 C C . SER B 1 31 ? -16.797 -13.648 -7.504 1 98.75 31 SER B C 1
ATOM 2851 O O . SER B 1 31 ? -16.438 -13.953 -6.367 1 98.75 31 SER B O 1
ATOM 2853 N N . CYS B 1 32 ? -17.078 -12.445 -7.895 1 98.75 32 CYS B N 1
ATOM 2854 C CA . CYS B 1 32 ? -16.922 -11.297 -7.02 1 98.75 32 CYS B CA 1
ATOM 2855 C C . CYS B 1 32 ? -17.984 -10.234 -7.309 1 98.75 32 CYS B C 1
ATOM 2857 O O . CYS B 1 32 ? -18.328 -10.016 -8.469 1 98.75 32 CYS B O 1
ATOM 2859 N N . PHE B 1 33 ? -18.562 -9.664 -6.293 1 98.75 33 PHE B N 1
ATOM 2860 C CA . PHE B 1 33 ? -19.391 -8.469 -6.383 1 98.75 33 PHE B CA 1
ATOM 2861 C C . PHE B 1 33 ? -18.766 -7.312 -5.613 1 98.75 33 PHE B C 1
ATOM 2863 O O . PHE B 1 33 ? -18.266 -7.5 -4.5 1 98.75 33 PHE B O 1
ATOM 2870 N N . ILE B 1 34 ? -18.797 -6.188 -6.152 1 98.88 34 ILE B N 1
ATOM 2871 C CA . ILE B 1 34 ? -18.406 -4.969 -5.449 1 98.88 34 ILE B CA 1
ATOM 2872 C C . ILE B 1 34 ? -19.562 -3.969 -5.48 1 98.88 34 ILE B C 1
ATOM 2874 O O . ILE B 1 34 ? -20.094 -3.67 -6.547 1 98.88 34 ILE B O 1
ATOM 2878 N N . TYR B 1 35 ? -19.969 -3.516 -4.312 1 98.75 35 TYR B N 1
ATOM 2879 C CA . TYR B 1 35 ? -21.016 -2.516 -4.168 1 98.75 35 TYR B CA 1
ATOM 2880 C C . TYR B 1 35 ? -20.438 -1.137 -3.904 1 98.75 35 TYR B C 1
ATOM 2882 O O . TYR B 1 35 ? -19.547 -0.987 -3.057 1 98.75 35 TYR B O 1
ATOM 2890 N N . ASP B 1 36 ? -20.875 -0.165 -4.574 1 98.56 36 ASP B N 1
ATOM 2891 C CA . ASP B 1 36 ? -20.469 1.225 -4.414 1 98.56 36 ASP B CA 1
ATOM 2892 C C . ASP B 1 36 ? -21.656 2.121 -4.094 1 98.56 36 ASP B C 1
ATOM 2894 O O . ASP B 1 36 ? -22.531 2.342 -4.945 1 98.56 36 ASP B O 1
ATOM 2898 N N . SER B 1 37 ? -21.672 2.666 -2.93 1 97.62 37 SER B N 1
ATOM 2899 C CA . SER B 1 37 ? -22.766 3.527 -2.5 1 97.62 37 SER B CA 1
ATOM 2900 C C . SER B 1 37 ? -22.656 4.914 -3.131 1 97.62 37 SER B C 1
ATOM 2902 O O . SER B 1 37 ? -23.641 5.672 -3.137 1 97.62 37 SER B O 1
ATOM 2904 N N . GLY B 1 38 ? -21.438 5.297 -3.574 1 96.88 38 GLY B N 1
ATOM 2905 C CA . GLY B 1 38 ? -21.203 6.633 -4.102 1 96.88 38 GLY B CA 1
ATOM 2906 C C . GLY B 1 38 ? -20.781 7.629 -3.037 1 96.88 38 GLY B C 1
ATOM 2907 O O . GLY B 1 38 ? -20.531 8.797 -3.34 1 96.88 38 GLY B O 1
ATOM 2908 N N . ASP B 1 39 ? -20.703 7.211 -1.804 1 94.81 39 ASP B N 1
ATOM 2909 C CA . ASP B 1 39 ? -20.266 8.047 -0.69 1 94.81 39 ASP B CA 1
ATOM 2910 C C . ASP B 1 39 ? -18.781 7.855 -0.396 1 94.81 39 ASP B C 1
ATOM 2912 O O . ASP B 1 39 ? -18.359 6.773 0.017 1 94.81 39 ASP B O 1
ATOM 2916 N N . TYR B 1 40 ? -18.031 8.922 -0.656 1 96.38 40 TYR B N 1
ATOM 2917 C CA . TYR B 1 40 ? -16.578 8.828 -0.479 1 96.38 40 TYR B CA 1
ATOM 2918 C C . TYR B 1 40 ? -16.094 9.836 0.555 1 96.38 40 TYR B C 1
ATOM 2920 O O . TYR B 1 40 ? -16.547 10.984 0.575 1 96.38 40 TYR B O 1
ATOM 2928 N N . ARG B 1 41 ? -15.172 9.406 1.376 1 95.56 41 ARG B N 1
ATOM 2929 C CA . ARG B 1 41 ? -14.602 10.266 2.414 1 95.56 41 ARG B CA 1
ATOM 2930 C C . ARG B 1 41 ? -13.945 11.5 1.811 1 95.56 41 ARG B C 1
ATOM 2932 O O . ARG B 1 41 ? -14.031 12.594 2.379 1 95.56 41 ARG B O 1
ATOM 2939 N N . ASN B 1 42 ? -13.305 11.32 0.615 1 93.56 42 ASN B N 1
ATOM 2940 C CA . ASN B 1 42 ? -12.562 12.43 0.015 1 93.56 42 ASN B CA 1
ATOM 2941 C C . ASN B 1 42 ? -13.367 13.117 -1.077 1 93.56 42 ASN B C 1
ATOM 2943 O O . ASN B 1 42 ? -12.805 13.805 -1.931 1 93.56 42 ASN B O 1
ATOM 2947 N N . ALA B 1 43 ? -14.688 12.977 -1.078 1 93.81 43 ALA B N 1
ATOM 2948 C CA . ALA B 1 43 ? -15.578 13.516 -2.096 1 93.81 43 ALA B CA 1
ATOM 2949 C C . ALA B 1 43 ? -15.398 15.031 -2.23 1 93.81 43 ALA B C 1
ATOM 2951 O O . ALA B 1 43 ? -15.461 15.57 -3.338 1 93.81 43 ALA B O 1
ATOM 2952 N N . PRO B 1 44 ? -15.078 15.766 -1.161 1 93.44 44 PRO B N 1
ATOM 2953 C CA . PRO B 1 44 ? -14.984 17.219 -1.283 1 93.44 44 PRO B CA 1
ATOM 2954 C C . PRO B 1 44 ? -13.719 17.672 -2.01 1 93.44 44 PRO B C 1
ATOM 2956 O O . PRO B 1 44 ? -13.633 18.828 -2.439 1 93.44 44 PRO B O 1
ATOM 2959 N N . ALA B 1 45 ? -12.719 16.828 -2.098 1 94.12 45 ALA B N 1
ATOM 2960 C CA . ALA B 1 45 ? -11.438 17.203 -2.686 1 94.12 45 ALA B CA 1
ATOM 2961 C C . ALA B 1 45 ? -11.523 17.266 -4.207 1 94.12 45 ALA B C 1
ATOM 2963 O O . ALA B 1 45 ? -12.141 16.391 -4.832 1 94.12 45 ALA B O 1
ATOM 2964 N N . SER B 1 46 ? -10.898 18.281 -4.777 1 95.06 46 SER B N 1
ATOM 2965 C CA . SER B 1 46 ? -10.898 18.422 -6.23 1 95.06 46 SER B CA 1
ATOM 2966 C C . SER B 1 46 ? -9.57 17.953 -6.824 1 95.06 46 SER B C 1
ATOM 2968 O O . SER B 1 46 ? -9.445 17.828 -8.047 1 95.06 46 SER B O 1
ATOM 2970 N N . HIS B 1 47 ? -8.594 17.766 -6.027 1 95.81 47 HIS B N 1
ATOM 2971 C CA . HIS B 1 47 ? -7.281 17.281 -6.418 1 95.81 47 HIS B CA 1
ATOM 2972 C C . HIS B 1 47 ? -6.75 16.266 -5.406 1 95.81 47 HIS B C 1
ATOM 2974 O O . HIS B 1 47 ? -7.109 16.312 -4.23 1 95.81 47 HIS B O 1
ATOM 2980 N N . SER B 1 48 ? -5.996 15.391 -5.879 1 95.69 48 SER B N 1
ATOM 2981 C CA . SER B 1 48 ? -5.355 14.406 -5.016 1 95.69 48 SER B CA 1
ATOM 2982 C C . SER B 1 48 ? -3.875 14.258 -5.355 1 95.69 48 SER B C 1
ATOM 2984 O O . SER B 1 48 ? -3.48 14.406 -6.512 1 95.69 48 SER B O 1
ATOM 2986 N N . HIS B 1 49 ? -3.16 13.969 -4.371 1 97.62 49 HIS B N 1
ATOM 2987 C CA . HIS B 1 49 ? -1.72 13.812 -4.531 1 97.62 49 HIS B CA 1
ATOM 2988 C C . HIS B 1 49 ? -1.238 12.5 -3.926 1 97.62 49 HIS B C 1
ATOM 2990 O O . HIS B 1 49 ? -1.998 11.812 -3.238 1 97.62 49 HIS B O 1
ATOM 2996 N N . THR B 1 50 ? -0.008 12.055 -4.242 1 97.19 50 THR B N 1
ATOM 2997 C CA . THR B 1 50 ? 0.658 10.844 -3.775 1 97.19 50 THR B CA 1
ATOM 2998 C C . THR B 1 50 ? 0.036 9.609 -4.41 1 97.19 50 THR B C 1
ATOM 3000 O O . THR B 1 50 ? 0.161 8.5 -3.881 1 97.19 50 THR B O 1
ATOM 3003 N N . ILE B 1 51 ? -0.786 9.797 -5.469 1 98.25 51 ILE B N 1
ATOM 3004 C CA . ILE B 1 51 ? -1.27 8.711 -6.312 1 98.25 51 ILE B CA 1
ATOM 3005 C C . ILE B 1 51 ? -0.417 8.617 -7.578 1 98.25 51 ILE B C 1
ATOM 3007 O O . ILE B 1 51 ? -0.556 9.438 -8.484 1 98.25 51 ILE B O 1
ATOM 3011 N N . LEU B 1 52 ? 0.456 7.633 -7.633 1 98.44 52 LEU B N 1
ATOM 3012 C CA . LEU B 1 52 ? 1.446 7.547 -8.703 1 98.44 52 LEU B CA 1
ATOM 3013 C C . LEU B 1 52 ? 0.771 7.543 -10.07 1 98.44 52 LEU B C 1
ATOM 3015 O O . LEU B 1 52 ? -0.089 6.703 -10.336 1 98.44 52 LEU B O 1
ATOM 3019 N N . GLY B 1 53 ? 1.188 8.414 -10.914 1 98.31 53 GLY B N 1
ATOM 3020 C CA . GLY B 1 53 ? 0.623 8.531 -12.242 1 98.31 53 GLY B CA 1
ATOM 3021 C C . GLY B 1 53 ? -0.597 9.43 -12.297 1 98.31 53 GLY B C 1
ATOM 3022 O O . GLY B 1 53 ? -1.146 9.68 -13.375 1 98.31 53 GLY B O 1
ATOM 3023 N N . PHE B 1 54 ? -1.033 9.945 -11.156 1 98.44 54 PHE B N 1
ATOM 3024 C CA . PHE B 1 54 ? -2.23 10.773 -11.086 1 98.44 54 PHE B CA 1
ATOM 3025 C C . PHE B 1 54 ? -2.008 11.977 -10.172 1 98.44 54 PHE B C 1
ATOM 3027 O O . PHE B 1 54 ? -2.93 12.414 -9.484 1 98.44 54 PHE B O 1
ATOM 3034 N N . GLU B 1 55 ? -0.766 12.422 -10.047 1 97.94 55 GLU B N 1
ATOM 3035 C CA . GLU B 1 55 ? -0.418 13.562 -9.203 1 97.94 55 GLU B CA 1
ATOM 3036 C C . GLU B 1 55 ? -1.225 14.805 -9.586 1 97.94 55 GLU B C 1
ATOM 3038 O O . GLU B 1 55 ? -1.142 15.273 -10.719 1 97.94 55 GLU B O 1
ATOM 3043 N N . GLY B 1 56 ? -2.029 15.305 -8.617 1 97.25 56 GLY B N 1
ATOM 3044 C CA . GLY B 1 56 ? -2.762 16.547 -8.805 1 97.25 56 GLY B CA 1
ATOM 3045 C C . GLY B 1 56 ? -4.082 16.359 -9.531 1 97.25 56 GLY B C 1
ATOM 3046 O O . GLY B 1 56 ? -4.77 17.328 -9.844 1 97.25 56 GLY B O 1
ATOM 3047 N N . GLN B 1 57 ? -4.461 15.133 -9.719 1 97.12 57 GLN B N 1
ATOM 3048 C CA . GLN B 1 57 ? -5.668 14.883 -10.492 1 97.12 57 GLN B CA 1
ATOM 3049 C C . GLN B 1 57 ? -6.898 14.805 -9.594 1 97.12 57 GLN B C 1
ATOM 3051 O O . GLN B 1 57 ? -6.773 14.609 -8.383 1 97.12 57 GLN B O 1
ATOM 3056 N N . ASP B 1 58 ? -8.062 14.984 -10.188 1 97.5 58 ASP B N 1
ATOM 3057 C CA . ASP B 1 58 ? -9.344 14.875 -9.492 1 97.5 58 ASP B CA 1
ATOM 3058 C C . ASP B 1 58 ? -9.625 13.43 -9.078 1 97.5 58 ASP B C 1
ATOM 3060 O O . ASP B 1 58 ? -9.586 12.523 -9.914 1 97.5 58 ASP B O 1
ATOM 3064 N N . PRO B 1 59 ? -9.906 13.219 -7.789 1 96.5 59 PRO B N 1
ATOM 3065 C CA . PRO B 1 59 ? -10.164 11.852 -7.332 1 96.5 59 PRO B CA 1
ATOM 3066 C C . PRO B 1 59 ? -11.359 11.211 -8.039 1 96.5 59 PRO B C 1
ATOM 3068 O O . PRO B 1 59 ? -11.414 9.992 -8.188 1 96.5 59 PRO B O 1
ATOM 3071 N N . VAL B 1 60 ? -12.32 11.984 -8.477 1 97.31 60 VAL B N 1
ATOM 3072 C CA . VAL B 1 60 ? -13.484 11.477 -9.195 1 97.31 60 VAL B CA 1
ATOM 3073 C C . VAL B 1 60 ? -13.039 10.859 -10.523 1 97.31 60 VAL B C 1
ATOM 3075 O O . VAL B 1 60 ? -13.453 9.75 -10.867 1 97.31 60 VAL B O 1
ATOM 3078 N N . ASP B 1 61 ? -12.188 11.562 -11.203 1 97.75 61 ASP B N 1
ATOM 3079 C CA . ASP B 1 61 ? -11.688 11.07 -12.484 1 97.75 61 ASP B CA 1
ATOM 3080 C C . ASP B 1 61 ? -10.828 9.82 -12.297 1 97.75 61 ASP B C 1
ATOM 3082 O O . ASP B 1 61 ? -10.922 8.875 -13.078 1 97.75 61 ASP B O 1
ATOM 3086 N N . TYR B 1 62 ? -10.016 9.883 -11.305 1 98.12 62 TYR B N 1
ATOM 3087 C CA . TYR B 1 62 ? -9.188 8.734 -10.984 1 98.12 62 TYR B CA 1
ATOM 3088 C C . TYR B 1 62 ? -10.039 7.5 -10.719 1 98.12 62 TYR B C 1
ATOM 3090 O O . TYR B 1 62 ? -9.828 6.445 -11.312 1 98.12 62 TYR B O 1
ATOM 3098 N N . ARG B 1 63 ? -11.016 7.59 -9.852 1 98.06 63 ARG B N 1
ATOM 3099 C CA . ARG B 1 63 ? -11.891 6.477 -9.5 1 98.06 63 ARG B CA 1
ATOM 3100 C C . ARG B 1 63 ? -12.656 5.977 -10.719 1 98.06 63 ARG B C 1
ATOM 3102 O O . ARG B 1 63 ? -12.82 4.77 -10.906 1 98.06 63 ARG B O 1
ATOM 3109 N N . ALA B 1 64 ? -13.117 6.914 -11.523 1 98.25 64 ALA B N 1
ATOM 3110 C CA . ALA B 1 64 ? -13.844 6.555 -12.734 1 98.25 64 ALA B CA 1
ATOM 3111 C C . ALA B 1 64 ? -12.969 5.727 -13.672 1 98.25 64 ALA B C 1
ATOM 3113 O O . ALA B 1 64 ? -13.43 4.742 -14.25 1 98.25 64 ALA B O 1
ATOM 3114 N N . LYS B 1 65 ? -11.742 6.121 -13.812 1 98.56 65 LYS B N 1
ATOM 3115 C CA . LYS B 1 65 ? -10.82 5.379 -14.664 1 98.56 65 LYS B CA 1
ATOM 3116 C C . LYS B 1 65 ? -10.609 3.961 -14.148 1 98.56 65 LYS B C 1
ATOM 3118 O O . LYS B 1 65 ? -10.68 2.998 -14.914 1 98.56 65 LYS B O 1
ATOM 3123 N N . VAL B 1 66 ? -10.375 3.826 -12.891 1 98.75 66 VAL B N 1
ATOM 3124 C CA . VAL B 1 66 ? -10.117 2.52 -12.289 1 98.75 66 VAL B CA 1
ATOM 3125 C C . VAL B 1 66 ? -11.352 1.635 -12.438 1 98.75 66 VAL B C 1
ATOM 3127 O O . VAL B 1 66 ? -11.242 0.46 -12.797 1 98.75 66 VAL B O 1
ATOM 3130 N N . ARG B 1 67 ? -12.508 2.207 -12.148 1 98.62 67 ARG B N 1
ATOM 3131 C CA . ARG B 1 67 ? -13.75 1.461 -12.305 1 98.62 67 ARG B CA 1
ATOM 3132 C C . ARG B 1 67 ? -13.922 0.975 -13.742 1 98.62 67 ARG B C 1
ATOM 3134 O O . ARG B 1 67 ? -14.32 -0.169 -13.969 1 98.62 67 ARG B O 1
ATOM 3141 N N . SER B 1 68 ? -13.641 1.845 -14.688 1 98.62 68 SER B N 1
ATOM 3142 C CA . SER B 1 68 ? -13.781 1.476 -16.094 1 98.62 68 SER B CA 1
ATOM 3143 C C . SER B 1 68 ? -12.859 0.31 -16.453 1 98.62 68 SER B C 1
ATOM 3145 O O . SER B 1 68 ? -13.234 -0.559 -17.234 1 98.62 68 SER B O 1
ATOM 3147 N N . GLU B 1 69 ? -11.688 0.279 -15.891 1 98.5 69 GLU B N 1
ATOM 3148 C CA . GLU B 1 69 ? -10.758 -0.823 -16.109 1 98.5 69 GLU B CA 1
ATOM 3149 C C . GLU B 1 69 ? -11.312 -2.131 -15.539 1 98.5 69 GLU B C 1
ATOM 3151 O O . GLU B 1 69 ? -11.234 -3.174 -16.188 1 98.5 69 GLU B O 1
ATOM 3156 N N . LEU B 1 70 ? -11.883 -2.064 -14.352 1 98.69 70 LEU B N 1
ATOM 3157 C CA . LEU B 1 70 ? -12.477 -3.236 -13.719 1 98.69 70 LEU B CA 1
ATOM 3158 C C . LEU B 1 70 ? -13.594 -3.814 -14.578 1 98.69 70 LEU B C 1
ATOM 3160 O O . LEU B 1 70 ? -13.594 -5.012 -14.875 1 98.69 70 LEU B O 1
ATOM 3164 N N . VAL B 1 71 ? -14.484 -2.941 -15.008 1 98.44 71 VAL B N 1
ATOM 3165 C CA . VAL B 1 71 ? -15.664 -3.369 -15.742 1 98.44 71 VAL B CA 1
ATOM 3166 C C . VAL B 1 71 ? -15.258 -3.877 -17.125 1 98.44 71 VAL B C 1
ATOM 3168 O O . VAL B 1 71 ? -15.797 -4.875 -17.609 1 98.44 71 VAL B O 1
ATOM 3171 N N . ARG B 1 72 ? -14.281 -3.244 -17.719 1 97.81 72 ARG B N 1
ATOM 3172 C CA . ARG B 1 72 ? -13.844 -3.617 -19.047 1 97.81 72 ARG B CA 1
ATOM 3173 C C . ARG B 1 72 ? -13.117 -4.961 -19.031 1 97.81 72 ARG B C 1
ATOM 3175 O O . ARG B 1 72 ? -13.422 -5.844 -19.844 1 97.81 72 ARG B O 1
ATOM 3182 N N . ASP B 1 73 ? -12.281 -5.164 -18.125 1 97.75 73 ASP B N 1
ATOM 3183 C CA . ASP B 1 73 ? -11.312 -6.25 -18.219 1 97.75 73 ASP B CA 1
ATOM 3184 C C . ASP B 1 73 ? -11.789 -7.477 -17.438 1 97.75 73 ASP B C 1
ATOM 3186 O O . ASP B 1 73 ? -11.32 -8.594 -17.688 1 97.75 73 ASP B O 1
ATOM 3190 N N . TYR B 1 74 ? -12.758 -7.32 -16.484 1 98.31 74 TYR B N 1
ATOM 3191 C CA . TYR B 1 74 ? -12.992 -8.422 -15.547 1 98.31 74 TYR B CA 1
ATOM 3192 C C . TYR B 1 74 ? -14.477 -8.695 -15.391 1 98.31 74 TYR B C 1
ATOM 3194 O O . TYR B 1 74 ? -14.906 -9.312 -14.406 1 98.31 74 TYR B O 1
ATOM 3202 N N . ASN B 1 75 ? -15.273 -8.336 -16.328 1 97.75 75 ASN B N 1
ATOM 3203 C CA . ASN B 1 75 ? -16.719 -8.438 -16.219 1 97.75 75 ASN B CA 1
ATOM 3204 C C . ASN B 1 75 ? -17.188 -9.883 -16.344 1 97.75 75 ASN B C 1
ATOM 3206 O O . ASN B 1 75 ? -18.359 -10.195 -16.094 1 97.75 75 ASN B O 1
ATOM 3210 N N . ALA B 1 76 ? -16.297 -10.82 -16.641 1 97 76 ALA B N 1
ATOM 3211 C CA . ALA B 1 76 ? -16.672 -12.227 -16.734 1 97 76 ALA B CA 1
ATOM 3212 C C . ALA B 1 76 ? -16.969 -12.82 -15.359 1 97 76 ALA B C 1
ATOM 3214 O O . ALA B 1 76 ? -17.781 -13.727 -15.227 1 97 76 ALA B O 1
ATOM 3215 N N . THR B 1 77 ? -16.266 -12.266 -14.328 1 98.06 77 THR B N 1
ATOM 3216 C CA . THR B 1 77 ? -16.406 -12.898 -13.023 1 98.06 77 THR B CA 1
ATOM 3217 C C . THR B 1 77 ? -16.719 -11.859 -11.953 1 98.06 77 THR B C 1
ATOM 3219 O O . THR B 1 77 ? -17.094 -12.211 -10.828 1 98.06 77 THR B O 1
ATOM 3222 N N . THR B 1 78 ? -16.562 -10.617 -12.266 1 98.62 78 THR B N 1
ATOM 3223 C CA . THR B 1 78 ? -16.75 -9.57 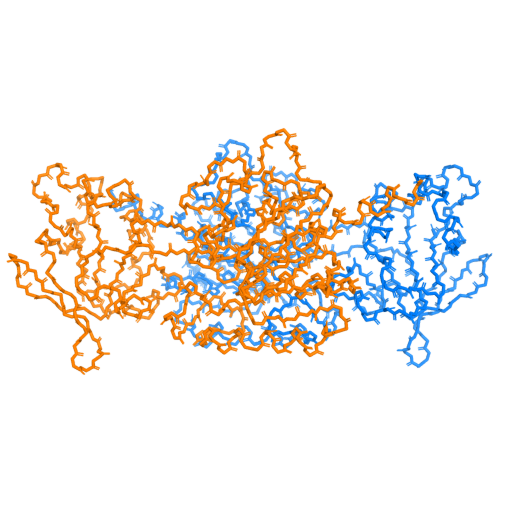-11.273 1 98.62 78 THR B CA 1
ATOM 3224 C C . THR B 1 78 ? -17.859 -8.617 -11.695 1 98.62 78 THR B C 1
ATOM 3226 O O . THR B 1 78 ? -17.875 -8.133 -12.828 1 98.62 78 THR B O 1
ATOM 3229 N N . THR B 1 79 ? -18.781 -8.398 -10.789 1 98.5 79 THR B N 1
ATOM 3230 C CA . THR B 1 79 ? -19.891 -7.473 -11.031 1 98.5 79 THR B CA 1
ATOM 3231 C C . THR B 1 79 ? -19.75 -6.219 -10.18 1 98.5 79 THR B C 1
ATOM 3233 O O . THR B 1 79 ? -19.594 -6.301 -8.961 1 98.5 79 THR B O 1
ATOM 3236 N N . PHE B 1 80 ? -19.703 -5.117 -10.82 1 98.69 80 PHE B N 1
ATOM 3237 C CA . PHE B 1 80 ? -19.766 -3.826 -10.148 1 98.69 80 PHE B CA 1
ATOM 3238 C C . PHE B 1 80 ? -21.219 -3.352 -10.031 1 98.69 80 PHE B C 1
ATOM 3240 O O . PHE B 1 80 ? -21.938 -3.273 -11.031 1 98.69 80 PHE B O 1
ATOM 3247 N N . ARG B 1 81 ? -21.641 -3.012 -8.812 1 98 81 ARG B N 1
ATOM 3248 C CA . ARG B 1 81 ? -23.016 -2.578 -8.57 1 98 81 ARG B CA 1
ATOM 3249 C C . ARG B 1 81 ? -23.047 -1.238 -7.844 1 98 81 ARG B C 1
ATOM 3251 O O . ARG B 1 81 ? -22.438 -1.086 -6.785 1 98 81 ARG B O 1
ATOM 3258 N N . LYS B 1 82 ? -23.703 -0.276 -8.477 1 98 82 LYS B N 1
ATOM 3259 C CA . LYS B 1 82 ? -24.047 0.938 -7.738 1 98 82 LYS B CA 1
ATOM 3260 C C . LYS B 1 82 ? -25.172 0.678 -6.738 1 98 82 LYS B C 1
ATOM 3262 O O . LYS B 1 82 ? -26.266 0.27 -7.117 1 98 82 LYS B O 1
ATOM 3267 N N . GLY B 1 83 ? -24.891 0.769 -5.512 1 97.69 83 GLY B N 1
ATOM 3268 C CA . GLY B 1 83 ? -25.875 0.502 -4.469 1 97.69 83 GLY B CA 1
ATOM 3269 C C . GLY B 1 83 ? -25.25 0.375 -3.088 1 97.69 83 GLY B C 1
ATOM 3270 O O . GLY B 1 83 ? -24.047 0.532 -2.928 1 97.69 83 GLY B O 1
ATOM 3271 N N . GLN B 1 84 ? -26.125 0.183 -2.131 1 97.81 84 GLN B N 1
ATOM 3272 C CA . GLN B 1 84 ? -25.719 0.122 -0.733 1 97.81 84 GLN B CA 1
ATOM 3273 C C . GLN B 1 84 ? -26.125 -1.203 -0.095 1 97.81 84 GLN B C 1
ATOM 3275 O O . GLN B 1 84 ? -27.266 -1.653 -0.26 1 97.81 84 GLN B O 1
ATOM 3280 N N . ILE B 1 85 ? -25.156 -1.896 0.497 1 98.38 85 ILE B N 1
ATOM 3281 C CA . ILE B 1 85 ? -25.5 -3.016 1.37 1 98.38 85 ILE B CA 1
ATOM 3282 C C . ILE B 1 85 ? -26 -2.488 2.713 1 98.38 85 ILE B C 1
ATOM 3284 O O . ILE B 1 85 ? -25.312 -1.697 3.371 1 98.38 85 ILE B O 1
ATOM 3288 N N . ILE B 1 86 ? -27.172 -2.891 3.174 1 97.88 86 ILE B N 1
ATOM 3289 C CA . ILE B 1 86 ? -27.781 -2.289 4.359 1 97.88 86 ILE B CA 1
ATOM 3290 C C . ILE B 1 86 ? -27.812 -3.309 5.496 1 97.88 86 ILE B C 1
ATOM 3292 O O . ILE B 1 86 ? -28.078 -2.959 6.648 1 97.88 86 ILE B O 1
ATOM 3296 N N . SER B 1 87 ? -27.547 -4.559 5.16 1 97.94 87 SER B N 1
ATOM 3297 C CA . SER B 1 87 ? -27.5 -5.617 6.164 1 97.94 87 SER B CA 1
ATOM 3298 C C . SER B 1 87 ? -26.469 -6.676 5.801 1 97.94 87 SER B C 1
ATOM 3300 O O . SER B 1 87 ? -26.312 -7.039 4.633 1 97.94 87 SER B O 1
ATOM 3302 N N . LEU B 1 88 ? -25.703 -7.148 6.754 1 98.56 88 LEU B N 1
ATOM 3303 C CA . LEU B 1 88 ? -24.719 -8.211 6.621 1 98.56 88 LEU B CA 1
ATOM 3304 C C . LEU B 1 88 ? -24.688 -9.094 7.863 1 98.56 88 LEU B C 1
ATOM 3306 O O . LEU B 1 88 ? -24.438 -8.617 8.969 1 98.56 88 LEU B O 1
ATOM 3310 N N . VAL B 1 89 ? -24.984 -10.352 7.688 1 97.19 89 VAL B N 1
ATOM 3311 C CA . VAL B 1 89 ? -25.047 -11.281 8.805 1 97.19 89 VAL B CA 1
ATOM 3312 C C . VAL B 1 89 ? -24.25 -12.547 8.477 1 97.19 89 VAL B C 1
ATOM 3314 O O . VAL B 1 89 ? -24.344 -13.062 7.355 1 97.19 89 VAL B O 1
ATOM 3317 N N . LYS B 1 90 ? -23.422 -12.945 9.398 1 96.44 90 LYS B N 1
ATOM 3318 C CA . LYS B 1 90 ? -22.766 -14.234 9.227 1 96.44 90 LYS B CA 1
ATOM 3319 C C . LYS B 1 90 ? -23.766 -15.383 9.344 1 96.44 90 LYS B C 1
ATOM 3321 O O . LYS B 1 90 ? -24.594 -15.398 10.25 1 96.44 90 LYS B O 1
ATOM 3326 N N . ASP B 1 91 ? -23.75 -16.219 8.422 1 94.25 91 ASP B N 1
ATOM 3327 C CA . ASP B 1 91 ? -24.594 -17.406 8.375 1 94.25 91 ASP B CA 1
ATOM 3328 C C . ASP B 1 91 ? -23.781 -18.656 8.062 1 94.25 91 ASP B C 1
ATOM 3330 O O . ASP B 1 91 ? -23.625 -19.031 6.898 1 94.25 91 ASP B O 1
ATOM 3334 N N . GLY B 1 92 ? -23.344 -19.391 9.141 1 93.38 92 GLY B N 1
ATOM 3335 C CA . GLY B 1 92 ? -22.469 -20.516 8.938 1 93.38 92 GLY B CA 1
ATOM 3336 C C . GLY B 1 92 ? -21.141 -20.141 8.297 1 93.38 92 GLY B C 1
ATOM 3337 O O . GLY B 1 92 ? -20.422 -19.281 8.805 1 93.38 92 GLY B O 1
ATOM 3338 N N . GLU B 1 93 ? -20.953 -20.703 7.137 1 92.56 93 GLU B N 1
ATOM 3339 C CA . GLU B 1 93 ? -19.688 -20.469 6.434 1 92.56 93 GLU B CA 1
ATOM 3340 C C . GLU B 1 93 ? -19.828 -19.312 5.449 1 92.56 93 GLU B C 1
ATOM 3342 O O . GLU B 1 93 ? -18.859 -18.953 4.773 1 92.56 93 GLU B O 1
ATOM 3347 N N . TYR B 1 94 ? -21.031 -18.75 5.469 1 97.44 94 TYR B N 1
ATOM 3348 C CA . TYR B 1 94 ? -21.297 -17.672 4.523 1 97.44 94 TYR B CA 1
ATOM 3349 C C . TYR B 1 94 ? -21.688 -16.391 5.254 1 97.44 94 TYR B C 1
ATOM 3351 O O . TYR B 1 94 ? -21.859 -16.391 6.477 1 97.44 94 TYR B O 1
ATOM 3359 N N . PHE B 1 95 ? -21.719 -15.336 4.496 1 98.5 95 PHE B N 1
ATOM 3360 C CA . PHE B 1 95 ? -22.359 -14.078 4.875 1 98.5 95 PHE B CA 1
ATOM 3361 C C . PHE B 1 95 ? -23.578 -13.812 4 1 98.5 95 PHE B C 1
ATOM 3363 O O . PHE B 1 95 ? -23.531 -13.953 2.779 1 98.5 95 PHE B O 1
ATOM 3370 N N . GLU B 1 96 ? -24.656 -13.484 4.629 1 98.12 96 GLU B N 1
ATOM 3371 C CA . GLU B 1 96 ? -25.828 -13.008 3.898 1 98.12 96 GLU B CA 1
ATOM 3372 C C . GLU B 1 96 ? -25.891 -11.484 3.895 1 98.12 96 GLU B C 1
ATOM 3374 O O . GLU B 1 96 ? -25.875 -10.852 4.953 1 98.12 96 GLU B O 1
ATOM 3379 N N . ALA B 1 97 ? -25.906 -10.922 2.721 1 98.31 97 ALA B N 1
ATOM 3380 C CA . ALA B 1 97 ? -25.953 -9.477 2.549 1 98.31 97 ALA B CA 1
ATOM 3381 C C . ALA B 1 97 ? -27.234 -9.055 1.834 1 98.31 97 ALA B C 1
ATOM 3383 O O . ALA B 1 97 ? -27.672 -9.703 0.875 1 98.31 97 ALA B O 1
ATOM 3384 N N . LYS B 1 98 ? -27.844 -7.996 2.311 1 97.62 98 LYS B N 1
ATOM 3385 C CA . LYS B 1 98 ? -29 -7.395 1.655 1 97.62 98 LYS B CA 1
ATOM 3386 C C . LYS B 1 98 ? -28.703 -5.969 1.21 1 97.62 98 LYS B C 1
ATOM 3388 O O . LYS B 1 98 ? -28.094 -5.191 1.956 1 97.62 98 LYS B O 1
ATOM 3393 N N . ASP B 1 99 ? -29.047 -5.688 -0.022 1 96.81 99 ASP B N 1
ATOM 3394 C CA . ASP B 1 99 ? -28.844 -4.316 -0.479 1 96.81 99 ASP B CA 1
ATOM 3395 C C . ASP B 1 99 ? -30.125 -3.494 -0.317 1 96.81 99 ASP B C 1
ATOM 3397 O O . ASP B 1 99 ? -31.156 -4.02 0.094 1 96.81 99 ASP B O 1
ATOM 3401 N N . ALA B 1 100 ? -30.062 -2.215 -0.548 1 96.25 100 ALA B N 1
ATOM 3402 C CA . ALA B 1 100 ? -31.156 -1.278 -0.315 1 96.25 100 ALA B CA 1
ATOM 3403 C C . ALA B 1 100 ? -32.312 -1.549 -1.264 1 96.25 100 ALA B C 1
ATOM 3405 O O . ALA B 1 100 ? -33.438 -1.082 -1.033 1 96.25 100 ALA B O 1
ATOM 3406 N N . GLU B 1 101 ? -32.125 -2.305 -2.348 1 95.12 101 GLU B N 1
ATOM 3407 C CA . GLU B 1 101 ? -33.188 -2.613 -3.312 1 95.12 101 GLU B CA 1
ATOM 3408 C C . GLU B 1 101 ? -33.875 -3.934 -2.975 1 95.12 101 GLU B C 1
ATOM 3410 O O . GLU B 1 101 ? -34.781 -4.352 -3.67 1 95.12 101 GLU B O 1
ATOM 3415 N N . GLY B 1 102 ? -33.375 -4.621 -2.047 1 93.5 102 GLY B N 1
ATOM 3416 C CA . GLY B 1 102 ? -34.031 -5.832 -1.592 1 93.5 102 GLY B CA 1
ATOM 3417 C C . GLY B 1 102 ? -33.375 -7.098 -2.109 1 93.5 102 GLY B C 1
ATOM 3418 O O . GLY B 1 102 ? -33.812 -8.203 -1.79 1 93.5 102 GLY B O 1
ATOM 3419 N N . ASN B 1 103 ? -32.281 -6.957 -2.854 1 94.81 103 ASN B N 1
ATOM 3420 C CA . ASN B 1 103 ? -31.547 -8.133 -3.32 1 94.81 103 ASN B CA 1
ATOM 3421 C C . ASN B 1 103 ? -30.734 -8.758 -2.201 1 94.81 103 ASN B C 1
ATOM 3423 O O . ASN B 1 103 ? -30.234 -8.055 -1.318 1 94.81 103 ASN B O 1
ATOM 3427 N N . THR B 1 104 ? -30.625 -10.062 -2.26 1 96.06 104 THR B N 1
ATOM 3428 C CA . THR B 1 104 ? -29.844 -10.797 -1.271 1 96.06 104 THR B CA 1
ATOM 3429 C C . THR B 1 104 ? -28.688 -11.523 -1.934 1 96.06 104 THR B C 1
ATOM 3431 O O . THR B 1 104 ? -28.828 -12.109 -3.008 1 96.06 104 THR B O 1
ATOM 3434 N N . LEU B 1 105 ? -27.5 -11.43 -1.334 1 96.94 105 LEU B N 1
ATOM 3435 C CA . LEU B 1 105 ? -26.297 -12.148 -1.751 1 96.94 105 LEU B CA 1
ATOM 3436 C C . LEU B 1 105 ? -25.781 -13.031 -0.625 1 96.94 105 LEU B C 1
ATOM 3438 O O . LEU B 1 105 ? -25.844 -12.656 0.547 1 96.94 105 LEU B O 1
ATOM 3442 N N . LYS B 1 106 ? -25.359 -14.164 -0.977 1 98.12 106 LYS B N 1
ATOM 3443 C CA . LYS B 1 106 ? -24.594 -15.031 -0.081 1 98.12 106 LYS B CA 1
ATOM 3444 C C . LYS B 1 106 ? -23.141 -15.109 -0.509 1 98.12 106 LYS B C 1
ATOM 3446 O O . LYS B 1 106 ? -22.828 -15.531 -1.627 1 98.12 106 LYS B O 1
ATOM 3451 N N . ALA B 1 107 ? -22.266 -14.695 0.345 1 98.75 107 ALA B N 1
ATOM 3452 C CA . ALA B 1 107 ? -20.859 -14.641 0.002 1 98.75 107 ALA B CA 1
ATOM 3453 C C . ALA B 1 107 ? -20.031 -15.5 0.954 1 98.75 107 ALA B C 1
ATOM 3455 O O . ALA B 1 107 ? -20.281 -15.531 2.158 1 98.75 107 ALA B O 1
ATOM 3456 N N . ARG B 1 108 ? -19.016 -16.188 0.435 1 98.75 108 ARG B N 1
ATOM 3457 C CA . ARG B 1 108 ? -18.125 -16.969 1.277 1 98.75 108 ARG B CA 1
ATOM 3458 C C . ARG B 1 108 ? -17.203 -16.062 2.088 1 98.75 108 ARG B C 1
ATOM 3460 O O . ARG B 1 108 ? -16.906 -16.344 3.246 1 98.75 108 ARG B O 1
ATOM 3467 N N . LYS B 1 109 ? -16.719 -14.977 1.502 1 98.81 109 LYS B N 1
ATOM 3468 C CA . LYS B 1 109 ? -15.867 -13.969 2.129 1 98.81 109 LYS B CA 1
ATOM 3469 C C . LYS B 1 109 ? -16.391 -12.562 1.869 1 98.81 109 LYS B C 1
ATOM 3471 O O . LYS B 1 109 ? -17.078 -12.32 0.875 1 98.81 109 LYS B O 1
ATOM 3476 N N . VAL B 1 110 ? -16.094 -11.625 2.748 1 98.94 110 VAL B N 1
ATOM 3477 C CA . VAL B 1 110 ? -16.5 -10.227 2.594 1 98.94 110 VAL B CA 1
ATOM 3478 C C . VAL B 1 110 ? -15.344 -9.305 2.941 1 98.94 110 VAL B C 1
ATOM 3480 O O . VAL B 1 110 ? -14.625 -9.539 3.92 1 98.94 110 VAL B O 1
ATOM 3483 N N . ILE B 1 111 ? -15.117 -8.312 2.139 1 98.75 111 ILE B N 1
ATOM 3484 C CA . ILE B 1 111 ? -14.195 -7.227 2.463 1 98.75 111 ILE B CA 1
ATOM 3485 C C . ILE B 1 111 ? -14.977 -5.945 2.732 1 98.75 111 ILE B C 1
ATOM 3487 O O . ILE B 1 111 ? -15.719 -5.469 1.868 1 98.75 111 ILE B O 1
ATOM 3491 N N . LEU B 1 112 ? -14.805 -5.445 3.898 1 98.75 112 LEU B N 1
ATOM 3492 C CA . LEU B 1 112 ? -15.391 -4.164 4.289 1 98.75 112 LEU B CA 1
ATOM 3493 C C . LEU B 1 112 ? -14.469 -3.01 3.924 1 98.75 112 LEU B C 1
ATOM 3495 O O . LEU B 1 112 ? -13.547 -2.678 4.68 1 98.75 112 LEU B O 1
ATOM 3499 N N . ALA B 1 113 ? -14.688 -2.398 2.82 1 98.56 113 ALA B N 1
ATOM 3500 C CA . ALA B 1 113 ? -13.984 -1.205 2.355 1 98.56 113 ALA B CA 1
ATOM 3501 C C . ALA B 1 113 ? -14.883 0.025 2.432 1 98.56 113 ALA B C 1
ATOM 3503 O O . ALA B 1 113 ? -14.977 0.796 1.475 1 98.56 113 ALA B O 1
ATOM 3504 N N . THR B 1 114 ? -15.492 0.252 3.562 1 98.38 114 THR B N 1
ATOM 3505 C CA . THR B 1 114 ? -16.625 1.163 3.705 1 98.38 114 THR B CA 1
ATOM 3506 C C . THR B 1 114 ? -16.141 2.562 4.078 1 98.38 114 THR B C 1
ATOM 3508 O O . THR B 1 114 ? -16.922 3.523 4.031 1 98.38 114 THR B O 1
ATOM 3511 N N . GLY B 1 115 ? -14.867 2.711 4.461 1 97.25 115 GLY B N 1
ATOM 3512 C CA . GLY B 1 115 ? -14.344 4.02 4.812 1 97.25 115 GLY B CA 1
ATOM 3513 C C . GLY B 1 115 ? -14.781 4.496 6.184 1 97.25 115 GLY B C 1
ATOM 3514 O O . GLY B 1 115 ? -15.141 3.686 7.039 1 97.25 115 GLY B O 1
ATOM 3515 N N . LEU B 1 116 ? -14.609 5.816 6.422 1 97.31 116 LEU B N 1
ATOM 3516 C CA . LEU B 1 116 ? -14.93 6.477 7.684 1 97.31 116 LEU B CA 1
ATOM 3517 C C . LEU B 1 116 ? -15.68 7.781 7.441 1 97.31 116 LEU B C 1
ATOM 3519 O O . LEU B 1 116 ? -15.711 8.289 6.316 1 97.31 116 LEU B O 1
ATOM 3523 N N . LYS B 1 117 ? -16.297 8.172 8.445 1 97.56 117 LYS B N 1
ATOM 3524 C CA . LYS B 1 117 ? -16.906 9.5 8.469 1 97.56 117 LYS B CA 1
ATOM 3525 C C . LYS B 1 117 ? -16.172 10.422 9.445 1 97.56 117 LYS B C 1
ATOM 3527 O O . LYS B 1 117 ? -15.914 10.039 10.586 1 97.56 117 LYS B O 1
ATOM 3532 N N . ASP B 1 118 ? -15.859 11.617 8.969 1 97.62 118 ASP B N 1
ATOM 3533 C CA . ASP B 1 118 ? -15.25 12.656 9.805 1 97.62 118 ASP B CA 1
ATOM 3534 C C . ASP B 1 118 ? -16.328 13.477 10.516 1 97.62 118 ASP B C 1
ATOM 3536 O O . ASP B 1 118 ? -17.25 13.969 9.883 1 97.62 118 ASP B O 1
ATOM 3540 N N . HIS B 1 119 ? -16.203 13.586 11.797 1 98.06 119 HIS B N 1
ATOM 3541 C CA . HIS B 1 119 ? -17.031 14.516 12.547 1 98.06 119 HIS B CA 1
ATOM 3542 C C . HIS B 1 119 ? -16.281 15.797 12.867 1 98.06 119 HIS B C 1
ATOM 3544 O O . HIS B 1 119 ? -15.281 15.773 13.594 1 98.06 119 HIS B O 1
ATOM 3550 N N . LEU B 1 120 ? -16.797 16.859 12.336 1 98.5 120 LEU B N 1
ATOM 3551 C CA . LEU B 1 120 ? -16.125 18.172 12.391 1 98.5 120 LEU B CA 1
ATOM 3552 C C . LEU B 1 120 ? -16.703 19.016 13.523 1 98.5 120 LEU B C 1
ATOM 3554 O O . LEU B 1 120 ? -17.797 18.75 14.016 1 98.5 120 LEU B O 1
ATOM 3558 N N . PRO B 1 121 ? -15.898 20 13.992 1 98.31 121 PRO B N 1
ATOM 3559 C CA . PRO B 1 121 ? -16.469 20.922 14.984 1 98.31 121 PRO B CA 1
ATOM 3560 C C . PRO B 1 121 ? -17.688 21.656 14.469 1 98.31 121 PRO B C 1
ATOM 3562 O O . PRO B 1 121 ? -17.766 21.984 13.281 1 98.31 121 PRO B O 1
ATOM 3565 N N . ASP B 1 122 ? -18.609 21.906 15.445 1 97.88 122 ASP B N 1
ATOM 3566 C CA . ASP B 1 122 ? -19.812 22.656 15.117 1 97.88 122 ASP B CA 1
ATOM 3567 C C . ASP B 1 122 ? -19.531 24.141 15.055 1 97.88 122 ASP B C 1
ATOM 3569 O O . ASP B 1 122 ? -20 24.906 15.898 1 97.88 122 ASP B O 1
ATOM 3573 N N . ILE B 1 123 ? -18.75 24.562 14.133 1 98.62 123 ILE B N 1
ATOM 3574 C CA . ILE B 1 123 ? -18.422 25.953 13.82 1 98.62 123 ILE B CA 1
ATOM 3575 C C . ILE B 1 123 ? -19 26.328 12.461 1 98.62 123 ILE B C 1
ATOM 3577 O O . ILE B 1 123 ? -18.781 25.625 11.469 1 98.62 123 ILE B O 1
ATOM 3581 N N . ALA B 1 124 ? -19.75 27.422 12.438 1 98.62 124 ALA B N 1
ATOM 3582 C CA . ALA B 1 124 ? -20.375 27.859 11.195 1 98.62 124 ALA B CA 1
ATOM 3583 C C . ALA B 1 124 ? -19.359 27.984 10.07 1 98.62 124 ALA B C 1
ATOM 3585 O O . ALA B 1 124 ? -18.344 28.688 10.227 1 98.62 124 ALA B O 1
ATOM 3586 N N . GLY B 1 125 ? -19.547 27.219 8.969 1 98.44 125 GLY B N 1
ATOM 3587 C CA . GLY B 1 125 ? -18.703 27.359 7.793 1 98.44 125 GLY B CA 1
ATOM 3588 C C . GLY B 1 125 ? -17.688 26.234 7.664 1 98.44 125 GLY B C 1
ATOM 3589 O O . GLY B 1 125 ? -17.109 26.031 6.59 1 98.44 125 GLY B O 1
ATOM 3590 N N . VAL B 1 126 ? -17.375 25.5 8.742 1 98.69 126 VAL B N 1
ATOM 3591 C CA . VAL B 1 126 ? -16.344 24.453 8.719 1 98.69 126 VAL B CA 1
ATOM 3592 C C . VAL B 1 126 ? -16.75 23.344 7.75 1 98.69 126 VAL B C 1
ATOM 3594 O O . VAL B 1 126 ? -15.969 22.938 6.895 1 98.69 126 VAL B O 1
ATOM 3597 N N . SER B 1 127 ? -17.984 22.891 7.844 1 97.88 127 SER B N 1
ATOM 3598 C CA . SER B 1 127 ? -18.453 21.797 6.992 1 97.88 127 SER B CA 1
ATOM 3599 C C . SER B 1 127 ? -18.406 22.188 5.516 1 97.88 127 SER B C 1
ATOM 3601 O O . SER B 1 127 ? -18 21.391 4.672 1 97.88 127 SER B O 1
ATOM 3603 N N . GLU B 1 128 ? -18.719 23.422 5.203 1 97 128 GLU B N 1
ATOM 3604 C CA . GLU B 1 128 ? -18.766 23.906 3.822 1 97 128 GLU B CA 1
ATOM 3605 C C . GLU B 1 128 ? -17.359 23.969 3.217 1 97 128 GLU B C 1
ATOM 3607 O O . GLU B 1 128 ? -17.203 23.812 2.006 1 97 128 GLU B O 1
ATOM 3612 N N . GLN B 1 129 ? -16.359 24.188 4.051 1 97.69 129 GLN B N 1
ATOM 3613 C CA . GLN B 1 129 ? -15.008 24.406 3.543 1 97.69 129 GLN B CA 1
ATOM 3614 C C . GLN B 1 129 ? -14.141 23.172 3.713 1 97.69 129 GLN B C 1
ATOM 3616 O O . GLN B 1 129 ? -12.992 23.141 3.262 1 97.69 129 GLN B O 1
ATOM 3621 N N . TRP B 1 130 ? -14.734 22.141 4.371 1 97.94 130 TRP B N 1
ATOM 3622 C CA . TRP B 1 130 ? -14.008 20.906 4.609 1 97.94 130 TRP B CA 1
ATOM 3623 C C . TRP B 1 130 ? -13.602 20.25 3.295 1 97.94 130 TRP B C 1
ATOM 3625 O O . TRP B 1 130 ? -14.438 20.047 2.408 1 97.94 130 TRP B O 1
ATOM 3635 N N . GLY B 1 131 ? -12.281 19.938 3.125 1 95.94 131 GLY B N 1
ATOM 3636 C CA . GLY B 1 131 ? -11.766 19.297 1.921 1 95.94 131 GLY B CA 1
ATOM 3637 C C . GLY B 1 131 ? -11.477 20.281 0.807 1 95.94 131 GLY B C 1
ATOM 3638 O O . GLY B 1 131 ? -11 19.906 -0.264 1 95.94 131 GLY B O 1
ATOM 3639 N N . LYS B 1 132 ? -11.805 21.562 1.043 1 95.38 132 LYS B N 1
ATOM 3640 C CA . LYS B 1 132 ? -11.484 22.656 0.13 1 95.38 132 LYS B CA 1
ATOM 3641 C C . LYS B 1 132 ? -10.383 23.547 0.7 1 95.38 132 LYS B C 1
ATOM 3643 O O . LYS B 1 132 ? -9.195 23.25 0.548 1 95.38 132 LYS B O 1
ATOM 3648 N N . ARG B 1 133 ? -10.727 24.453 1.565 1 97.69 133 ARG B N 1
ATOM 3649 C CA . ARG B 1 133 ? -9.703 25.328 2.141 1 97.69 133 ARG B CA 1
ATOM 3650 C C . ARG B 1 133 ? -9.414 24.938 3.59 1 97.69 133 ARG B C 1
ATOM 3652 O O . ARG B 1 13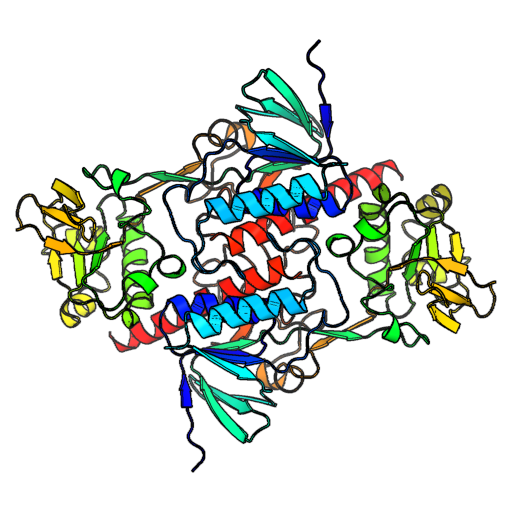3 ? -8.445 25.422 4.18 1 97.69 133 ARG B O 1
ATOM 3659 N N . ILE B 1 134 ? -10.266 24.141 4.191 1 98.38 134 ILE B N 1
ATOM 3660 C CA . ILE B 1 134 ? -9.961 23.484 5.457 1 98.38 134 ILE B CA 1
ATOM 3661 C C . ILE B 1 134 ? -9.461 22.078 5.199 1 98.38 134 ILE B C 1
ATOM 3663 O O . ILE B 1 134 ? -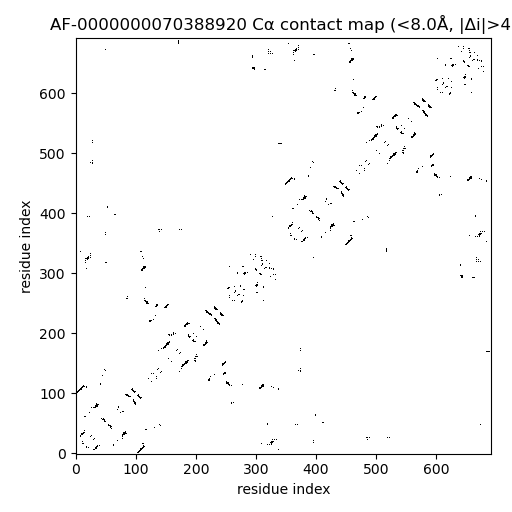10.211 21.234 4.699 1 98.38 134 ILE B O 1
ATOM 3667 N N . ILE B 1 135 ? -8.219 21.844 5.527 1 97.56 135 ILE B N 1
ATOM 3668 C CA . ILE B 1 135 ? -7.551 20.594 5.16 1 97.56 135 ILE B CA 1
ATOM 3669 C C . ILE B 1 135 ? -7.039 19.906 6.418 1 97.56 135 ILE B C 1
ATOM 3671 O O . ILE B 1 135 ? -7.059 20.484 7.508 1 97.56 135 ILE B O 1
ATOM 3675 N N . HIS B 1 136 ? -6.547 18.609 6.273 1 96.19 136 HIS B N 1
ATOM 3676 C CA . HIS B 1 136 ? -6.164 17.891 7.477 1 96.19 136 HIS B CA 1
ATOM 3677 C C . HIS B 1 136 ? -4.863 17.125 7.262 1 96.19 136 HIS B C 1
ATOM 3679 O O . HIS B 1 136 ? -4.352 16.484 8.188 1 96.19 136 HIS B O 1
ATOM 3685 N N . CYS B 1 137 ? -4.328 17.125 6.082 1 95.25 137 CYS B N 1
ATOM 3686 C CA . CYS B 1 137 ? -3.18 16.266 5.809 1 95.25 137 CYS B CA 1
ATOM 3687 C C . CYS B 1 137 ? -2.127 17.016 4.996 1 95.25 137 CYS B C 1
ATOM 3689 O O . CYS B 1 137 ? -2.381 17.422 3.859 1 95.25 137 CYS B O 1
ATOM 3691 N N . ILE B 1 138 ? -0.952 17.141 5.512 1 97 138 ILE B N 1
ATOM 3692 C CA . ILE B 1 138 ? 0.137 17.891 4.891 1 97 138 ILE B CA 1
ATOM 3693 C C . ILE B 1 138 ? 0.594 17.172 3.623 1 97 138 ILE B C 1
ATOM 3695 O O . ILE B 1 138 ? 0.951 17.812 2.635 1 97 138 ILE B O 1
ATOM 3699 N N . PHE B 1 139 ? 0.54 15.875 3.531 1 96.75 139 PHE B N 1
ATOM 3700 C CA . PHE B 1 139 ? 1.014 15.109 2.385 1 96.75 139 PHE B CA 1
ATOM 3701 C C . PHE B 1 139 ? 0.019 15.18 1.232 1 96.75 139 PHE B C 1
ATOM 3703 O O . PHE B 1 139 ? 0.388 14.992 0.073 1 96.75 139 PHE B O 1
ATOM 3710 N N . CYS B 1 140 ? -1.165 15.453 1.562 1 95.62 140 CYS B N 1
ATOM 3711 C CA . CYS B 1 140 ? -2.215 15.461 0.547 1 95.62 140 CYS B CA 1
ATOM 3712 C C . CYS B 1 140 ? -2.43 16.875 -0.003 1 95.62 140 CYS B C 1
ATOM 3714 O O . CYS B 1 140 ? -2.682 17.047 -1.197 1 95.62 140 CYS B O 1
ATOM 3716 N N . HIS B 1 141 ? -2.254 17.906 0.888 1 95.62 141 HIS B N 1
ATOM 3717 C CA . HIS B 1 141 ? -2.635 19.25 0.443 1 95.62 141 HIS B CA 1
ATOM 3718 C C . HIS B 1 141 ? -1.708 20.312 1.026 1 95.62 141 HIS B C 1
ATOM 3720 O O . HIS B 1 141 ? -1.965 21.5 0.888 1 95.62 141 HIS B O 1
ATOM 3726 N N . GLY B 1 142 ? -0.707 19.984 1.629 1 96.81 142 GLY B N 1
ATOM 3727 C CA . GLY B 1 142 ? 0.172 20.938 2.297 1 96.81 142 GLY B CA 1
ATOM 3728 C C . GLY B 1 142 ? 0.976 21.781 1.333 1 96.81 142 GLY B C 1
ATOM 3729 O O . GLY B 1 142 ? 1.045 23.016 1.484 1 96.81 142 GLY B O 1
ATOM 3730 N N . THR B 1 143 ? 1.52 21.219 0.262 1 97.44 143 THR B N 1
ATOM 3731 C CA . THR B 1 143 ? 2.42 21.875 -0.679 1 97.44 143 THR B CA 1
ATOM 3732 C C . THR B 1 143 ? 1.766 23.109 -1.281 1 97.44 143 THR B C 1
ATOM 3734 O O . THR B 1 143 ? 2.41 24.156 -1.425 1 97.44 143 THR B O 1
ATOM 3737 N N . GLU B 1 144 ? 0.516 23.094 -1.529 1 96.44 144 GLU B N 1
ATOM 3738 C CA . GLU B 1 144 ? -0.24 24.156 -2.184 1 96.44 144 GLU B CA 1
ATOM 3739 C C . GLU B 1 144 ? -0.406 25.359 -1.264 1 96.44 144 GLU B C 1
ATOM 3741 O O . GLU B 1 144 ? -0.769 26.453 -1.716 1 96.44 144 GLU B O 1
ATOM 3746 N N . THR B 1 145 ? -0.121 25.203 0.034 1 97.94 145 THR B N 1
ATOM 3747 C CA . THR B 1 145 ? -0.348 26.266 1.004 1 97.94 145 THR B CA 1
ATOM 3748 C C . THR B 1 145 ? 0.944 27.016 1.283 1 97.94 145 THR B C 1
ATOM 3750 O O . THR B 1 145 ? 0.943 28 2.031 1 97.94 145 THR B O 1
ATOM 3753 N N . ALA B 1 146 ? 2.012 26.656 0.667 1 98.19 146 ALA B N 1
ATOM 3754 C CA . ALA B 1 146 ? 3.338 27.156 0.997 1 98.19 146 ALA B CA 1
ATOM 3755 C C . ALA B 1 146 ? 3.438 28.656 0.712 1 98.19 146 ALA B C 1
ATOM 3757 O O . ALA B 1 146 ? 2.789 29.172 -0.206 1 98.19 146 ALA B O 1
ATOM 3758 N N . ASN B 1 147 ? 4.18 29.328 1.52 1 98.19 147 ASN B N 1
ATOM 3759 C CA . ASN B 1 147 ? 4.57 30.719 1.357 1 98.19 147 ASN B CA 1
ATOM 3760 C C . ASN B 1 147 ? 3.357 31.656 1.413 1 98.19 147 ASN B C 1
ATOM 3762 O O . ASN B 1 147 ? 3.27 32.625 0.645 1 98.19 147 ASN B O 1
ATOM 3766 N N . GLN B 1 148 ? 2.373 31.25 2.203 1 98.06 148 GLN B N 1
ATOM 3767 C CA . GLN B 1 148 ? 1.163 32.031 2.455 1 98.06 148 GLN B CA 1
ATOM 3768 C C . GLN B 1 148 ? 0.753 31.938 3.924 1 98.06 148 GLN B C 1
ATOM 3770 O O . GLN B 1 148 ? 1.177 31.031 4.641 1 98.06 148 GLN B O 1
ATOM 3775 N N . PRO B 1 149 ? -0.049 32.969 4.379 1 98.5 149 PRO B N 1
ATOM 3776 C CA . PRO B 1 149 ? -0.583 32.812 5.738 1 98.5 149 PRO B CA 1
ATOM 3777 C C . PRO B 1 149 ? -1.348 31.516 5.938 1 98.5 149 PRO B C 1
ATOM 3779 O O . PRO B 1 149 ? -1.955 31 4.996 1 98.5 149 PRO B O 1
ATOM 3782 N N . PHE B 1 150 ? -1.281 30.984 7.098 1 98.81 150 PHE B N 1
ATOM 3783 C CA . PHE B 1 150 ? -1.892 29.688 7.391 1 98.81 150 PHE B CA 1
ATOM 3784 C C . PHE B 1 150 ? -2.371 29.641 8.836 1 98.81 150 PHE B C 1
ATOM 3786 O O . PHE B 1 150 ? -1.752 30.219 9.727 1 98.81 150 PHE B O 1
ATOM 3793 N N . ALA B 1 151 ? -3.482 28.969 9.102 1 98.94 151 ALA B N 1
ATOM 3794 C CA . ALA B 1 151 ? -3.996 28.812 10.461 1 98.94 151 ALA B CA 1
ATOM 3795 C C . ALA B 1 151 ? -4.102 27.328 10.836 1 98.94 151 ALA B C 1
ATOM 3797 O O . ALA B 1 151 ? -4.469 26.5 10.008 1 98.94 151 ALA B O 1
ATOM 3798 N N . PHE B 1 152 ? -3.719 27.031 12.023 1 98.88 152 PHE B N 1
ATOM 3799 C CA . PHE B 1 152 ? -3.975 25.75 12.664 1 98.88 152 PHE B CA 1
ATOM 3800 C C . PHE B 1 152 ? -5.07 25.859 13.711 1 98.88 152 PHE B C 1
ATOM 3802 O O . PHE B 1 152 ? -4.992 26.719 14.602 1 98.88 152 PHE B O 1
ATOM 3809 N N . LEU B 1 153 ? -6.07 25.031 13.609 1 98.88 153 LEU B N 1
ATOM 3810 C CA . LEU B 1 153 ? -7.156 25.062 14.586 1 98.88 153 LEU B CA 1
ATOM 3811 C C . LEU B 1 153 ? -7.086 23.859 15.516 1 98.88 153 LEU B C 1
ATOM 3813 O O . LEU B 1 153 ? -7.16 22.703 15.062 1 98.88 153 LEU B O 1
ATOM 3817 N N . PHE B 1 154 ? -6.922 24.094 16.766 1 98.75 154 PHE B N 1
ATOM 3818 C CA . PHE B 1 154 ? -6.941 23.094 17.828 1 98.75 154 PHE B CA 1
ATOM 3819 C C . PHE B 1 154 ? -8.141 23.297 18.75 1 98.75 154 PHE B C 1
ATOM 3821 O O . PHE B 1 154 ? -8.102 24.141 19.641 1 98.75 154 PHE B O 1
ATOM 3828 N N . THR B 1 155 ? -9.172 22.484 18.594 1 98.5 155 THR B N 1
ATOM 3829 C CA . THR B 1 155 ? -10.414 22.672 19.328 1 98.5 155 THR B CA 1
ATOM 3830 C C . THR B 1 155 ? -10.367 21.969 20.672 1 98.5 155 THR B C 1
ATOM 3832 O O . THR B 1 155 ? -9.664 20.969 20.844 1 98.5 155 THR B O 1
ATOM 3835 N N . PRO B 1 156 ? -11.18 22.469 21.672 1 97.88 156 PRO B N 1
ATOM 3836 C CA . PRO B 1 156 ? -11.227 21.828 22.984 1 97.88 156 PRO B CA 1
ATOM 3837 C C . PRO B 1 156 ? -11.703 20.375 22.922 1 97.88 156 PRO B C 1
ATOM 3839 O O . PRO B 1 156 ? -11.258 19.547 23.703 1 97.88 156 PRO B O 1
ATOM 3842 N N . ASN B 1 157 ? -12.531 20.062 22 1 97.5 157 ASN B N 1
ATOM 3843 C CA . ASN B 1 157 ? -13.047 18.703 21.875 1 97.5 157 ASN B CA 1
ATOM 3844 C C . ASN B 1 157 ? -11.953 17.734 21.469 1 97.5 157 ASN B C 1
ATOM 3846 O O . ASN B 1 157 ? -12.109 16.516 21.625 1 97.5 157 ASN B O 1
ATOM 3850 N N . ASN B 1 158 ? -10.805 18.25 20.953 1 97.69 158 ASN B N 1
ATOM 3851 C CA . ASN B 1 158 ? -9.664 17.422 20.547 1 97.69 158 ASN B CA 1
ATOM 3852 C C . ASN B 1 158 ? -8.547 17.484 21.578 1 97.69 158 ASN B C 1
ATOM 3854 O O . ASN B 1 158 ? -7.391 17.188 21.281 1 97.69 158 ASN B O 1
ATOM 3858 N N . ALA B 1 159 ? -8.898 17.844 22.781 1 98 159 ALA B N 1
ATOM 3859 C CA . ALA B 1 159 ? -7.898 18.109 23.812 1 98 159 ALA B CA 1
ATOM 3860 C C . ALA B 1 159 ? -6.918 16.953 23.938 1 98 159 ALA B C 1
ATOM 3862 O O . ALA B 1 159 ? -5.715 17.172 24.109 1 98 159 ALA B O 1
ATOM 3863 N N . LYS B 1 160 ? -7.383 15.75 23.891 1 95.56 160 LYS B N 1
ATOM 3864 C CA . LYS B 1 160 ? -6.523 14.578 24.047 1 95.56 160 LYS B CA 1
ATOM 3865 C C . LYS B 1 160 ? -5.605 14.398 22.844 1 95.56 160 LYS B C 1
ATOM 3867 O O . LYS B 1 160 ? -4.492 13.883 22.984 1 95.56 160 LYS B O 1
ATOM 3872 N N . MET B 1 161 ? -6.023 14.82 21.641 1 96.12 161 MET B N 1
ATOM 3873 C CA . MET B 1 161 ? -5.281 14.641 20.406 1 96.12 161 MET B CA 1
ATOM 3874 C C . MET B 1 161 ? -4.395 15.852 20.125 1 96.12 161 MET B C 1
ATOM 3876 O O . MET B 1 161 ? -3.361 15.734 19.469 1 96.12 161 MET B O 1
ATOM 3880 N N . ASN B 1 162 ? -4.734 17.031 20.656 1 98.31 162 ASN B N 1
ATOM 3881 C CA . ASN B 1 162 ? -4.109 18.312 20.312 1 98.31 162 ASN B CA 1
ATOM 3882 C C . ASN B 1 162 ? -2.6 18.266 20.531 1 98.31 162 ASN B C 1
ATOM 3884 O O . ASN B 1 162 ? -1.835 18.766 19.703 1 98.31 162 ASN B O 1
ATOM 3888 N N . PRO B 1 163 ? -2.111 17.672 21.688 1 97.5 163 PRO B N 1
ATOM 3889 C CA . PRO B 1 163 ? -0.657 17.625 21.859 1 97.5 163 PRO B CA 1
ATOM 3890 C C . PRO B 1 163 ? 0.058 16.953 20.703 1 97.5 163 PRO B C 1
ATOM 3892 O O . PRO B 1 163 ? 1.121 17.406 20.266 1 97.5 163 PRO B O 1
ATOM 3895 N N . PHE B 1 164 ? -0.531 15.898 20.156 1 94.94 164 PHE B N 1
ATOM 3896 C CA . PHE B 1 164 ? 0.053 15.18 19.031 1 94.94 164 PHE B CA 1
ATOM 3897 C C . PHE B 1 164 ? -0.055 16 17.75 1 94.94 164 PHE B C 1
ATOM 3899 O O . PHE B 1 164 ? 0.861 16 16.922 1 94.94 164 PHE B O 1
ATOM 3906 N N . LEU B 1 165 ? -1.138 16.672 17.609 1 97.19 165 LEU B N 1
ATOM 3907 C CA . LEU B 1 165 ? -1.357 17.5 16.438 1 97.19 165 LEU B CA 1
ATOM 3908 C C . LEU B 1 165 ? -0.385 18.688 16.406 1 97.19 165 LEU B C 1
ATOM 3910 O O . LEU B 1 165 ? 0.164 19.016 15.359 1 97.19 165 LEU B O 1
ATOM 3914 N N . VAL B 1 166 ? -0.173 19.281 17.562 1 98.12 166 VAL B N 1
ATOM 3915 C CA . VAL B 1 166 ? 0.775 20.391 17.688 1 98.12 166 VAL B CA 1
ATOM 3916 C C . VAL B 1 166 ? 2.186 19.891 17.375 1 98.12 166 VAL B C 1
ATOM 3918 O O . VAL B 1 166 ? 2.938 20.547 16.656 1 98.12 166 VAL B O 1
ATOM 3921 N N . ALA B 1 167 ? 2.533 18.766 17.922 1 96.31 167 ALA B N 1
ATOM 3922 C CA . ALA B 1 167 ? 3.83 18.172 17.594 1 96.31 167 ALA B CA 1
ATOM 3923 C C . ALA B 1 167 ? 3.984 17.969 16.094 1 96.31 167 ALA B C 1
ATOM 3925 O O . ALA B 1 167 ? 5.027 18.297 15.523 1 96.31 167 ALA B O 1
ATOM 3926 N N . GLY B 1 168 ? 2.93 17.438 15.477 1 96.38 168 GLY B N 1
ATOM 3927 C CA . GLY B 1 168 ? 2.949 17.234 14.031 1 96.38 168 GLY B CA 1
ATOM 3928 C C . GLY B 1 168 ? 3.117 18.531 13.258 1 96.38 168 GLY B C 1
ATOM 3929 O O . GLY B 1 168 ? 3.844 18.578 12.266 1 96.38 168 GLY B O 1
ATOM 3930 N N . MET B 1 169 ? 2.418 19.547 13.734 1 97.75 169 MET B N 1
ATOM 3931 C CA . MET B 1 169 ? 2.557 20.859 13.133 1 97.75 169 MET B CA 1
ATOM 3932 C C . MET B 1 169 ? 4.012 21.328 13.156 1 97.75 169 MET B C 1
ATOM 3934 O O . MET B 1 169 ? 4.559 21.703 12.125 1 97.75 169 MET B O 1
ATOM 3938 N N . LEU B 1 170 ? 4.641 21.203 14.289 1 97.62 170 LEU B N 1
ATOM 3939 C CA . LEU B 1 170 ? 6.004 21.688 14.461 1 97.62 170 LEU B CA 1
ATOM 3940 C C . LEU B 1 170 ? 6.996 20.812 13.703 1 97.62 170 LEU B C 1
ATOM 3942 O O . LEU B 1 170 ? 7.996 21.312 13.18 1 97.62 170 LEU B O 1
ATOM 3946 N N . LYS B 1 171 ? 6.707 19.594 13.562 1 96.69 171 LYS B N 1
ATOM 3947 C CA . LYS B 1 171 ? 7.633 18.641 12.953 1 96.69 171 LYS B CA 1
ATOM 3948 C C . LYS B 1 171 ? 7.594 18.719 11.43 1 96.69 171 LYS B C 1
ATOM 3950 O O . LYS B 1 171 ? 8.625 18.609 10.766 1 96.69 171 LYS B O 1
ATOM 3955 N N . LEU B 1 172 ? 6.445 18.969 10.859 1 97.75 172 LEU B N 1
ATOM 3956 C CA . LEU B 1 172 ? 6.281 18.625 9.445 1 97.75 172 LEU B CA 1
ATOM 3957 C C . LEU B 1 172 ? 6.047 19.875 8.609 1 97.75 172 LEU B C 1
ATOM 3959 O O . LEU B 1 172 ? 6.281 19.875 7.395 1 97.75 172 LEU B O 1
ATOM 3963 N N . TRP B 1 173 ? 5.633 20.953 9.211 1 97.94 173 TRP B N 1
ATOM 3964 C CA . TRP B 1 173 ? 5.086 22.047 8.398 1 97.94 173 TRP B CA 1
ATOM 3965 C C . TRP B 1 173 ? 6.098 23.172 8.242 1 97.94 173 TRP B C 1
ATOM 3967 O O . TRP B 1 173 ? 5.844 24.141 7.531 1 97.94 173 TRP B O 1
ATOM 3977 N N . GLY B 1 174 ? 7.238 23.031 8.867 1 96.56 174 GLY B N 1
ATOM 3978 C CA . GLY B 1 174 ? 8.203 24.125 8.914 1 96.56 174 GLY B CA 1
ATOM 3979 C C . GLY B 1 174 ? 8.633 24.594 7.543 1 96.56 174 GLY B C 1
ATOM 3980 O O . GLY B 1 174 ? 8.727 25.812 7.305 1 96.56 174 GLY B O 1
ATOM 3981 N N . ALA B 1 175 ? 8.797 23.703 6.621 1 97.44 175 ALA B N 1
ATOM 3982 C CA . ALA B 1 175 ? 9.375 24.016 5.316 1 97.44 175 ALA B CA 1
ATOM 3983 C C . ALA B 1 175 ? 8.344 24.703 4.418 1 97.44 175 ALA B C 1
ATOM 3985 O O . ALA B 1 175 ? 8.688 25.219 3.352 1 97.44 175 ALA B O 1
ATOM 3986 N N . MET B 1 176 ? 7.125 24.766 4.836 1 98 176 MET B N 1
ATOM 3987 C CA . MET B 1 176 ? 6.098 25.438 4.047 1 98 176 MET B CA 1
ATOM 3988 C C . MET B 1 176 ? 6.266 26.953 4.113 1 98 176 MET B C 1
ATOM 3990 O O . MET B 1 176 ? 5.723 27.672 3.275 1 98 176 MET B O 1
ATOM 3994 N N . ASN B 1 177 ? 6.914 27.469 5.094 1 97.5 177 ASN B N 1
ATOM 3995 C CA . ASN B 1 177 ? 7.258 28.875 5.23 1 97.5 177 ASN B CA 1
ATOM 3996 C C . ASN B 1 177 ? 6.008 29.766 5.238 1 97.5 177 ASN B C 1
ATOM 3998 O O . ASN B 1 177 ? 5.918 30.719 4.469 1 97.5 177 ASN B O 1
ATOM 4002 N N . HIS B 1 178 ? 5.07 29.359 6.043 1 98.44 178 HIS B N 1
ATOM 4003 C CA . HIS B 1 178 ? 3.871 30.156 6.227 1 98.44 178 HIS B CA 1
ATOM 4004 C C . HIS B 1 178 ? 4.18 31.422 7.023 1 98.44 178 HIS B C 1
ATOM 4006 O O . HIS B 1 178 ? 4.902 31.375 8.016 1 98.44 178 HIS B O 1
ATOM 4012 N N . GLN B 1 179 ? 3.621 32.594 6.562 1 97.5 179 GLN B N 1
ATOM 4013 C CA . GLN B 1 179 ? 3.756 33.844 7.273 1 97.5 179 GLN B CA 1
ATOM 4014 C C . GLN B 1 179 ? 2.527 34.75 7.07 1 97.5 179 GLN B C 1
ATOM 4016 O O . GLN B 1 179 ? 2.223 35.125 5.941 1 97.5 179 GLN B O 1
ATOM 4021 N N . PRO B 1 180 ? 1.896 35.094 8.148 1 98.31 180 PRO B N 1
ATOM 4022 C CA . PRO B 1 180 ? 2.064 34.594 9.508 1 98.31 180 PRO B CA 1
ATOM 4023 C C . PRO B 1 180 ? 1.464 33.188 9.711 1 98.31 180 PRO B C 1
ATOM 4025 O O . PRO B 1 180 ? 0.727 32.719 8.844 1 98.31 180 PRO B O 1
ATOM 4028 N N . ILE B 1 181 ? 1.825 32.562 10.758 1 98.75 181 ILE B N 1
ATOM 4029 C CA . ILE B 1 181 ? 1.154 31.344 11.234 1 98.75 181 ILE B CA 1
ATOM 4030 C C . ILE B 1 181 ? 0.237 31.703 12.398 1 98.75 181 ILE B C 1
ATOM 4032 O O . ILE B 1 181 ? 0.666 32.344 13.367 1 98.75 181 ILE B O 1
ATOM 4036 N N . TYR B 1 182 ? -1.008 31.312 12.266 1 98.88 182 TYR B N 1
ATOM 4037 C CA . TYR B 1 182 ? -1.975 31.469 13.352 1 98.88 182 TYR B CA 1
ATOM 4038 C C . TYR B 1 182 ? -2.262 30.141 14.023 1 98.88 182 TYR B C 1
ATOM 4040 O O . TYR B 1 182 ? -2.428 29.109 13.352 1 98.88 182 TYR B O 1
ATOM 4048 N N . ILE B 1 183 ? -2.227 30.156 15.328 1 98.88 183 ILE B N 1
ATOM 4049 C CA . ILE B 1 183 ? -2.748 29.047 16.125 1 98.88 183 ILE B CA 1
ATOM 4050 C C . ILE B 1 183 ? -4.062 29.469 16.781 1 98.88 183 ILE B C 1
ATOM 4052 O O . ILE B 1 183 ? -4.09 30.375 17.625 1 98.88 183 ILE B O 1
ATOM 4056 N N . LEU B 1 184 ? -5.148 28.875 16.359 1 98.94 184 LEU B N 1
ATOM 4057 C CA . LEU B 1 184 ? -6.48 29.156 16.891 1 98.94 184 LEU B CA 1
ATOM 4058 C C . LEU B 1 184 ? -6.91 28.078 17.875 1 98.94 184 LEU B C 1
ATOM 4060 O O . LEU B 1 184 ? -6.859 26.891 17.578 1 98.94 184 LEU B O 1
ATOM 4064 N N . THR B 1 185 ? -7.422 28.531 19.109 1 98.81 185 THR B N 1
ATOM 4065 C CA . THR B 1 185 ? -7.699 27.531 20.141 1 98.81 185 THR B CA 1
ATOM 4066 C C . THR B 1 185 ? -9.195 27.453 20.438 1 98.81 185 THR B C 1
ATOM 4068 O O . THR B 1 185 ? -9.633 26.656 21.266 1 98.81 185 THR B O 1
ATOM 4071 N N . HIS B 1 186 ? -9.961 28.328 19.766 1 98.69 186 HIS B N 1
ATOM 4072 C CA . HIS B 1 186 ? -11.414 28.312 19.812 1 98.69 186 HIS B CA 1
ATOM 4073 C C . HIS B 1 186 ? -11.914 28.328 21.25 1 98.69 186 HIS B C 1
ATOM 4075 O O . HIS B 1 186 ? -12.727 27.469 21.641 1 98.69 186 HIS B O 1
ATOM 4081 N N . GLY B 1 187 ? -11.367 29.203 22.078 1 98.38 187 GLY B N 1
ATOM 4082 C CA . GLY B 1 187 ? -11.906 29.406 23.406 1 98.38 187 GLY B CA 1
ATOM 4083 C C . GLY B 1 187 ? -10.977 28.953 24.516 1 98.38 187 GLY B C 1
ATOM 4084 O O . GLY B 1 187 ? -11.156 29.328 25.688 1 98.38 187 GLY B O 1
ATOM 4085 N N . SER B 1 188 ? -10.023 28.047 24.219 1 98.5 188 SER B N 1
ATOM 4086 C CA . SER B 1 188 ? -9.039 27.688 25.234 1 98.5 188 SER B CA 1
ATOM 4087 C C . SER B 1 188 ? -8.117 28.859 25.547 1 98.5 188 SER B C 1
ATOM 4089 O O . SER B 1 188 ? -7.32 29.281 24.703 1 98.5 188 SER B O 1
ATOM 4091 N N . ASP B 1 189 ? -8.156 29.375 26.75 1 98.12 189 ASP B N 1
ATOM 4092 C CA . ASP B 1 189 ? -7.406 30.547 27.172 1 98.12 189 ASP B CA 1
ATOM 4093 C C . ASP B 1 189 ? -5.938 30.219 27.422 1 98.12 189 ASP B C 1
ATOM 4095 O O . ASP B 1 189 ? -5.57 29.797 28.516 1 98.12 189 ASP B O 1
ATOM 4099 N N . VAL B 1 190 ? -5.121 30.531 26.469 1 97.94 190 VAL B N 1
ATOM 4100 C CA . VAL B 1 190 ? -3.74 30.062 26.516 1 97.94 190 VAL B CA 1
ATOM 4101 C C . VAL B 1 190 ? -2.939 30.891 27.516 1 97.94 190 VAL B C 1
ATOM 4103 O O . VAL B 1 190 ? -1.76 30.625 27.75 1 97.94 190 VAL B O 1
ATOM 4106 N N . SER B 1 191 ? -3.523 31.922 28.109 1 96.88 191 SER B N 1
ATOM 4107 C CA . SER B 1 191 ? -2.852 32.656 29.172 1 96.88 191 SER B CA 1
ATOM 4108 C C . SER B 1 191 ? -2.779 31.812 30.453 1 96.88 191 SER B C 1
ATOM 4110 O O . SER B 1 191 ? -2.018 32.125 31.359 1 96.88 191 SER B O 1
ATOM 4112 N N . THR B 1 192 ? -3.617 30.734 30.516 1 97.69 192 THR B N 1
ATOM 4113 C CA . THR B 1 192 ? -3.623 29.844 31.656 1 97.69 192 THR B CA 1
ATOM 4114 C C . THR B 1 192 ? -2.953 28.516 31.297 1 97.69 192 THR B C 1
ATOM 4116 O O . THR B 1 192 ? -2.922 28.109 30.141 1 97.69 192 THR B O 1
ATOM 4119 N N . GLU B 1 193 ? -2.5 27.875 32.312 1 96.81 193 GLU B N 1
ATOM 4120 C CA . GLU B 1 193 ? -1.902 26.562 32.094 1 96.81 193 GLU B CA 1
ATOM 4121 C C . GLU B 1 193 ? -2.932 25.547 31.594 1 96.81 193 GLU B C 1
ATOM 4123 O O . GLU B 1 193 ? -2.633 24.734 30.719 1 96.81 193 GLU B O 1
ATOM 4128 N N . GLU B 1 194 ? -4.066 25.609 32.156 1 97.31 194 GLU B N 1
ATOM 4129 C CA . GLU B 1 194 ? -5.145 24.719 31.781 1 97.31 194 GLU B CA 1
ATOM 4130 C C . GLU B 1 194 ? -5.527 24.922 30.312 1 97.31 194 GLU B C 1
ATOM 4132 O O . GLU B 1 194 ? -5.738 23.938 29.578 1 97.31 194 GLU B O 1
ATOM 4137 N N . GLY B 1 195 ? -5.637 26.141 29.922 1 98.06 195 GLY B N 1
ATOM 4138 C CA . GLY B 1 195 ? -5.961 26.438 28.547 1 98.06 195 GLY B CA 1
ATOM 4139 C C . GLY B 1 195 ? -4.898 25.969 27.562 1 98.06 195 GLY B C 1
ATOM 4140 O O . GLY B 1 195 ? -5.219 25.453 26.484 1 98.06 195 GLY B O 1
ATOM 4141 N N . ARG B 1 196 ? -3.637 26.109 27.906 1 98.5 196 ARG B N 1
ATOM 4142 C CA . ARG B 1 196 ? -2.537 25.641 27.078 1 98.5 196 ARG B CA 1
ATOM 4143 C C . ARG B 1 196 ? -2.555 24.109 26.953 1 98.5 196 ARG B C 1
ATOM 4145 O O . ARG B 1 196 ? -2.275 23.562 25.891 1 98.5 196 ARG B O 1
ATOM 4152 N N . ARG B 1 197 ? -2.91 23.5 28.047 1 97.94 197 ARG B N 1
ATOM 4153 C CA . ARG B 1 197 ? -3.016 22.047 28.047 1 97.94 197 ARG B CA 1
ATOM 4154 C C . ARG B 1 197 ? -4.152 21.578 27.141 1 97.94 197 ARG B C 1
ATOM 4156 O O . ARG B 1 197 ? -3.986 20.656 26.344 1 97.94 197 ARG B O 1
ATOM 4163 N N . GLU B 1 198 ? -5.242 22.203 27.25 1 98.25 198 GLU B N 1
ATOM 4164 C CA . GLU B 1 198 ? -6.414 21.859 26.453 1 98.25 198 GLU B CA 1
ATOM 4165 C C . GLU B 1 198 ? -6.137 22.031 24.969 1 98.25 198 GLU B C 1
ATOM 4167 O O . GLU B 1 198 ? -6.57 21.234 24.141 1 98.25 198 GLU B O 1
ATOM 4172 N N . ALA B 1 199 ? -5.355 23.062 24.672 1 98.56 199 ALA B N 1
ATOM 4173 C CA . ALA B 1 199 ? -5.02 23.359 23.281 1 98.56 199 ALA B CA 1
ATOM 4174 C C . ALA B 1 199 ? -3.828 22.531 22.812 1 98.56 199 ALA B C 1
ATOM 4176 O O . ALA B 1 199 ? -3.463 22.562 21.641 1 98.56 199 ALA B O 1
ATOM 4177 N N . GLY B 1 200 ? -3.203 21.797 23.703 1 98.56 200 GLY B N 1
ATOM 4178 C CA . GLY B 1 200 ? -2.066 20.953 23.375 1 98.56 200 GLY B CA 1
ATOM 4179 C C . GLY B 1 200 ? -0.772 21.734 23.219 1 98.56 200 GLY B C 1
ATOM 4180 O O . GLY B 1 200 ? 0.175 21.25 22.594 1 98.56 200 GLY B O 1
ATOM 4181 N N . LEU B 1 201 ? -0.726 22.938 23.781 1 98.56 201 LEU B N 1
ATOM 4182 C CA . LEU B 1 201 ? 0.389 23.828 23.516 1 98.56 201 LEU B CA 1
ATOM 4183 C C . LEU B 1 201 ? 1.391 23.812 24.672 1 98.56 201 LEU B C 1
ATOM 4185 O O . LEU B 1 201 ? 2.498 24.344 24.547 1 98.56 201 LEU B O 1
ATOM 4189 N N . GLU B 1 202 ? 1.036 23.219 25.766 1 97.69 202 GLU B N 1
ATOM 4190 C CA . GLU B 1 202 ? 1.815 23.328 26.984 1 97.69 202 GLU B CA 1
ATOM 4191 C C . GLU B 1 202 ? 3.266 22.906 26.766 1 97.69 202 GLU B C 1
ATOM 4193 O O . GLU B 1 202 ? 4.188 23.672 27.062 1 97.69 202 GLU B O 1
ATOM 4198 N N . THR B 1 203 ? 3.49 21.75 26.188 1 96.06 203 THR B N 1
ATOM 4199 C CA . THR B 1 203 ? 4.816 21.172 26 1 96.06 203 THR B CA 1
ATOM 4200 C C . THR B 1 203 ? 5.68 22.047 25.109 1 96.06 203 THR B C 1
ATOM 4202 O O . THR B 1 203 ? 6.895 22.125 25.297 1 96.06 203 THR B O 1
ATOM 4205 N N . TYR B 1 204 ? 5.027 22.75 24.188 1 96.62 204 TYR B N 1
ATOM 4206 C CA . TYR B 1 204 ? 5.789 23.422 23.141 1 96.62 204 TYR B CA 1
ATOM 4207 C C . TYR B 1 204 ? 5.582 24.938 23.219 1 96.62 204 TYR B C 1
ATOM 4209 O O . TYR B 1 204 ? 5.809 25.656 22.234 1 96.62 204 TYR B O 1
ATOM 4217 N N . TRP B 1 205 ? 5.117 25.422 24.312 1 97.31 205 TRP B N 1
ATOM 4218 C CA . TRP B 1 205 ? 4.707 26.812 24.453 1 97.31 205 TRP B CA 1
ATOM 4219 C C . TRP B 1 205 ? 5.871 27.75 24.156 1 97.31 205 TRP B C 1
ATOM 4221 O O . TRP B 1 205 ? 5.723 28.703 23.391 1 97.31 205 TRP B O 1
ATOM 4231 N N . LYS B 1 206 ? 7.031 27.5 24.672 1 96.19 206 LYS B N 1
ATOM 4232 C CA . LYS B 1 206 ? 8.195 28.359 24.469 1 96.19 206 LYS B CA 1
ATOM 4233 C C . LYS B 1 206 ? 8.617 28.375 23.016 1 96.19 206 LYS B C 1
ATOM 4235 O O . LYS B 1 206 ? 8.969 29.438 22.469 1 96.19 206 LYS B O 1
ATOM 4240 N N . ILE B 1 207 ? 8.602 27.203 22.391 1 96.94 207 ILE B N 1
ATOM 4241 C CA . ILE B 1 207 ? 8.953 27.094 20.969 1 96.94 207 ILE B CA 1
ATOM 4242 C C . ILE B 1 207 ? 7.98 27.938 20.141 1 96.94 207 ILE B C 1
ATOM 4244 O O . ILE B 1 207 ? 8.398 28.672 19.25 1 96.94 207 ILE B O 1
ATOM 4248 N N . ILE B 1 208 ? 6.719 27.859 20.469 1 97.38 208 ILE B N 1
ATOM 4249 C CA . ILE B 1 208 ? 5.668 28.578 19.75 1 97.38 208 ILE B CA 1
ATOM 4250 C C . ILE B 1 208 ? 5.875 30.078 19.891 1 97.38 208 ILE B C 1
ATOM 4252 O O . ILE B 1 208 ? 5.793 30.812 18.906 1 97.38 208 ILE B O 1
ATOM 4256 N N . GLN B 1 209 ? 6.176 30.5 21.062 1 96.5 209 GLN B N 1
ATOM 4257 C CA . GLN B 1 209 ? 6.441 31.922 21.312 1 96.5 209 GLN B CA 1
ATOM 4258 C C . GLN B 1 209 ? 7.68 32.375 20.562 1 96.5 209 GLN B C 1
ATOM 4260 O O . GLN B 1 209 ? 7.66 33.438 19.922 1 96.5 209 GLN B O 1
ATOM 4265 N N . ASN B 1 210 ? 8.695 31.578 20.594 1 96.19 210 ASN B N 1
ATOM 4266 C CA . ASN B 1 210 ? 9.953 31.922 19.953 1 96.19 210 ASN B CA 1
ATOM 4267 C C . ASN B 1 210 ? 9.82 32 18.438 1 96.19 210 ASN B C 1
ATOM 4269 O O . ASN B 1 210 ? 10.5 32.781 17.781 1 96.19 210 ASN B O 1
ATOM 4273 N N . LYS B 1 211 ? 8.969 31.25 17.891 1 96.31 211 LYS B N 1
ATOM 4274 C CA . LYS B 1 211 ? 8.766 31.203 16.453 1 96.31 211 LYS B CA 1
ATOM 4275 C C . LYS B 1 211 ? 7.875 32.344 15.984 1 96.31 211 LYS B C 1
ATOM 4277 O O . LYS B 1 211 ? 7.746 32.594 14.781 1 96.31 211 LYS B O 1
ATOM 4282 N N . GLY B 1 212 ? 7.234 32.969 16.906 1 96.75 212 GLY B N 1
ATOM 4283 C CA . GLY B 1 212 ? 6.414 34.125 16.578 1 96.75 212 GLY B CA 1
ATOM 4284 C C . GLY B 1 212 ? 5.035 33.75 16.062 1 96.75 212 GLY B C 1
ATOM 4285 O O . GLY B 1 212 ? 4.418 34.531 15.328 1 96.75 212 GLY B O 1
ATOM 4286 N N . TYR B 1 213 ? 4.605 32.562 16.328 1 98.06 213 TYR B N 1
ATOM 4287 C CA . TYR B 1 213 ? 3.246 32.188 15.953 1 98.06 213 TYR B CA 1
ATOM 4288 C C . TYR B 1 213 ? 2.221 33.031 16.688 1 98.06 213 TYR B C 1
ATOM 4290 O O . TYR B 1 213 ? 2.4 33.344 17.859 1 98.06 213 TYR B O 1
ATOM 4298 N N . GLN B 1 214 ? 1.252 33.438 15.984 1 98.56 214 GLN B N 1
ATOM 4299 C CA . GLN B 1 214 ? 0.183 34.219 16.594 1 98.56 214 GLN B CA 1
ATOM 4300 C C . GLN B 1 214 ? -0.916 33.344 17.141 1 98.56 214 GLN B C 1
ATOM 4302 O O . GLN B 1 214 ? -1.638 32.688 16.391 1 98.56 214 GLN B O 1
ATOM 4307 N N . VAL B 1 215 ? -1.055 33.344 18.453 1 98.75 215 VAL B N 1
ATOM 4308 C CA . VAL B 1 215 ? -2.047 32.5 19.094 1 98.75 215 VAL B CA 1
ATOM 4309 C C . VAL B 1 215 ? -3.301 33.312 19.406 1 98.75 215 VAL B C 1
ATOM 4311 O O . VAL B 1 215 ? -3.223 34.375 20.031 1 98.75 215 VAL B O 1
ATOM 4314 N N . ILE B 1 216 ? -4.43 32.875 18.922 1 98.81 216 ILE B N 1
ATOM 4315 C CA . ILE B 1 216 ? -5.715 33.531 19.172 1 98.81 216 ILE B CA 1
ATOM 4316 C C . ILE B 1 216 ? -6.629 32.562 19.938 1 98.81 216 ILE B C 1
ATOM 4318 O O . ILE B 1 216 ? -7.043 31.547 19.406 1 98.81 216 ILE B O 1
ATOM 4322 N N . SER B 1 217 ? -7.043 32.906 21.125 1 98.69 217 SER B N 1
ATOM 4323 C CA . SER B 1 217 ? -7.836 32.031 22 1 98.69 217 SER B CA 1
ATOM 4324 C C . SER B 1 217 ? -9.328 32.281 21.828 1 98.69 217 SER B C 1
ATOM 4326 O O . SER B 1 217 ? -10.156 31.484 22.25 1 98.69 217 SER B O 1
ATOM 4328 N N . SER B 1 218 ? -9.664 33.469 21.234 1 98.69 218 SER B N 1
ATOM 4329 C CA . SER B 1 218 ? -11.062 33.844 21.094 1 98.69 218 SER B CA 1
ATOM 4330 C C . SER B 1 218 ? -11.859 32.781 20.375 1 98.69 218 SER B C 1
ATOM 4332 O O . SER B 1 218 ? -11.391 32.188 19.391 1 98.69 218 SER B O 1
ATOM 4334 N N . PRO B 1 219 ? -13.078 32.438 20.891 1 98.69 219 PRO B N 1
ATOM 4335 C CA . PRO B 1 219 ? -13.93 31.484 20.172 1 98.69 219 PRO B CA 1
ATOM 4336 C C . PRO B 1 219 ? -14.234 31.938 18.734 1 98.69 219 PRO B C 1
ATOM 4338 O O . PRO B 1 219 ? -14.43 33.125 18.5 1 98.69 219 PRO B O 1
ATOM 4341 N N . ILE B 1 220 ? -14.211 31 17.875 1 98.88 220 ILE B N 1
ATOM 4342 C CA . ILE B 1 220 ? -14.547 31.297 16.484 1 98.88 220 ILE B CA 1
ATOM 4343 C C . ILE B 1 220 ? -16.062 31.312 16.312 1 98.88 220 ILE B C 1
ATOM 4345 O O . ILE B 1 220 ? -16.75 30.391 16.719 1 98.88 220 ILE B O 1
ATOM 4349 N N . GLN B 1 221 ? -16.547 32.344 15.703 1 98.75 221 GLN B N 1
ATOM 4350 C CA . GLN B 1 221 ? -17.969 32.5 15.445 1 98.75 221 GLN B CA 1
ATOM 4351 C C . GLN B 1 221 ? -18.328 31.891 14.086 1 98.75 221 GLN B C 1
ATOM 4353 O O . GLN B 1 221 ? -19.359 31.234 13.945 1 98.75 221 GLN B O 1
ATOM 4358 N N . SER B 1 222 ? -17.484 32.188 13.109 1 98.75 222 SER B N 1
ATOM 4359 C CA . SER B 1 222 ? -17.766 31.672 11.773 1 98.75 222 SER B CA 1
ATOM 4360 C C . SER B 1 222 ? -16.516 31.703 10.898 1 98.75 222 SER B C 1
ATOM 4362 O O . SER B 1 222 ? -15.578 32.438 11.172 1 98.75 222 SER B O 1
ATOM 4364 N N . ILE B 1 223 ? -16.5 30.828 9.938 1 98.75 223 ILE B N 1
ATOM 4365 C CA . ILE B 1 223 ? -15.492 30.766 8.875 1 98.75 223 ILE B CA 1
ATOM 4366 C C . ILE B 1 223 ? -16.188 30.828 7.516 1 98.75 223 ILE B C 1
ATOM 4368 O O . ILE B 1 223 ? -17 29.953 7.191 1 98.75 223 ILE B O 1
ATOM 4372 N N . LYS B 1 224 ? -15.867 31.828 6.719 1 97.19 224 LYS B N 1
ATOM 4373 C CA . LYS B 1 224 ? -16.516 31.984 5.418 1 97.19 224 LYS B CA 1
ATOM 4374 C C . LYS B 1 224 ? -15.484 32.219 4.316 1 97.19 224 LYS B C 1
ATOM 4376 O O . LYS B 1 224 ? -14.492 32.906 4.535 1 97.19 224 LYS B O 1
ATOM 4381 N N . GLU B 1 225 ? -15.75 31.625 3.238 1 96.81 225 GLU B N 1
ATOM 4382 C CA . GLU B 1 225 ? -14.938 31.953 2.068 1 96.81 225 GLU B CA 1
ATOM 4383 C C . GLU B 1 225 ? -15.172 33.375 1.607 1 96.81 225 GLU B C 1
ATOM 4385 O O . GLU B 1 225 ? -16.312 33.875 1.611 1 96.81 225 GLU B O 1
ATOM 4390 N N . ASP B 1 226 ? -14.164 34.031 1.211 1 95.25 226 ASP B N 1
ATOM 4391 C CA . ASP B 1 226 ? -14.312 35.406 0.741 1 95.25 226 ASP B CA 1
ATOM 4392 C C . ASP B 1 226 ? -14.969 35.438 -0.64 1 95.25 226 ASP B C 1
ATOM 4394 O O . ASP B 1 226 ? -15.141 34.406 -1.279 1 95.25 226 ASP B O 1
ATOM 4398 N N . ASP B 1 227 ? -15.227 36.562 -1.142 1 92.69 227 ASP B N 1
ATOM 4399 C CA . ASP B 1 227 ? -15.953 36.719 -2.398 1 92.69 227 ASP B CA 1
ATOM 4400 C C . ASP B 1 227 ? -15.117 36.25 -3.582 1 92.69 227 ASP B C 1
ATOM 4402 O O . ASP B 1 227 ? -15.664 35.75 -4.566 1 92.69 227 ASP B O 1
ATOM 4406 N N . SER B 1 228 ? -13.867 36.375 -3.494 1 93.31 228 SER B N 1
ATOM 4407 C CA . SER B 1 228 ? -12.969 35.969 -4.574 1 93.31 228 SER B CA 1
ATOM 4408 C C . SER B 1 228 ? -12.664 34.469 -4.496 1 93.31 228 SER B C 1
ATOM 4410 O O . SER B 1 228 ? -12 33.938 -5.375 1 93.31 228 SER B O 1
ATOM 4412 N N . LYS B 1 229 ? -13.18 33.844 -3.447 1 91.12 229 LYS B N 1
ATOM 4413 C CA . LYS B 1 229 ? -12.984 32.438 -3.232 1 91.12 229 LYS B CA 1
ATOM 4414 C C . LYS B 1 229 ? -11.5 32.062 -3.158 1 91.12 229 LYS B C 1
ATOM 4416 O O . LYS B 1 229 ? -11.062 31.062 -3.715 1 91.12 229 LYS B O 1
ATOM 4421 N N . SER B 1 230 ? -10.758 32.938 -2.557 1 94.69 230 SER B N 1
ATOM 4422 C CA . SER B 1 230 ? -9.312 32.75 -2.482 1 94.69 230 SER B CA 1
ATOM 4423 C C . SER B 1 230 ? -8.836 32.656 -1.036 1 94.69 230 SER B C 1
ATOM 4425 O O . SER B 1 230 ? -7.695 32.281 -0.775 1 94.69 230 SER B O 1
ATOM 4427 N N . SER B 1 231 ? -9.742 33 -0.119 1 97.88 231 SER B N 1
ATOM 4428 C CA . SER B 1 231 ? -9.352 33 1.286 1 97.88 231 SER B CA 1
ATOM 4429 C C . SER B 1 231 ? -10.547 32.688 2.189 1 97.88 231 SER B C 1
ATOM 4431 O O . SER B 1 231 ? -11.695 32.75 1.747 1 97.88 231 SER B O 1
ATOM 4433 N N . LEU B 1 232 ? -10.211 32.312 3.381 1 98.5 232 LEU B N 1
ATOM 4434 C CA . LEU B 1 232 ? -11.164 32.188 4.48 1 98.5 232 LEU B CA 1
ATOM 4435 C C . LEU B 1 232 ? -11.156 33.438 5.355 1 98.5 232 LEU B C 1
ATOM 4437 O O . LEU B 1 232 ? -10.086 33.938 5.699 1 98.5 232 LEU B O 1
ATOM 4441 N N . ILE B 1 233 ? -12.336 33.906 5.641 1 98.69 233 ILE B N 1
ATOM 4442 C CA . ILE B 1 233 ? -12.492 34.938 6.664 1 98.69 233 ILE B CA 1
ATOM 4443 C C . ILE B 1 233 ? -12.938 34.281 7.977 1 98.69 233 ILE B C 1
ATOM 4445 O O . ILE B 1 233 ? -14.016 33.688 8.047 1 98.69 233 ILE B O 1
ATOM 4449 N N . ILE B 1 234 ? -12.133 34.406 8.977 1 98.88 234 ILE B N 1
ATOM 4450 C CA . ILE B 1 234 ? -12.422 33.812 10.289 1 98.88 234 ILE B CA 1
ATOM 4451 C C . ILE B 1 234 ? -12.859 34.938 11.25 1 98.88 234 ILE B C 1
ATOM 4453 O O . ILE B 1 234 ? -12.086 35.844 11.555 1 98.88 234 ILE B O 1
ATOM 4457 N N . LYS B 1 235 ? -14.062 34.812 11.656 1 98.88 235 LYS B N 1
ATOM 4458 C CA . LYS B 1 235 ? -14.617 35.781 12.609 1 98.88 235 LYS B CA 1
ATOM 4459 C C . LYS B 1 235 ? -14.578 35.219 14.031 1 98.88 235 LYS B C 1
ATOM 4461 O O . LYS B 1 235 ? -14.945 34.062 14.266 1 98.88 235 LYS B O 1
ATOM 4466 N N . PHE B 1 236 ? -14.188 36.062 14.945 1 98.75 236 PHE B N 1
ATOM 4467 C CA . PHE B 1 236 ? -14.047 35.656 16.344 1 98.75 236 PHE B CA 1
ATOM 4468 C C . PHE B 1 236 ? -15.039 36.406 17.219 1 98.75 236 PHE B C 1
ATOM 4470 O O . PHE B 1 236 ? -15.609 37.438 16.797 1 98.75 236 PHE B O 1
ATOM 4477 N N . ALA B 1 237 ? -15.25 35.938 18.406 1 98.56 237 ALA B N 1
ATOM 4478 C CA . ALA B 1 237 ? -16.141 36.562 19.375 1 98.56 237 ALA B CA 1
ATOM 4479 C C . ALA B 1 237 ? -15.477 37.812 20 1 98.56 237 ALA B C 1
ATOM 4481 O O . ALA B 1 237 ? -16.141 38.812 20.234 1 98.56 237 ALA B O 1
ATOM 4482 N N . ASP B 1 238 ? -14.141 37.719 20.25 1 97.81 238 ASP B N 1
ATOM 4483 C CA . ASP B 1 238 ? -13.477 38.75 21.047 1 97.81 238 ASP B CA 1
ATOM 4484 C C . ASP B 1 238 ? -12.164 39.188 20.406 1 97.81 238 ASP B C 1
ATOM 4486 O O . ASP B 1 238 ? -11.234 39.594 21.094 1 97.81 238 ASP B O 1
ATOM 4490 N N . HIS B 1 239 ? -11.961 38.875 19.188 1 98.25 239 HIS B N 1
ATOM 4491 C CA . HIS B 1 239 ? -10.773 39.219 18.406 1 98.25 239 HIS B CA 1
ATOM 4492 C C . HIS B 1 239 ? -11.148 39.688 17 1 98.25 239 HIS B C 1
ATOM 4494 O O . HIS B 1 239 ? -12.148 39.25 16.438 1 98.25 239 HIS B O 1
ATOM 4500 N N . PRO B 1 240 ? -10.406 40.656 16.422 1 98.44 240 PRO B N 1
ATOM 4501 C CA . PRO B 1 240 ? -10.68 41.031 15.016 1 98.44 240 PRO B CA 1
ATOM 4502 C C . PRO B 1 240 ? -10.586 39.812 14.078 1 98.44 240 PRO B C 1
ATOM 4504 O O . PRO B 1 240 ? -9.859 38.875 14.359 1 98.44 240 PRO B O 1
ATOM 4507 N N . SER B 1 241 ? -11.328 39.938 13.031 1 98.62 241 SER B N 1
ATOM 4508 C CA . SER B 1 241 ? -11.297 38.844 12.039 1 98.62 241 SER B CA 1
ATOM 4509 C C . SER B 1 241 ? -9.914 38.75 11.391 1 98.62 241 SER B C 1
ATOM 4511 O O . SER B 1 241 ? -9.164 39.719 11.344 1 98.62 241 SER B O 1
ATOM 4513 N N . ILE B 1 242 ? -9.57 37.562 10.945 1 98.62 242 ILE B N 1
ATOM 4514 C CA . ILE B 1 242 ? -8.375 37.375 10.133 1 98.62 242 ILE B CA 1
ATOM 4515 C C . ILE B 1 242 ? -8.742 36.688 8.82 1 98.62 242 ILE B C 1
ATOM 4517 O O . ILE B 1 242 ? -9.859 36.188 8.672 1 98.62 242 ILE B O 1
ATOM 4521 N N . SER B 1 243 ? -7.844 36.781 7.867 1 98.38 243 SER B N 1
ATOM 4522 C CA . SER B 1 243 ? -8 36.125 6.57 1 98.38 243 SER B CA 1
ATOM 4523 C C . SER B 1 243 ? -6.805 35.25 6.246 1 98.38 243 SER B C 1
ATOM 4525 O O . SER B 1 243 ? -5.656 35.688 6.348 1 98.38 243 SER B O 1
ATOM 4527 N N . VAL B 1 244 ? -7.02 34 5.969 1 98.69 244 VAL B N 1
ATOM 4528 C CA . VAL B 1 244 ? -5.988 33.062 5.531 1 98.69 244 VAL B CA 1
ATOM 4529 C C . VAL B 1 244 ? -6.492 32.25 4.348 1 98.69 244 VAL B C 1
ATOM 4531 O O . VAL B 1 244 ? -7.68 31.906 4.277 1 98.69 244 VAL B O 1
ATOM 4534 N N . PRO B 1 245 ? -5.629 31.875 3.428 1 98.5 245 PRO B N 1
ATOM 4535 C CA . PRO B 1 245 ? -6.074 31.078 2.283 1 98.5 245 PRO B CA 1
ATOM 4536 C C . PRO B 1 245 ? -6.516 29.672 2.682 1 98.5 245 PRO B C 1
ATOM 4538 O O . PRO B 1 245 ? -7.461 29.125 2.105 1 98.5 245 PRO B O 1
ATOM 4541 N N . TYR B 1 246 ? -5.801 29.047 3.664 1 98.31 246 TYR B N 1
ATOM 4542 C CA . TYR B 1 246 ? -6.086 27.688 4.105 1 98.31 246 TYR B CA 1
ATOM 4543 C C . TYR B 1 246 ? -5.934 27.562 5.613 1 98.31 246 TYR B C 1
ATOM 4545 O O . TYR B 1 246 ? -5.281 28.391 6.25 1 98.31 246 TYR B O 1
ATOM 4553 N N . MET B 1 247 ? -6.59 26.547 6.113 1 98.5 247 MET B N 1
ATOM 4554 C CA . MET B 1 247 ? -6.492 26.219 7.531 1 98.5 247 MET B CA 1
ATOM 4555 C C . MET B 1 247 ? -6.445 24.703 7.734 1 98.5 247 MET B C 1
ATOM 4557 O O . MET B 1 247 ? -7.031 23.953 6.957 1 98.5 247 MET B O 1
ATOM 4561 N N . LEU B 1 248 ? -5.676 24.266 8.711 1 98.69 248 LEU B N 1
ATOM 4562 C CA . LEU B 1 248 ? -5.645 22.859 9.086 1 98.69 248 LEU B CA 1
ATOM 4563 C C . LEU B 1 248 ? -6.586 22.578 10.25 1 98.69 248 LEU B C 1
ATOM 4565 O O . LEU B 1 248 ? -6.609 23.328 11.227 1 98.69 248 LEU B O 1
ATOM 4569 N N . LEU B 1 249 ? -7.379 21.594 10.125 1 98.44 249 LEU B N 1
ATOM 4570 C CA . LEU B 1 249 ? -8.305 21.125 11.141 1 98.44 249 LEU B CA 1
ATOM 4571 C C . LEU B 1 249 ? -8.328 19.594 11.188 1 98.44 249 LEU B C 1
ATOM 4573 O O . LEU B 1 249 ? -8.352 18.938 10.148 1 98.44 249 LEU B O 1
ATOM 4577 N N . PHE B 1 250 ? -8.195 19.016 12.375 1 97.88 250 PHE B N 1
ATOM 4578 C CA . PHE B 1 250 ? -8.383 17.578 12.555 1 97.88 250 PHE B CA 1
ATOM 4579 C C . PHE B 1 250 ? -9.789 17.281 13.062 1 97.88 250 PHE B C 1
ATOM 4581 O O . PHE B 1 250 ? -10.281 17.938 13.969 1 97.88 250 PHE B O 1
ATOM 4588 N N . PRO B 1 251 ? -10.438 16.344 12.422 1 97.81 251 PRO B N 1
ATOM 4589 C CA . PRO B 1 251 ? -11.773 15.977 12.891 1 97.81 251 PRO B CA 1
ATOM 4590 C C . PRO B 1 251 ? -11.797 15.609 14.375 1 97.81 251 PRO B C 1
ATOM 4592 O O . PRO B 1 251 ? -10.797 15.133 14.914 1 97.81 251 PRO B O 1
ATOM 4595 N N . GLU B 1 252 ? -12.945 15.805 15.008 1 97.38 252 GLU B N 1
ATOM 4596 C CA . GLU B 1 252 ? -13.07 15.602 16.453 1 97.38 252 GLU B CA 1
ATOM 4597 C C . GLU B 1 252 ? -13.438 14.156 16.781 1 97.38 252 GLU B C 1
ATOM 4599 O O . GLU B 1 252 ? -13.273 13.711 17.922 1 97.38 252 GLU B O 1
ATOM 4604 N N . LYS B 1 253 ? -13.992 13.516 15.812 1 96.12 253 LYS B N 1
ATOM 4605 C CA . LYS B 1 253 ? -14.43 12.133 15.961 1 96.12 253 LYS B CA 1
ATOM 4606 C C . LYS B 1 253 ? -14.516 11.43 14.609 1 96.12 253 LYS B C 1
ATOM 4608 O O . LYS B 1 253 ? -14.68 12.078 13.578 1 96.12 253 LYS B O 1
ATOM 4613 N N . PHE B 1 254 ? -14.32 10.133 14.664 1 96.94 254 PHE B N 1
ATOM 4614 C CA . PHE B 1 254 ? -14.508 9.289 13.492 1 96.94 254 PHE B CA 1
ATOM 4615 C C . PHE B 1 254 ? -15.492 8.156 13.781 1 96.94 254 PHE B C 1
ATOM 4617 O O . PHE B 1 254 ? -15.477 7.586 14.875 1 96.94 254 PHE B O 1
ATOM 4624 N N . THR B 1 255 ? -16.328 7.855 12.953 1 97.06 255 THR B N 1
ATOM 4625 C CA . THR B 1 255 ? -17.219 6.707 12.977 1 97.06 255 THR B CA 1
ATOM 4626 C C . THR B 1 255 ? -17.25 6.008 11.625 1 97.06 255 THR B C 1
ATOM 4628 O O . THR B 1 255 ? -16.703 6.523 10.641 1 97.06 255 THR B O 1
ATOM 4631 N N . PRO B 1 256 ? -17.766 4.793 11.562 1 97.44 256 PRO B N 1
ATOM 4632 C CA . PRO B 1 256 ? -18.016 4.266 10.219 1 97.44 256 PRO B CA 1
ATOM 4633 C C . PRO B 1 256 ? -18.797 5.242 9.344 1 97.44 256 PRO B C 1
ATOM 4635 O O . PRO B 1 256 ? -19.562 6.066 9.859 1 97.44 256 PRO B O 1
ATOM 4638 N N . SER B 1 257 ? -18.5 5.172 8.062 1 97.69 257 SER B N 1
ATOM 4639 C CA . SER B 1 257 ? -19.25 6.004 7.117 1 97.69 257 SER B CA 1
ATOM 4640 C C . SER B 1 257 ? -20.75 5.766 7.23 1 97.69 257 SER B C 1
ATOM 4642 O O . SER B 1 257 ? -21.172 4.77 7.816 1 97.69 257 SER B O 1
ATOM 4644 N N . ASP B 1 258 ? -21.562 6.68 6.645 1 96.25 258 ASP B N 1
ATOM 4645 C CA . ASP B 1 258 ? -23.016 6.574 6.727 1 96.25 258 ASP B CA 1
ATOM 4646 C C . ASP B 1 258 ? -23.5 5.273 6.098 1 96.25 258 ASP B C 1
ATOM 4648 O O . ASP B 1 258 ? -24.406 4.621 6.629 1 96.25 258 ASP B O 1
ATOM 4652 N N . HIS B 1 259 ? -22.922 4.871 5.004 1 96.44 259 HIS B N 1
ATOM 4653 C CA . HIS B 1 259 ? -23.344 3.639 4.344 1 96.44 259 HIS B CA 1
ATOM 4654 C C . HIS B 1 259 ? -22.766 2.412 5.043 1 96.44 259 HIS B C 1
ATOM 4656 O O . HIS B 1 259 ? -23.297 1.309 4.91 1 96.44 259 HIS B O 1
ATOM 4662 N N . GLY B 1 260 ? -21.672 2.584 5.793 1 97.44 260 GLY B N 1
ATOM 4663 C CA . GLY B 1 260 ? -21.047 1.485 6.508 1 97.44 260 GLY B CA 1
ATOM 4664 C C . GLY B 1 260 ? -21.641 1.243 7.879 1 97.44 260 GLY B C 1
ATOM 4665 O O . GLY B 1 260 ? -21.609 0.12 8.391 1 97.44 260 GLY B O 1
ATOM 4666 N N . ALA B 1 261 ? -22.281 2.26 8.484 1 96.38 261 ALA B N 1
ATOM 4667 C CA . ALA B 1 261 ? -22.719 2.256 9.875 1 96.38 261 ALA B CA 1
ATOM 4668 C C . ALA B 1 261 ? -23.703 1.121 10.133 1 96.38 261 ALA B C 1
ATOM 4670 O O . ALA B 1 261 ? -23.656 0.471 11.18 1 96.38 261 ALA B O 1
ATOM 4671 N N . PRO B 1 262 ? -24.547 0.765 9.188 1 96.19 262 PRO B N 1
ATOM 4672 C CA . PRO B 1 262 ? -25.516 -0.305 9.445 1 96.19 262 PRO B CA 1
ATOM 4673 C C . PRO B 1 262 ? -24.859 -1.68 9.555 1 96.19 262 PRO B C 1
ATOM 4675 O O . PRO B 1 262 ? -25.453 -2.611 10.102 1 96.19 262 PRO B O 1
ATOM 4678 N N . ILE B 1 263 ? -23.656 -1.837 9.055 1 96.94 263 ILE B N 1
ATOM 4679 C CA . ILE B 1 263 ? -23.062 -3.17 8.977 1 96.94 263 ILE B CA 1
ATOM 4680 C C . ILE B 1 263 ? -21.812 -3.234 9.852 1 96.94 263 ILE B C 1
ATOM 4682 O O . ILE B 1 263 ? -21.531 -4.254 10.484 1 96.94 263 ILE B O 1
ATOM 4686 N N . VAL B 1 264 ? -21.031 -2.164 9.867 1 97.5 264 VAL B N 1
ATOM 4687 C CA . VAL B 1 264 ? -19.812 -2.131 10.664 1 97.5 264 VAL B CA 1
ATOM 4688 C C . VAL B 1 264 ? -20.141 -1.731 12.102 1 97.5 264 VAL B C 1
ATOM 4690 O O . VAL B 1 264 ? -20.047 -0.557 12.461 1 97.5 264 VAL B O 1
ATOM 4693 N N . ASN B 1 265 ? -20.484 -2.707 12.867 1 95.88 265 ASN B N 1
ATOM 4694 C CA . ASN B 1 265 ? -20.891 -2.438 14.242 1 95.88 265 ASN B CA 1
ATOM 4695 C C . ASN B 1 265 ? -20.641 -3.635 15.156 1 95.88 265 ASN B C 1
ATOM 4697 O O . ASN B 1 265 ? -20.141 -4.664 14.703 1 95.88 265 ASN B O 1
ATOM 4701 N N . GLU B 1 266 ? -20.984 -3.467 16.391 1 94.88 266 GLU B N 1
ATOM 4702 C CA . GLU B 1 266 ? -20.672 -4.465 17.406 1 94.88 266 GLU B CA 1
ATOM 4703 C C . GLU B 1 266 ? -21.406 -5.773 17.141 1 94.88 266 GLU B C 1
ATOM 4705 O O . GLU B 1 266 ? -20.906 -6.852 17.438 1 94.88 266 GLU B O 1
ATOM 4710 N N . LYS B 1 267 ? -22.578 -5.668 16.641 1 94.69 267 LYS B N 1
ATOM 4711 C CA . LYS B 1 267 ? -23.359 -6.871 16.375 1 94.69 267 LYS B CA 1
ATOM 4712 C C . LYS B 1 267 ? -22.656 -7.77 15.359 1 94.69 267 LYS B C 1
ATOM 4714 O O . LYS B 1 267 ? -22.562 -8.984 15.562 1 94.69 267 LYS B O 1
ATOM 4719 N N . LEU B 1 268 ? -22.125 -7.188 14.32 1 96.19 268 LEU B N 1
ATOM 4720 C CA . LEU B 1 268 ? -21.422 -7.961 13.297 1 96.19 268 LEU B CA 1
ATOM 4721 C C . LEU B 1 268 ? -20.047 -8.391 13.789 1 96.19 268 LEU B C 1
ATOM 4723 O O . LEU B 1 268 ? -19.641 -9.539 13.602 1 96.19 268 LEU B O 1
ATOM 4727 N N . LEU B 1 269 ? -19.359 -7.508 14.5 1 95.81 269 LEU B N 1
ATOM 4728 C CA . LEU B 1 269 ? -17.953 -7.707 14.789 1 95.81 269 LEU B CA 1
ATOM 4729 C C . LEU B 1 269 ? -17.766 -8.438 16.125 1 95.81 269 LEU B C 1
ATOM 4731 O O . LEU B 1 269 ? -16.672 -8.93 16.422 1 95.81 269 LEU B O 1
ATOM 4735 N N . GLY B 1 270 ? -18.781 -8.516 16.906 1 93.5 270 GLY B N 1
ATOM 4736 C CA . GLY B 1 270 ? -18.719 -9.219 18.172 1 93.5 270 GLY B CA 1
ATOM 4737 C C . GLY B 1 270 ? -18.047 -8.414 19.266 1 93.5 270 GLY B C 1
ATOM 4738 O O . GLY B 1 270 ? -17.672 -8.961 20.312 1 93.5 270 GLY B O 1
ATOM 4739 N N . GLY B 1 271 ? -17.797 -7.164 19.031 1 93.38 271 GLY B N 1
ATOM 4740 C CA . GLY B 1 271 ? -17.141 -6.273 19.984 1 93.38 271 GLY B CA 1
ATOM 4741 C C . GLY B 1 271 ? -17.078 -4.836 19.5 1 93.38 271 GLY B C 1
ATOM 4742 O O . GLY B 1 271 ? -17.547 -4.516 18.406 1 93.38 271 GLY B O 1
ATOM 4743 N N . PRO B 1 272 ? -16.547 -4.039 20.359 1 94.31 272 PRO B N 1
ATOM 4744 C CA . PRO B 1 272 ? -16.516 -2.615 20.016 1 94.31 272 PRO B CA 1
ATOM 4745 C C . PRO B 1 272 ? -15.539 -2.303 18.875 1 94.31 272 PRO B C 1
ATOM 4747 O O . PRO B 1 272 ? -14.602 -3.068 18.641 1 94.31 272 PRO B O 1
ATOM 4750 N N . LEU B 1 273 ? -15.82 -1.224 18.234 1 95.12 273 LEU B N 1
ATOM 4751 C CA . LEU B 1 273 ? -14.875 -0.717 17.234 1 95.12 273 LEU B CA 1
ATOM 4752 C C . LEU B 1 273 ? -13.578 -0.281 17.906 1 95.12 273 LEU B C 1
ATOM 4754 O O . LEU B 1 273 ? -13.539 -0.061 19.125 1 95.12 273 LEU B O 1
ATOM 4758 N N . GLY B 1 274 ? -12.586 -0.303 17.031 1 88.69 274 GLY B N 1
ATOM 4759 C CA . GLY B 1 274 ? -11.289 0.139 17.516 1 88.69 274 GLY B CA 1
ATOM 4760 C C . GLY B 1 274 ? -11.164 1.648 17.609 1 88.69 274 GLY B C 1
ATOM 4761 O O . GLY B 1 274 ? -12.156 2.367 17.438 1 88.69 274 GLY B O 1
ATOM 4762 N N . PRO B 1 275 ? -9.945 2.004 17.969 1 84.5 275 PRO B N 1
ATOM 4763 C CA . PRO B 1 275 ? -9.695 3.445 18.016 1 84.5 275 PRO B CA 1
ATOM 4764 C C . PRO B 1 275 ? -10.094 4.152 16.719 1 84.5 275 PRO B C 1
ATOM 4766 O O . PRO B 1 275 ? -9.93 3.594 15.625 1 84.5 275 PRO B O 1
ATOM 4769 N N . MET B 1 276 ? -10.656 5.316 16.891 1 88.62 276 MET B N 1
ATOM 4770 C CA . MET B 1 276 ? -11.016 6.195 15.781 1 88.62 276 MET B CA 1
ATOM 4771 C C . MET B 1 276 ? -12.102 5.559 14.914 1 88.62 276 MET B C 1
ATOM 4773 O O . MET B 1 276 ? -12.094 5.715 13.688 1 88.62 276 MET B O 1
ATOM 4777 N N . GLY B 1 277 ? -12.867 4.672 15.492 1 91.56 277 GLY B N 1
ATOM 4778 C CA . GLY B 1 277 ? -14.039 4.137 14.82 1 91.56 277 GLY B CA 1
ATOM 4779 C C . GLY B 1 277 ? -13.703 3.1 13.766 1 91.56 277 GLY B C 1
ATOM 4780 O O . GLY B 1 277 ? -14.5 2.844 12.859 1 91.56 277 GLY B O 1
ATOM 4781 N N . THR B 1 278 ? -12.516 2.484 13.898 1 93.25 278 THR B N 1
ATOM 4782 C CA . THR B 1 278 ? -12.055 1.555 12.875 1 93.25 278 THR B CA 1
ATOM 4783 C C . THR B 1 278 ? -12.367 0.115 13.266 1 93.25 278 THR B C 1
ATOM 4785 O O . THR B 1 278 ? -12.641 -0.168 14.438 1 93.25 278 THR B O 1
ATOM 4788 N N . ILE B 1 279 ? -12.359 -0.718 12.297 1 94.69 279 ILE B N 1
ATOM 4789 C CA . ILE B 1 279 ? -12.555 -2.146 12.531 1 94.69 279 ILE B CA 1
ATOM 4790 C C . ILE B 1 279 ? -11.359 -2.705 13.305 1 94.69 279 ILE B C 1
ATOM 4792 O O . ILE B 1 279 ? -10.203 -2.48 12.93 1 94.69 279 ILE B O 1
ATOM 4796 N N . PRO B 1 280 ? -11.625 -3.416 14.383 1 90.62 280 PRO B N 1
ATOM 4797 C CA . PRO B 1 280 ? -10.516 -3.898 15.211 1 90.62 280 PRO B CA 1
ATOM 4798 C C . PRO B 1 280 ? -9.781 -5.082 14.594 1 90.62 280 PRO B C 1
ATOM 4800 O O . PRO B 1 280 ? -10.312 -5.746 13.695 1 90.62 280 PRO B O 1
ATOM 4803 N N . ALA B 1 281 ? -8.539 -5.305 15.047 1 84.81 281 ALA B N 1
ATOM 4804 C CA . ALA B 1 281 ? -7.754 -6.477 14.664 1 84.81 281 ALA B CA 1
ATOM 4805 C C . ALA B 1 281 ? -8.352 -7.754 15.25 1 84.81 281 ALA B C 1
ATOM 4807 O O . ALA B 1 281 ? -9.148 -7.699 16.188 1 84.81 281 ALA B O 1
ATOM 4808 N N . PRO B 1 282 ? -7.957 -8.875 14.586 1 85.62 282 PRO B N 1
ATOM 4809 C CA . PRO B 1 282 ? -8.398 -10.133 15.195 1 85.62 282 PRO B CA 1
ATOM 4810 C C . PRO B 1 282 ? -7.855 -10.32 16.609 1 85.62 282 PRO B C 1
ATOM 4812 O O . PRO B 1 282 ? -6.875 -9.68 17 1 85.62 282 PRO B O 1
ATOM 4815 N N . THR B 1 283 ? -8.562 -11.125 17.312 1 79 283 THR B N 1
ATOM 4816 C CA . THR B 1 283 ? -8.102 -11.414 18.672 1 79 283 THR B CA 1
ATOM 4817 C C . THR B 1 283 ? -6.852 -12.289 18.641 1 79 283 THR B C 1
ATOM 4819 O O . THR B 1 283 ? -6.574 -12.953 17.641 1 79 283 THR B O 1
ATOM 4822 N N . GLU B 1 284 ? -6.07 -12.219 19.609 1 71.5 284 GLU B N 1
ATOM 4823 C CA . GLU B 1 284 ? -4.871 -13.039 19.719 1 71.5 284 GLU B CA 1
ATOM 4824 C C . GLU B 1 284 ? -5.184 -14.508 19.484 1 71.5 284 GLU B C 1
ATOM 4826 O O . GLU B 1 284 ? -4.367 -15.242 18.922 1 71.5 284 GLU B O 1
ATOM 4831 N N . SER B 1 285 ? -6.316 -14.914 19.828 1 65.62 285 SER B N 1
ATOM 4832 C CA . SER B 1 285 ? -6.707 -16.312 19.719 1 65.62 285 SER B CA 1
ATOM 4833 C C . SER B 1 285 ? -6.844 -16.734 18.266 1 65.62 285 SER B C 1
ATOM 4835 O O . SER B 1 285 ? -6.805 -17.938 17.953 1 65.62 285 SER B O 1
ATOM 4837 N N . SER B 1 286 ? -6.836 -15.711 17.438 1 68.56 286 SER B N 1
ATOM 4838 C CA . SER B 1 286 ? -7.02 -16.016 16.016 1 68.56 286 SER B CA 1
ATOM 4839 C C . SER B 1 286 ? -5.699 -16.391 15.352 1 68.56 286 SER B C 1
ATOM 4841 O O . SER B 1 286 ? -5.684 -16.922 14.242 1 68.56 286 SER B O 1
ATOM 4843 N N . GLY B 1 287 ? -4.594 -16.25 16.125 1 65.69 287 GLY B N 1
ATOM 4844 C CA . GLY B 1 287 ? -3.285 -16.609 15.609 1 65.69 287 GLY B CA 1
ATOM 4845 C C . GLY B 1 287 ? -2.758 -15.625 14.586 1 65.69 287 GLY B C 1
ATOM 4846 O O . GLY B 1 287 ? -3.414 -14.625 14.281 1 65.69 287 GLY B O 1
ATOM 4847 N N . ALA B 1 288 ? -1.473 -15.906 14.188 1 63.91 288 ALA B N 1
ATOM 4848 C CA . ALA B 1 288 ? -0.824 -15.078 13.18 1 63.91 288 ALA B CA 1
ATOM 4849 C C . ALA B 1 288 ? -1.464 -15.281 11.805 1 63.91 288 ALA B C 1
ATOM 4851 O O . ALA B 1 288 ? -1.987 -16.359 11.516 1 63.91 288 ALA B O 1
ATOM 4852 N N . PRO B 1 289 ? -1.51 -14.219 11.141 1 61.69 289 PRO B N 1
ATOM 4853 C CA . PRO B 1 289 ? -1.987 -14.461 9.773 1 61.69 289 PRO B CA 1
ATOM 4854 C C . PRO B 1 289 ? -1.174 -15.523 9.047 1 61.69 289 PRO B C 1
ATOM 4856 O O . PRO B 1 289 ? 0.027 -15.664 9.289 1 61.69 289 PRO B O 1
ATOM 4859 N N . LYS B 1 290 ? -1.801 -16.422 8.422 1 54.25 290 LYS B N 1
ATOM 4860 C CA . LYS B 1 290 ? -1.153 -17.531 7.715 1 54.25 290 LYS B CA 1
ATOM 4861 C C . LYS B 1 290 ? -0.144 -17.016 6.695 1 54.25 290 LYS B C 1
ATOM 4863 O O . LYS B 1 290 ? 0.859 -17.672 6.414 1 54.25 290 LYS B O 1
ATOM 4868 N N . MET B 1 291 ? -0.483 -16.094 6.098 1 50.16 291 MET B N 1
ATOM 4869 C CA . MET B 1 291 ? 0.488 -15.43 5.227 1 50.16 291 MET B CA 1
ATOM 4870 C C . MET B 1 291 ? 0.92 -14.094 5.812 1 50.16 291 MET B C 1
ATOM 4872 O O . MET B 1 291 ? 0.084 -13.305 6.262 1 50.16 291 MET B O 1
ATOM 4876 N N . PRO B 1 292 ? 2.195 -14.195 6.469 1 47.41 292 PRO B N 1
ATOM 4877 C CA . PRO B 1 292 ? 2.598 -12.914 7.047 1 47.41 292 PRO B CA 1
ATOM 4878 C C . PRO B 1 292 ? 2.211 -11.719 6.172 1 47.41 292 PRO B C 1
ATOM 4880 O O . PRO B 1 292 ? 2.422 -11.75 4.957 1 47.41 292 PRO B O 1
ATOM 4883 N N . PRO B 1 293 ? 1.214 -11.039 6.715 1 44.53 293 PRO B N 1
ATOM 4884 C CA . PRO B 1 293 ? 1.087 -9.789 5.957 1 44.53 293 PRO B CA 1
ATOM 4885 C C . PRO B 1 293 ? 2.436 -9.133 5.68 1 44.53 293 PRO B C 1
ATOM 4887 O O . PRO B 1 293 ? 3.119 -8.695 6.609 1 44.53 293 PRO B O 1
ATOM 4890 N N . ARG B 1 294 ? 3.434 -9.891 5.176 1 42.97 294 ARG B N 1
ATOM 4891 C CA . ARG B 1 294 ? 4.586 -9 5.098 1 42.97 294 ARG B CA 1
ATOM 4892 C C . ARG B 1 294 ? 4.148 -7.566 4.789 1 42.97 294 ARG B C 1
ATOM 4894 O O . ARG B 1 294 ? 4.973 -6.652 4.766 1 42.97 294 ARG B O 1
ATOM 4901 N N . MET B 1 295 ? 3.092 -7.625 3.836 1 47.53 295 MET B N 1
ATOM 4902 C CA . MET B 1 295 ? 2.602 -6.367 3.273 1 47.53 295 MET B CA 1
ATOM 4903 C C . MET B 1 295 ? 1.483 -5.789 4.133 1 47.53 295 MET B C 1
ATOM 4905 O O . MET B 1 295 ? 0.383 -6.34 4.184 1 47.53 295 MET B O 1
ATOM 4909 N N . GLY B 1 296 ? 1.821 -5.09 5.094 1 55.94 296 GLY B N 1
ATOM 4910 C CA . GLY B 1 296 ? 0.701 -4.258 5.5 1 55.94 296 GLY B CA 1
ATOM 4911 C C . GLY B 1 296 ? -0.005 -4.77 6.742 1 55.94 296 GLY B C 1
ATOM 4912 O O . GLY B 1 296 ? 0.472 -5.699 7.395 1 55.94 296 GLY B O 1
ATOM 4913 N N . ASP B 1 297 ? -0.931 -4.262 7.086 1 71.25 297 ASP B N 1
ATOM 4914 C CA . ASP B 1 297 ? -1.906 -4.469 8.148 1 71.25 297 ASP B CA 1
ATOM 4915 C C . ASP B 1 297 ? -2.645 -5.793 7.969 1 71.25 297 ASP B C 1
ATOM 4917 O O . ASP B 1 297 ? -2.91 -6.215 6.844 1 71.25 297 ASP B O 1
ATOM 4921 N N . ASP B 1 298 ? -2.633 -6.691 8.969 1 82.75 298 ASP B N 1
ATOM 4922 C CA . ASP B 1 298 ? -3.514 -7.855 8.961 1 82.75 298 ASP B CA 1
ATOM 4923 C C . ASP B 1 298 ? -4.934 -7.465 8.555 1 82.75 298 ASP B C 1
ATOM 4925 O O . ASP B 1 298 ? -5.629 -6.77 9.297 1 82.75 298 ASP B O 1
ATOM 4929 N N . PRO B 1 299 ? -5.34 -7.875 7.293 1 90.62 299 PRO B N 1
ATOM 4930 C CA . PRO B 1 299 ? -6.656 -7.441 6.832 1 90.62 299 PRO B CA 1
ATOM 4931 C C . PRO B 1 299 ? -7.797 -8.195 7.508 1 90.62 299 PRO B C 1
ATOM 4933 O O . PRO B 1 299 ? -8.969 -7.891 7.277 1 90.62 299 PRO B O 1
ATOM 4936 N N . ARG B 1 300 ? -7.531 -9.156 8.336 1 93 300 ARG B N 1
ATOM 4937 C CA . ARG B 1 300 ? -8.57 -9.945 8.992 1 93 300 ARG B CA 1
ATOM 4938 C C . ARG B 1 300 ? -9.266 -9.133 10.078 1 93 300 ARG B C 1
ATOM 4940 O O . ARG B 1 300 ? -8.727 -8.133 10.555 1 93 300 ARG B O 1
ATOM 4947 N N . THR B 1 301 ? -10.516 -9.492 10.367 1 93.19 301 THR B N 1
ATOM 4948 C CA . THR B 1 301 ? -11.289 -8.961 11.477 1 93.19 301 THR B CA 1
ATOM 4949 C C . THR B 1 301 ? -11.5 -10.023 12.555 1 93.19 301 THR B C 1
ATOM 4951 O O . THR B 1 301 ? -10.984 -11.133 12.445 1 93.19 301 THR B O 1
ATOM 4954 N N . PRO B 1 302 ? -12.203 -9.688 13.648 1 91.69 302 PRO B N 1
ATOM 4955 C CA . PRO B 1 302 ? -12.5 -10.711 14.648 1 91.69 302 PRO B CA 1
ATOM 4956 C C . PRO B 1 302 ? -13.461 -11.781 14.133 1 91.69 302 PRO B C 1
ATOM 4958 O O . PRO B 1 302 ? -13.664 -12.805 14.789 1 91.69 302 PRO B O 1
ATOM 4961 N N . VAL B 1 303 ? -14.039 -11.516 13.016 1 95.12 303 VAL B N 1
ATOM 4962 C CA . VAL B 1 303 ? -15.008 -12.445 12.438 1 95.12 303 VAL B CA 1
ATOM 4963 C C . VAL B 1 303 ? -14.359 -13.219 11.289 1 95.12 303 VAL B C 1
ATOM 4965 O O . VAL B 1 303 ? -13.875 -12.625 10.328 1 95.12 303 VAL B O 1
ATOM 4968 N N . ASP B 1 304 ? -14.367 -14.531 11.352 1 93.75 304 ASP B N 1
ATOM 4969 C CA . ASP B 1 304 ? -13.758 -15.383 10.336 1 93.75 304 ASP B CA 1
ATOM 4970 C C . ASP B 1 304 ? -14.398 -15.148 8.969 1 93.75 304 ASP B C 1
ATOM 4972 O O . ASP B 1 304 ? -15.625 -15.156 8.836 1 93.75 304 ASP B O 1
ATOM 4976 N N . GLY B 1 305 ? -13.531 -14.852 8 1 95.69 305 GLY B N 1
ATOM 4977 C CA . GLY B 1 305 ? -14.016 -14.688 6.645 1 95.69 305 GLY B CA 1
ATOM 4978 C C . GLY B 1 305 ? -14.359 -13.25 6.309 1 95.69 305 GLY B C 1
ATOM 4979 O O . GLY B 1 305 ? -14.742 -12.945 5.176 1 95.69 305 GLY B O 1
ATOM 4980 N N . LEU B 1 306 ? -14.281 -12.398 7.328 1 97.38 306 LEU B N 1
ATOM 4981 C CA . LEU B 1 306 ? -14.539 -10.969 7.18 1 97.38 306 LEU B CA 1
ATOM 4982 C C . LEU B 1 306 ? -13.234 -10.172 7.23 1 97.38 306 LEU B C 1
ATOM 4984 O O . LEU B 1 306 ? -12.43 -10.344 8.148 1 97.38 306 LEU B O 1
ATOM 4988 N N . PHE B 1 307 ? -13.031 -9.344 6.215 1 95.75 307 PHE B N 1
ATOM 4989 C CA . PHE B 1 307 ? -11.797 -8.57 6.109 1 95.75 307 PHE B CA 1
ATOM 4990 C C . PHE B 1 307 ? -12.109 -7.078 6.016 1 95.75 307 PHE B C 1
ATOM 4992 O O . PHE B 1 307 ? -13.25 -6.688 5.773 1 95.75 307 PHE B O 1
ATOM 4999 N N . TRP B 1 308 ? -11.117 -6.297 6.238 1 95.56 308 TRP B N 1
ATOM 5000 C CA . TRP B 1 308 ? -11.234 -4.855 6.051 1 95.56 308 TRP B CA 1
ATOM 5001 C C . TRP B 1 308 ? -10.203 -4.348 5.047 1 95.56 308 TRP B C 1
ATOM 5003 O O . TRP B 1 308 ? -9.211 -5.027 4.773 1 95.56 308 TRP B O 1
ATOM 5013 N N . ALA B 1 309 ? -10.484 -3.164 4.461 1 95.38 309 ALA B N 1
ATOM 5014 C CA . ALA B 1 309 ? -9.531 -2.447 3.615 1 95.38 309 ALA B CA 1
ATOM 5015 C C . ALA B 1 309 ? -9.773 -0.941 3.676 1 95.38 309 ALA B C 1
ATOM 5017 O O . ALA B 1 309 ? -10.922 -0.493 3.766 1 95.38 309 ALA B O 1
ATOM 5018 N N . GLY B 1 310 ? -8.648 -0.205 3.633 1 94.38 310 GLY B N 1
ATOM 5019 C CA . GLY B 1 310 ? -8.742 1.246 3.611 1 94.38 310 GLY B CA 1
ATOM 5020 C C . GLY B 1 310 ? -9.102 1.842 4.961 1 94.38 310 GLY B C 1
ATOM 5021 O O . GLY B 1 310 ? -8.703 1.315 6.004 1 94.38 310 GLY B O 1
ATOM 5022 N N . ASN B 1 311 ? -9.867 2.896 4.941 1 94.88 311 ASN B N 1
ATOM 5023 C CA . ASN B 1 311 ? -10.094 3.697 6.141 1 94.88 311 ASN B CA 1
ATOM 5024 C C . ASN B 1 311 ? -11.031 2.994 7.113 1 94.88 311 ASN B C 1
ATOM 5026 O O . ASN B 1 311 ? -11.102 3.357 8.289 1 94.88 311 ASN B O 1
ATOM 5030 N N . SER B 1 312 ? -11.727 1.936 6.672 1 95.94 312 SER B N 1
ATOM 5031 C CA . SER B 1 312 ? -12.562 1.197 7.617 1 95.94 312 SER B CA 1
ATOM 5032 C C . SER B 1 312 ? -11.719 0.567 8.719 1 95.94 312 SER B C 1
ATOM 5034 O O . SER B 1 312 ? -12.211 0.344 9.828 1 95.94 312 SER B O 1
ATOM 5036 N N . GLY B 1 313 ? -10.5 0.265 8.398 1 92.31 313 GLY B N 1
ATOM 5037 C CA . GLY B 1 313 ? -9.617 -0.348 9.375 1 92.31 313 GLY B CA 1
ATOM 5038 C C . GLY B 1 313 ? -8.367 0.468 9.648 1 92.31 313 GLY B C 1
ATOM 5039 O O . GLY B 1 313 ? -7.621 0.18 10.578 1 92.31 313 GLY B O 1
ATOM 5040 N N . SER B 1 314 ? -8.109 1.481 8.844 1 90.25 314 SER B N 1
ATOM 5041 C CA . SER B 1 314 ? -6.906 2.297 8.922 1 90.25 314 SER B CA 1
ATOM 5042 C C . SER B 1 314 ? -7.219 3.773 8.703 1 90.25 314 SER B C 1
ATOM 5044 O O . SER B 1 314 ? -7.156 4.262 7.574 1 90.25 314 SER B O 1
ATOM 5046 N N . MET B 1 315 ? -7.41 4.465 9.781 1 88.06 315 MET B N 1
ATOM 5047 C CA . MET B 1 315 ? -7.895 5.84 9.711 1 88.06 315 MET B CA 1
ATOM 5048 C C . MET B 1 315 ? -6.918 6.719 8.938 1 88.06 315 MET B C 1
ATOM 5050 O O . MET B 1 315 ? -7.328 7.504 8.078 1 88.06 315 MET B O 1
ATOM 5054 N N . PRO B 1 316 ? -5.617 6.629 9.07 1 88.12 316 PRO B N 1
ATOM 5055 C CA . PRO B 1 316 ? -4.711 7.586 8.438 1 88.12 316 PRO B CA 1
ATOM 5056 C C . PRO B 1 316 ? -4.371 7.211 6.996 1 88.12 316 PRO B C 1
ATOM 5058 O O . PRO B 1 316 ? -3.656 7.945 6.312 1 88.12 316 PRO B O 1
ATOM 5061 N N . ALA B 1 317 ? -4.844 6.094 6.512 1 90.38 317 ALA B N 1
ATOM 5062 C CA . ALA B 1 317 ? -4.441 5.625 5.188 1 90.38 317 ALA B CA 1
ATOM 5063 C C . ALA B 1 317 ? -4.898 6.598 4.105 1 90.38 317 ALA B C 1
ATOM 5065 O O . ALA B 1 317 ? -6.074 6.957 4.035 1 90.38 317 ALA B O 1
ATOM 5066 N N . ASN B 1 318 ? -3.898 7.039 3.326 1 93.31 318 ASN B N 1
ATOM 5067 C CA . ASN B 1 318 ? -4.262 7.777 2.121 1 93.31 318 ASN B CA 1
ATOM 5068 C C . ASN B 1 318 ? -4.633 6.836 0.978 1 93.31 318 ASN B C 1
ATOM 5070 O O . ASN B 1 318 ? -4.773 5.629 1.183 1 93.31 318 ASN B O 1
ATOM 5074 N N . VAL B 1 319 ? -4.848 7.355 -0.236 1 96.19 319 VAL B N 1
ATOM 5075 C CA . VAL B 1 319 ? -5.363 6.578 -1.357 1 96.19 319 VAL B CA 1
ATOM 5076 C C . VAL B 1 319 ? -4.387 5.453 -1.699 1 96.19 319 VAL B C 1
ATOM 5078 O O . VAL B 1 319 ? -4.793 4.305 -1.887 1 96.19 319 VAL B O 1
ATOM 5081 N N . THR B 1 320 ? -3.084 5.723 -1.771 1 95.25 320 THR B N 1
ATOM 5082 C CA . THR B 1 320 ? -2.057 4.758 -2.141 1 95.25 320 THR B CA 1
ATOM 5083 C C . THR B 1 320 ? -1.973 3.635 -1.109 1 95.25 320 THR B C 1
ATOM 5085 O O . THR B 1 320 ? -1.946 2.455 -1.468 1 95.25 320 THR B O 1
ATOM 5088 N N . ILE B 1 321 ? -1.983 3.984 0.127 1 93.75 321 ILE B N 1
ATOM 5089 C CA . ILE B 1 321 ? -1.939 2.996 1.199 1 93.75 321 ILE B CA 1
ATOM 5090 C C . ILE B 1 321 ? -3.238 2.195 1.216 1 93.75 321 ILE B C 1
ATOM 5092 O O . ILE B 1 321 ? -3.217 0.969 1.354 1 93.75 321 ILE B O 1
ATOM 5096 N N . SER B 1 322 ? -4.355 2.838 1.035 1 94.38 322 SER B N 1
ATOM 5097 C CA . SER B 1 322 ? -5.652 2.166 0.998 1 94.38 322 SER B CA 1
ATOM 5098 C C . SER B 1 322 ? -5.715 1.151 -0.138 1 94.38 322 SER B C 1
ATOM 5100 O O . SER B 1 322 ? -6.246 0.052 0.034 1 94.38 322 SER B O 1
ATOM 5102 N N . ALA B 1 323 ? -5.207 1.532 -1.29 1 95.75 323 ALA B N 1
ATOM 5103 C CA . ALA B 1 323 ? -5.191 0.615 -2.426 1 95.75 323 ALA B CA 1
ATOM 5104 C C . ALA B 1 323 ? -4.383 -0.64 -2.105 1 95.75 323 ALA B C 1
ATOM 5106 O O . ALA B 1 323 ? -4.797 -1.753 -2.436 1 95.75 323 ALA B O 1
ATOM 5107 N N . ALA B 1 324 ? -3.234 -0.433 -1.488 1 94.81 324 ALA B N 1
ATOM 5108 C CA . ALA B 1 324 ? -2.402 -1.57 -1.104 1 94.81 324 ALA B CA 1
ATOM 5109 C C . ALA B 1 324 ? -3.127 -2.467 -0.105 1 94.81 324 ALA B C 1
ATOM 5111 O O . ALA B 1 324 ? -3.006 -3.693 -0.161 1 94.81 324 ALA B O 1
ATOM 5112 N N . GLN B 1 325 ? -3.84 -1.852 0.809 1 93.69 325 GLN B N 1
ATOM 5113 C CA . GLN B 1 325 ? -4.609 -2.613 1.788 1 93.69 325 GLN B CA 1
ATOM 5114 C C . GLN B 1 325 ? -5.711 -3.422 1.114 1 93.69 325 GLN B C 1
ATOM 5116 O O . GLN B 1 325 ? -5.992 -4.555 1.512 1 93.69 325 GLN B O 1
ATOM 5121 N N . GLY B 1 326 ? -6.32 -2.832 0.109 1 95.81 326 GLY B N 1
ATOM 5122 C CA . GLY B 1 326 ? -7.277 -3.582 -0.686 1 95.81 326 GLY B CA 1
ATOM 5123 C C . GLY B 1 326 ? -6.664 -4.781 -1.388 1 95.81 326 GLY B C 1
ATOM 5124 O O . GLY B 1 326 ? -7.23 -5.875 -1.363 1 95.81 326 GLY B O 1
ATOM 5125 N N . CYS B 1 327 ? -5.551 -4.562 -1.994 1 95.19 327 CYS B N 1
ATOM 5126 C CA . CYS B 1 327 ? -4.812 -5.629 -2.658 1 95.19 327 CYS B CA 1
ATOM 5127 C C . CYS B 1 327 ? -4.504 -6.762 -1.686 1 95.19 327 CYS B C 1
ATOM 5129 O O . CYS B 1 327 ? -4.773 -7.93 -1.978 1 95.19 327 CYS B O 1
ATOM 5131 N N . ALA B 1 328 ? -4.008 -6.422 -0.539 1 93 328 ALA B N 1
ATOM 5132 C CA . ALA B 1 328 ? -3.641 -7.402 0.479 1 93 328 ALA B CA 1
ATOM 5133 C C . ALA B 1 328 ? -4.863 -8.18 0.958 1 93 328 ALA B C 1
ATOM 5135 O O . ALA B 1 328 ? -4.805 -9.406 1.113 1 93 328 ALA B O 1
ATOM 5136 N N . ALA B 1 329 ? -5.938 -7.469 1.213 1 94.5 329 ALA B N 1
ATOM 5137 C CA . ALA B 1 329 ? -7.16 -8.125 1.674 1 94.5 329 ALA B CA 1
ATOM 5138 C C . ALA B 1 329 ? -7.645 -9.156 0.662 1 94.5 329 ALA B C 1
ATOM 5140 O O . ALA B 1 329 ? -8.062 -10.258 1.038 1 94.5 329 ALA B O 1
ATOM 5141 N N . ALA B 1 330 ? -7.555 -8.805 -0.607 1 96.69 330 ALA B N 1
ATOM 5142 C CA . ALA B 1 330 ? -7.98 -9.719 -1.661 1 96.69 330 ALA B CA 1
ATOM 5143 C C . ALA B 1 330 ? -7.102 -10.969 -1.686 1 96.69 330 ALA B C 1
ATOM 5145 O O . ALA B 1 330 ? -7.605 -12.086 -1.829 1 96.69 330 ALA B O 1
ATOM 5146 N N . ILE B 1 331 ? -5.852 -10.781 -1.535 1 94.62 331 ILE B N 1
ATOM 5147 C CA . ILE B 1 331 ? -4.906 -11.891 -1.576 1 94.62 331 ILE B CA 1
ATOM 5148 C C . ILE B 1 331 ? -5.176 -12.844 -0.413 1 94.62 331 ILE B C 1
ATOM 5150 O O . ILE B 1 331 ? -5.234 -14.062 -0.6 1 94.62 331 ILE B O 1
ATOM 5154 N N . VAL B 1 332 ? -5.363 -12.297 0.77 1 93.38 332 VAL B N 1
ATOM 5155 C CA . VAL B 1 332 ? -5.594 -13.109 1.956 1 93.38 332 VAL B CA 1
ATOM 5156 C C . VAL B 1 332 ? -6.938 -13.828 1.84 1 93.38 332 VAL B C 1
ATOM 5158 O O . VAL B 1 332 ? -7.051 -15.008 2.158 1 93.38 332 VAL B O 1
ATOM 5161 N N . ALA B 1 333 ? -7.953 -13.102 1.396 1 95.75 333 ALA B N 1
ATOM 5162 C CA . ALA B 1 333 ? -9.258 -13.719 1.18 1 95.75 333 ALA B CA 1
ATOM 5163 C C . ALA B 1 333 ? -9.156 -14.891 0.203 1 95.75 333 ALA B C 1
ATOM 5165 O O . ALA B 1 333 ? -9.734 -15.953 0.433 1 95.75 333 ALA B O 1
ATOM 5166 N N . ALA B 1 334 ? -8.414 -14.695 -0.83 1 96.62 334 ALA B N 1
ATOM 5167 C CA . ALA B 1 334 ? -8.227 -15.734 -1.84 1 96.62 334 ALA B CA 1
ATOM 5168 C C . ALA B 1 334 ? -7.535 -16.953 -1.244 1 96.62 334 ALA B C 1
ATOM 5170 O O . ALA B 1 334 ? -7.93 -18.094 -1.518 1 96.62 334 ALA B O 1
ATOM 5171 N N . ASP B 1 335 ? -6.527 -16.688 -0.499 1 94.44 335 ASP B N 1
ATOM 5172 C CA . ASP B 1 335 ? -5.801 -17.781 0.135 1 94.44 335 ASP B CA 1
ATOM 5173 C C . ASP B 1 335 ? -6.715 -18.594 1.047 1 94.44 335 ASP B C 1
ATOM 5175 O O . ASP B 1 335 ? -6.672 -19.828 1.041 1 94.44 335 ASP B O 1
ATOM 5179 N N . GLU B 1 336 ? -7.543 -17.922 1.812 1 94.31 336 GLU B N 1
ATOM 5180 C CA . GLU B 1 336 ? -8.469 -18.609 2.715 1 94.31 336 GLU B CA 1
ATOM 5181 C C . GLU B 1 336 ? -9.5 -19.422 1.938 1 94.31 336 GLU B C 1
ATOM 5183 O O . GLU B 1 336 ? -9.797 -20.562 2.299 1 94.31 336 GLU B O 1
ATOM 5188 N N . LEU B 1 337 ? -10.016 -18.797 0.896 1 97.12 337 LEU B N 1
ATOM 5189 C CA . LEU B 1 337 ? -10.953 -19.531 0.044 1 97.12 337 LEU B CA 1
ATOM 5190 C C . LEU B 1 337 ? -10.312 -20.797 -0.511 1 97.12 337 LEU B C 1
ATOM 5192 O O . LEU B 1 337 ? -10.922 -21.859 -0.497 1 97.12 337 LEU B O 1
ATOM 5196 N N . GLY B 1 338 ? -9.086 -20.625 -0.989 1 96.44 338 GLY B N 1
ATOM 5197 C CA . GLY B 1 338 ? -8.367 -21.766 -1.513 1 96.44 338 GLY B CA 1
ATOM 5198 C C . GLY B 1 338 ? -8.148 -22.859 -0.482 1 96.44 338 GLY B C 1
ATOM 5199 O O . GLY B 1 338 ? -8.242 -24.047 -0.8 1 96.44 338 GLY B O 1
ATOM 5200 N N . THR B 1 339 ? -7.844 -22.469 0.721 1 94.81 339 THR B N 1
ATOM 5201 C CA . THR B 1 339 ? -7.645 -23.422 1.805 1 94.81 339 THR B CA 1
ATOM 5202 C C . THR B 1 339 ? -8.93 -24.203 2.072 1 94.81 339 THR B C 1
ATOM 5204 O O . THR B 1 339 ? -8.891 -25.438 2.23 1 94.81 339 THR B O 1
ATOM 5207 N N . GLU B 1 340 ? -10.023 -23.5 2.096 1 95.88 340 GLU B N 1
ATOM 5208 C CA . GLU B 1 340 ? -11.32 -24.141 2.305 1 95.88 340 GLU B CA 1
ATOM 5209 C C . GLU B 1 340 ? -11.641 -25.125 1.175 1 95.88 340 GLU B C 1
ATOM 5211 O O . GLU B 1 340 ? -12.141 -26.219 1.421 1 95.88 340 GLU B O 1
ATOM 5216 N N . ASP B 1 341 ? -11.297 -24.688 -0.016 1 95.81 341 ASP B N 1
ATOM 5217 C CA . ASP B 1 341 ? -11.57 -25.531 -1.175 1 95.81 341 ASP B CA 1
ATOM 5218 C C . ASP B 1 341 ? -10.695 -26.781 -1.159 1 95.81 341 ASP B C 1
ATOM 5220 O O . ASP B 1 341 ? -11.141 -27.859 -1.558 1 95.81 341 ASP B O 1
ATOM 5224 N N . LEU B 1 342 ? -9.5 -26.609 -0.73 1 93.88 342 LEU B N 1
ATOM 5225 C CA . LEU B 1 342 ? -8.555 -27.719 -0.677 1 93.88 342 LEU B CA 1
ATOM 5226 C C . LEU B 1 342 ? -9.031 -28.797 0.298 1 93.88 342 LEU B C 1
ATOM 5228 O O . LEU B 1 342 ? -8.867 -29.984 0.043 1 93.88 342 LEU B O 1
ATOM 5232 N N . VAL B 1 343 ? -9.602 -28.406 1.427 1 90.94 343 VAL B N 1
ATOM 5233 C CA . VAL B 1 343 ? -10.117 -29.328 2.432 1 90.94 343 VAL B CA 1
ATOM 5234 C C . VAL B 1 343 ? -11.234 -30.172 1.833 1 90.94 343 VAL B C 1
ATOM 5236 O O . VAL B 1 343 ? -11.367 -31.359 2.143 1 90.94 343 VAL B O 1
ATOM 5239 N N . LYS B 1 344 ? -11.93 -29.641 0.929 1 89.06 344 LYS B N 1
ATOM 5240 C CA . LYS B 1 344 ? -13.047 -30.359 0.312 1 89.06 344 LYS B CA 1
ATOM 5241 C C . LYS B 1 344 ? -12.555 -31.375 -0.717 1 89.06 344 LYS B C 1
ATOM 5243 O O . LYS B 1 344 ? -13.281 -32.281 -1.082 1 89.06 344 LYS B O 1
ATOM 5248 N N . LEU B 1 345 ? -11.391 -31.094 -1.237 1 85.44 345 LEU B N 1
ATOM 5249 C CA . LEU B 1 345 ? -10.812 -32 -2.221 1 85.44 345 LEU B CA 1
ATOM 5250 C C . LEU B 1 345 ? -10.156 -33.188 -1.536 1 85.44 345 LEU B C 1
ATOM 5252 O O . LEU B 1 345 ? -9.906 -34.219 -2.172 1 85.44 345 LEU B O 1
ATOM 5256 N N . ALA B 1 346 ? -9.805 -33.031 -0.293 1 73.81 346 ALA B N 1
ATOM 5257 C CA . ALA B 1 346 ? -9.117 -34.094 0.446 1 73.81 346 ALA B CA 1
ATOM 5258 C C . ALA B 1 346 ? -10.117 -35.125 0.979 1 73.81 346 ALA B C 1
ATOM 5260 O O . ALA B 1 346 ? -11.25 -34.781 1.311 1 73.81 346 ALA B O 1
#

Solvent-accessible surface area (backbone atoms only — not comparable to full-atom values): 34558 Å² total; per-residue (Å²): 128,87,72,67,47,78,37,53,33,34,30,39,21,61,48,58,13,23,47,30,17,48,48,36,38,39,30,43,56,45,43,32,41,35,28,23,66,83,79,55,80,66,63,61,32,69,51,31,42,61,35,86,69,41,69,63,34,38,54,66,60,50,51,50,48,32,50,50,50,42,55,70,74,34,51,89,34,33,46,83,40,86,38,42,61,56,39,57,42,82,51,89,77,29,32,40,34,31,34,77,86,71,53,43,38,36,17,47,27,39,34,40,18,42,28,41,31,80,36,65,70,98,40,51,42,46,75,80,30,44,46,66,40,35,37,72,48,54,63,57,57,35,54,84,50,42,69,30,36,35,34,39,48,29,46,60,82,31,25,90,52,19,42,58,50,45,51,47,48,64,31,55,49,62,60,34,51,49,57,60,39,35,41,35,19,51,50,33,45,59,92,37,70,67,20,17,43,34,35,20,36,55,92,47,42,66,52,41,58,72,71,60,50,44,74,44,31,45,35,62,59,34,39,40,70,41,93,84,66,65,31,31,38,39,35,37,75,78,42,81,63,50,74,27,49,34,32,39,45,72,63,58,44,44,36,43,11,85,73,25,43,66,42,66,40,40,86,60,48,74,41,75,64,30,80,69,38,10,53,39,67,47,50,78,88,67,56,74,64,90,61,72,51,59,64,34,51,72,33,50,31,60,35,90,54,34,28,30,14,21,30,20,47,26,74,85,50,49,66,40,40,10,23,24,32,6,33,50,28,24,53,52,51,45,51,52,52,13,51,58,52,47,56,70,67,99,129,87,70,69,47,76,36,52,33,35,31,40,21,60,49,58,13,22,46,30,18,49,47,35,38,38,30,42,55,44,42,31,40,35,28,22,66,83,78,53,81,67,63,61,32,69,52,32,43,63,35,86,69,43,67,63,34,36,52,67,58,51,51,50,46,32,50,50,50,41,55,69,75,34,52,90,34,34,46,82,39,86,39,43,61,58,39,57,42,83,51,89,78,30,31,41,33,29,33,78,84,70,51,42,37,35,18,47,27,36,35,40,19,40,28,42,31,78,35,66,70,97,41,52,42,45,75,80,30,44,46,67,40,34,36,73,47,54,63,58,59,36,56,84,48,42,69,29,35,33,33,39,50,30,45,60,83,31,26,89,52,19,42,58,52,45,50,48,48,65,33,53,48,62,59,34,50,49,57,61,38,35,42,35,18,52,52,33,45,60,93,38,71,67,21,16,45,34,35,20,36,55,91,48,43,67,54,44,58,72,70,60,49,44,73,43,30,45,36,61,60,35,38,40,69,40,95,82,67,65,30,32,38,38,35,37,76,78,44,82,65,49,73,28,50,36,31,38,45,71,61,59,43,42,36,42,11,84,72,24,43,69,41,66,41,42,85,60,48,75,41,74,64,30,80,70,38,11,54,37,65,46,50,78,88,68,56,72,64,89,59,68,46,64,65,26,45,72,30,50,32,61,36,90,57,34,28,30,13,22,31,20,48,29,73,83,49,50,67,41,38,9,23,23,35,6,35,45,30,25,52,53,52,46,52,52,52,14,52,56,52,46,59,69,65,100

pLDDT: mean 94.61, std 9.25, range [40.75, 98.94]

Nearest PDB structures (foldseek):
  3fbs-assembly2_B  TM=8.910E-01  e=9.018E-25  Agrobacterium fabrum str. C58
  4fk1-assembly2_C  TM=8.930E-01  e=8.014E-25  Bacillus anthracis str. 'Ames Ancestor'
  2a87-assembly1_B  TM=7.869E-01  e=1.715E-18  Mycobacterium tuberculosis
  4o5q-assembly1_A  TM=7.330E-01  e=8.432E-17  Escherichia coli K-12
  4jnq-assembly1_A-2  TM=7.569E-01  e=1.814E-15  Brucella melitensis bv. 1 str. 16M

InterPro domains:
  IPR023753 FAD/NAD(P)-binding domain [PF07992] (8-142)
  IPR036188 FAD/NAD(P)-binding domain superfamily [G3DSA:3.50.50.60] (8-331)
  IPR036188 FAD/NAD(P)-binding domain superfamily [G3DSA:3.50.50.60] (121-250)
  IPR036188 FAD/NAD(P)-binding domain superfamily [SSF51905] (1-337)
  IPR050097 Ferredoxin--NADP reductase type 2 [PTHR48105] (6-336)

Secondary structure (DSSP, 8-state):
----EEEEEEEE--SHHHHHHHHHHHTTT--EEEEE-S--TTTT-S-B-S-TT-TTB-HHHHHHHHHHHHHHHHTTTEEEEES-EEEEEEETTEEEEEETTS-EEEEEEEEE---EEEEPP--BTHHHHBTTTEE--HHHHTGGGTTS-EEEE--GGGTTTHHHHHHHHHHHSGGG--SSEEEE-TT--TTSHHHHHHTT-GGGHHHHHHHT-EEE-SPEEEEEE-TTSS-EEEEESSS--EEESEEEE--SEEEE-TTTTTTSSHHHHSS---GGGPPPPPPGGG-S-SS--SSS---B-SSTTEEE-GGGT-TT--HHHHHHHHHHHHHHHHHHHHHHHHHHH-/----EEEEEEEE--SHHHHHHHHHHHTTT--EEEEE-S--TTTT-S-B-S-TT-TTB-HHHHHHHHHHHHHHHHTTTEEEEES-EEEEEEETTEEEEEETTS-EEEEEEEEE---EEEEPP--BTHHHHBTTTEE--HHHHTGGGTTS-EEEE--GGGTTTHHHHHHHHHHHSGGG--SSEEEE-TT--TTSHHHHHHTT-GGGHHHHHHHT-EEE-SPEEEEEE-TTSS-EEEEESSS--EEESEEEE--SEEEE-TTTTTTSSHHHHSS---GGGPPPPPPGGG-S-SS--SSSS--B-SSTTEEE-GGGT-TT--HHHHHHHHHHHHHHHHHHHHHHHHHHH-

Radius of gyration: 26.69 Å; Cα contacts (8 Å, |Δi|>4): 1628; chains: 2; bounding box: 76×84×66 Å